Protein AF-A0A7R9ZBQ4-F1 (afdb_monomer_lite)

Radius of gyration: 61.24 Å; chains: 1; bounding box: 151×81×158 Å

Sequence (508 aa):
AYYEKLTDLFWVSENRLFHAFAWHKFYTLCKEYNRGMTAEQRSLQASAVLLSALCIPSSGDEDGAAANKKTDLLAAVGKGADDDRNSRNAISSTVRDEIAREKRARMATLLGFHTRNPTRESLLSEIRGSPRGSVMDDVPDYLRELYVLLEESTDPLVLVQRATPLLDRLRTEAGCGSSEEKKDDADAAAAGGPLGKYVEPLVSVLLQKLVRSLARSYHTISLDRVRSLTEGLGVPFAVVERAIVGGDDASGPSSSVRVRIDHRANCLRFGEYSAAGGPEDGGDDGGAGGVGGSRSGALESESMRKQLALLSAGLARVCAVVDPPDDAPRLAAKAELFADVRSSLKSEHESMLARKELIERRKEEAERLAQEKIKEEARIKAEREAAARADEARRLAWEQKQREKEKLQKIQKELDLQEKKRLLKAIGKETDADHMTEEQLEKVDAEALAKEHAAKANKKKEEAERKVKEMSKRLDYVVRATRIEELPLVRSRYEEKVKRERERYEAD

pLDDT: mean 75.04, std 19.63, range [25.97, 97.38]

Foldseek 3Di:
DVLVVVLVVCVVVVVLLVNLVSLVVVLVCCVVPPPPDDLVNLQLSLLSNLLSLLLDAPQPPPVVVVVVVVVVVVVVVPDDDDDPPVVVVVVVVVVVVVVVQVVQQVSCVVSVNPDDRRDSVVSVCCLPPPPSDHSVVSYDPLSVVVVCLLPPDLDLQCSLVSVLVSLVVLCVVQVNDDDPDDDDDDPVPPRGHPSNVSSVSNLLNSLLSSLVSCLVVDQKDALVVVCVSSVSSPDDVVVSVCSNCVPPVPDPPSSVWDWDQDVVRRMIGTDDDFPPDDPPDDDDDDDDDDDPDPPVGPDDDPCNVCVVVVVVVVVVVVCCVVPNDDCVVVVVVVVVVVVVCVVCVVVVVVVVVVVVVVVVVVVVVVVVVVVVVVVVVVVVVVVVVVVVVVVVVVVVVVVVVVVVVVVVVVVVVVVVLVVLLVLCVVVPVPVPSVPDDPVVSVPPPPVVSVVVVVVVVVVVVVVVVVVVVVVVVVVVVVVVVVVVVVVVVVVVVVVVVVVVVVVVVVVD

InterPro domains:
  IPR027512 Eukaryotic translation initiation factor 3 subunit A [PTHR14005] (2-507)
  IPR054711 eIF3a, PCI domain, TPR-like region [PF22591] (2-157)

Structure (mmCIF, N/CA/C/O backbone):
data_AF-A0A7R9ZBQ4-F1
#
_entry.id   AF-A0A7R9ZBQ4-F1
#
loop_
_atom_site.group_PDB
_atom_site.id
_atom_site.type_symbol
_atom_site.label_atom_id
_atom_site.label_alt_id
_atom_site.label_comp_id
_atom_site.label_asym_id
_atom_site.label_entity_id
_atom_site.label_seq_id
_atom_site.pdbx_PDB_ins_code
_atom_site.Cartn_x
_atom_site.Cartn_y
_atom_site.Cartn_z
_atom_site.occupancy
_atom_site.B_iso_or_equiv
_atom_site.auth_seq_id
_atom_site.auth_comp_id
_atom_site.auth_asym_id
_atom_site.auth_atom_id
_atom_site.pdbx_PDB_model_num
ATOM 1 N N . ALA A 1 1 ? -1.174 25.998 -0.918 1.00 80.00 1 ALA A N 1
ATOM 2 C CA . ALA A 1 1 ? -0.982 26.254 0.527 1.00 80.00 1 ALA A CA 1
ATOM 3 C C . ALA A 1 1 ? -0.561 25.009 1.324 1.00 80.00 1 ALA A C 1
ATOM 5 O O . ALA A 1 1 ? 0.635 24.817 1.469 1.00 80.00 1 ALA A O 1
ATOM 6 N N . TYR A 1 2 ? -1.461 24.156 1.852 1.00 89.19 2 TYR A N 1
ATOM 7 C CA . TYR A 1 2 ? -1.045 23.020 2.711 1.00 89.19 2 TYR A CA 1
ATOM 8 C C . TYR A 1 2 ? -0.181 21.981 1.970 1.00 89.19 2 TYR A C 1
ATOM 10 O O . TYR A 1 2 ? 0.958 21.742 2.360 1.00 89.19 2 TYR A O 1
ATOM 18 N N . TYR A 1 3 ? -0.686 21.417 0.865 1.00 87.88 3 TYR A N 1
ATOM 19 C CA . TYR A 1 3 ? 0.038 20.392 0.097 1.00 87.88 3 TYR A CA 1
ATOM 20 C C . TYR A 1 3 ? 1.308 20.911 -0.588 1.00 87.88 3 TYR A C 1
ATOM 22 O O . TYR A 1 3 ? 2.278 20.181 -0.710 1.00 87.88 3 TYR A O 1
ATOM 30 N N . GLU A 1 4 ? 1.330 22.183 -0.967 1.00 87.75 4 GLU A N 1
ATOM 31 C CA . GLU A 1 4 ? 2.507 22.867 -1.512 1.00 87.75 4 GLU A CA 1
ATOM 32 C C . GLU A 1 4 ? 3.660 22.910 -0.493 1.00 87.75 4 GLU A C 1
ATOM 34 O O . GLU A 1 4 ? 4.766 22.461 -0.778 1.00 87.75 4 GLU A O 1
ATOM 39 N N . LYS A 1 5 ? 3.384 23.292 0.761 1.00 89.88 5 LYS A N 1
ATOM 40 C CA . LYS A 1 5 ? 4.395 23.224 1.831 1.00 89.88 5 LYS A CA 1
ATOM 41 C C . LYS A 1 5 ? 4.839 21.789 2.123 1.00 89.88 5 LYS A C 1
ATOM 43 O O . LYS A 1 5 ? 6.006 21.557 2.426 1.00 89.88 5 LYS A O 1
ATOM 48 N N . LEU A 1 6 ? 3.923 20.821 2.027 1.00 88.81 6 LEU A N 1
ATOM 49 C CA . LEU A 1 6 ? 4.275 19.405 2.161 1.00 88.81 6 LEU A CA 1
ATOM 50 C C . LEU A 1 6 ? 5.210 18.933 1.046 1.00 88.81 6 LEU A C 1
ATOM 52 O O . LEU A 1 6 ? 6.098 18.130 1.324 1.00 88.81 6 LEU A O 1
ATOM 56 N N . THR A 1 7 ? 5.051 19.421 -0.190 1.00 89.12 7 THR A N 1
ATOM 57 C CA . THR A 1 7 ? 5.969 19.054 -1.276 1.00 89.12 7 THR A CA 1
ATOM 58 C C . THR A 1 7 ? 7.398 19.488 -0.969 1.00 89.12 7 THR A C 1
ATOM 60 O O . THR A 1 7 ? 8.307 18.671 -1.107 1.00 89.12 7 THR A O 1
ATOM 63 N N . ASP A 1 8 ? 7.611 20.696 -0.451 1.00 88.62 8 ASP A N 1
ATOM 64 C CA . ASP A 1 8 ? 8.955 21.151 -0.083 1.00 88.62 8 ASP A CA 1
ATOM 65 C C . ASP A 1 8 ? 9.509 20.391 1.131 1.00 88.62 8 ASP A C 1
ATOM 67 O O . ASP A 1 8 ? 10.658 19.950 1.117 1.00 88.62 8 ASP A O 1
ATOM 71 N N . LEU A 1 9 ? 8.675 20.127 2.144 1.00 90.38 9 LEU A N 1
ATOM 72 C CA . LEU A 1 9 ? 9.074 19.355 3.325 1.00 90.38 9 LEU A CA 1
ATOM 73 C C . LEU A 1 9 ? 9.518 17.925 2.969 1.00 90.38 9 LEU A C 1
ATOM 75 O O . LEU A 1 9 ? 10.540 17.441 3.464 1.00 90.38 9 LEU A O 1
ATOM 79 N N . PHE A 1 10 ? 8.767 17.234 2.107 1.00 89.00 10 PHE A N 1
ATOM 80 C CA . PHE A 1 10 ? 9.122 15.880 1.675 1.00 89.00 10 PHE A CA 1
ATOM 81 C C . PHE A 1 10 ? 10.344 15.852 0.756 1.00 89.00 10 PHE A C 1
ATOM 83 O O . PHE A 1 10 ? 11.050 14.847 0.730 1.00 89.00 10 PHE A O 1
ATOM 90 N N . TRP A 1 11 ? 10.619 16.946 0.042 1.00 88.88 11 TRP A N 1
ATOM 91 C CA . TRP A 1 11 ? 11.840 17.080 -0.748 1.00 88.88 11 TRP A CA 1
ATOM 92 C C . TRP A 1 11 ? 13.078 17.201 0.146 1.00 88.88 11 TRP A C 1
ATOM 94 O O . TRP A 1 11 ? 14.030 16.446 -0.022 1.00 88.88 11 TRP A O 1
ATOM 104 N N . VAL A 1 12 ? 13.031 18.094 1.141 1.00 88.62 12 VAL A N 1
ATOM 105 C CA . VAL A 1 12 ? 14.138 18.321 2.090 1.00 88.62 12 VAL A CA 1
ATOM 106 C C . VAL A 1 12 ? 14.391 17.104 2.983 1.00 88.62 12 VAL A C 1
ATOM 108 O O . VAL A 1 12 ? 15.527 16.833 3.346 1.00 88.62 12 VAL A O 1
ATOM 111 N N . SER A 1 13 ? 13.350 16.340 3.319 1.00 84.44 13 SER A N 1
ATOM 112 C CA . SER A 1 13 ? 13.489 15.086 4.077 1.00 84.44 13 SER A CA 1
ATOM 113 C C . SER A 1 13 ? 13.874 13.870 3.220 1.00 84.44 13 SER A C 1
ATOM 115 O O . SER A 1 13 ? 13.789 12.742 3.704 1.00 84.44 13 SER A O 1
ATOM 117 N N . GLU A 1 14 ? 14.253 14.084 1.953 1.00 82.88 14 GLU A N 1
ATOM 118 C CA . GLU A 1 14 ? 14.675 13.060 0.979 1.00 82.88 14 GLU A CA 1
ATOM 119 C C . GLU A 1 14 ? 13.632 11.961 0.707 1.00 82.88 14 GLU A C 1
ATOM 121 O O . GLU A 1 14 ? 13.907 10.937 0.075 1.00 82.88 14 GLU A O 1
ATOM 126 N N . ASN A 1 15 ? 12.380 12.178 1.113 1.00 85.50 15 ASN A N 1
ATOM 127 C CA . ASN A 1 15 ? 11.316 11.200 0.971 1.00 85.50 15 ASN A CA 1
ATOM 128 C C . ASN A 1 15 ? 10.561 11.385 -0.354 1.00 85.50 15 ASN A C 1
ATOM 130 O O . ASN A 1 15 ? 9.415 11.845 -0.409 1.00 85.50 15 ASN A O 1
ATOM 134 N N . ARG A 1 16 ? 11.233 10.996 -1.444 1.00 86.25 16 ARG A N 1
ATOM 135 C CA . ARG A 1 16 ? 10.794 11.202 -2.840 1.00 86.25 16 ARG A CA 1
ATOM 136 C C . ARG A 1 16 ? 9.420 10.597 -3.152 1.00 86.25 16 ARG A C 1
ATOM 138 O O . ARG A 1 16 ? 8.668 11.162 -3.941 1.00 86.25 16 ARG A O 1
ATOM 145 N N . LEU A 1 17 ? 9.064 9.487 -2.500 1.00 86.81 17 LEU A N 1
ATOM 146 C CA . LEU A 1 17 ? 7.764 8.833 -2.669 1.00 86.81 17 LEU A CA 1
ATOM 147 C C . LEU A 1 17 ? 6.618 9.739 -2.199 1.00 86.81 17 LEU A C 1
ATOM 149 O O . LEU A 1 17 ? 5.707 10.035 -2.968 1.00 86.81 17 LEU A O 1
ATOM 153 N N . PHE A 1 18 ? 6.674 10.223 -0.955 1.00 88.12 18 PHE A N 1
ATOM 154 C CA . PHE A 1 18 ? 5.632 11.105 -0.417 1.00 88.12 18 PHE A CA 1
ATOM 155 C C . PHE A 1 18 ? 5.658 12.491 -1.061 1.00 88.12 18 PHE A C 1
ATOM 157 O O . PHE A 1 18 ? 4.601 13.101 -1.205 1.00 88.12 18 PHE A O 1
ATOM 164 N N . HIS A 1 19 ? 6.824 12.951 -1.523 1.00 89.62 19 HIS A N 1
ATOM 165 C CA . HIS A 1 19 ? 6.932 14.156 -2.341 1.00 89.62 19 HIS A CA 1
ATOM 166 C C . HIS A 1 19 ? 6.078 14.062 -3.618 1.00 89.62 19 HIS A C 1
ATOM 168 O O . HIS A 1 19 ? 5.271 14.953 -3.883 1.00 89.62 19 HIS A O 1
ATOM 174 N N . ALA A 1 20 ? 6.187 12.961 -4.369 1.00 90.06 20 ALA A N 1
ATOM 175 C CA . ALA A 1 20 ? 5.413 12.763 -5.593 1.00 90.06 20 ALA A CA 1
ATOM 176 C C . ALA A 1 20 ? 3.904 12.618 -5.323 1.00 90.06 20 ALA A C 1
ATOM 178 O O . ALA A 1 20 ? 3.075 13.186 -6.036 1.00 90.06 20 ALA A O 1
ATOM 179 N N . PHE A 1 21 ? 3.524 11.929 -4.242 1.00 88.94 21 PHE A N 1
ATOM 180 C CA . PHE A 1 21 ? 2.119 11.826 -3.833 1.00 88.94 21 PHE A CA 1
ATOM 181 C C . PHE A 1 21 ? 1.529 13.164 -3.365 1.00 88.94 21 PHE A C 1
ATOM 183 O O . PHE A 1 21 ? 0.367 13.454 -3.659 1.00 88.94 21 PHE A O 1
ATOM 190 N N . ALA A 1 22 ? 2.310 13.990 -2.664 1.00 90.62 22 ALA A N 1
ATOM 191 C CA . ALA A 1 22 ? 1.891 15.330 -2.265 1.00 90.62 22 ALA A CA 1
ATOM 192 C C . ALA A 1 22 ? 1.652 16.219 -3.496 1.00 90.62 22 ALA A C 1
ATOM 194 O O . ALA A 1 22 ? 0.621 16.890 -3.558 1.00 90.62 22 ALA A O 1
ATOM 195 N N . TRP A 1 23 ? 2.528 16.144 -4.507 1.00 90.56 23 TRP A N 1
ATOM 196 C CA . TRP A 1 23 ? 2.330 16.811 -5.798 1.00 90.56 23 TRP A CA 1
ATOM 197 C C . TRP A 1 23 ? 1.079 16.318 -6.520 1.00 90.56 23 TRP A C 1
ATOM 199 O O . TRP A 1 23 ? 0.278 17.130 -6.980 1.00 90.56 23 TRP A O 1
ATOM 209 N N . HIS A 1 24 ? 0.866 15.003 -6.579 1.00 89.25 24 HIS A N 1
ATOM 210 C CA . HIS A 1 24 ? -0.310 14.421 -7.224 1.00 89.25 24 HIS A CA 1
ATOM 211 C C . HIS A 1 24 ? -1.618 14.894 -6.569 1.00 89.25 24 HIS A C 1
ATOM 213 O O . HIS A 1 24 ? -2.561 15.298 -7.257 1.00 89.25 24 HIS A O 1
ATOM 219 N N . LYS A 1 25 ? -1.675 14.914 -5.229 1.00 88.00 25 LYS A N 1
ATOM 220 C CA . LYS A 1 25 ? -2.827 15.448 -4.484 1.00 88.00 25 LYS A CA 1
ATOM 221 C C . LYS A 1 25 ? -3.002 16.946 -4.692 1.00 88.00 25 LYS A C 1
ATOM 223 O O . LYS A 1 25 ? -4.131 17.389 -4.884 1.00 88.00 25 LYS A O 1
ATOM 228 N N . PHE A 1 26 ? -1.911 17.708 -4.690 1.00 88.94 26 PHE A N 1
ATOM 229 C CA . PHE A 1 26 ? -1.952 19.144 -4.944 1.00 88.94 26 PHE A CA 1
ATOM 230 C C . PHE A 1 26 ? -2.531 19.454 -6.327 1.00 88.94 26 PHE A C 1
ATOM 232 O O . PHE A 1 26 ? -3.508 20.192 -6.417 1.00 88.94 26 PHE A O 1
ATOM 239 N N . TYR A 1 27 ? -2.010 18.818 -7.378 1.00 88.75 27 TYR A N 1
ATOM 240 C CA . TYR A 1 27 ? -2.496 18.982 -8.748 1.00 88.75 27 TYR A CA 1
ATOM 241 C C . TYR A 1 27 ? -3.964 18.555 -8.895 1.00 88.75 27 TYR A C 1
ATOM 243 O O . TYR A 1 27 ? -4.758 19.293 -9.476 1.00 88.75 27 TYR A O 1
ATOM 251 N N . THR A 1 28 ? -4.361 17.415 -8.312 1.00 87.44 28 THR A N 1
ATOM 252 C CA . THR A 1 28 ? -5.758 16.941 -8.363 1.00 87.44 28 THR A CA 1
ATOM 253 C C . THR A 1 28 ? -6.714 17.956 -7.729 1.00 87.44 28 THR A C 1
ATOM 255 O O . THR A 1 28 ? -7.730 18.308 -8.323 1.00 87.44 28 THR A O 1
ATOM 258 N N . LEU A 1 29 ? -6.366 18.488 -6.552 1.00 87.69 29 LEU A N 1
ATOM 259 C CA . LEU A 1 29 ? -7.172 19.507 -5.874 1.00 87.69 29 LEU A CA 1
ATOM 260 C C . LEU A 1 29 ? -7.190 20.833 -6.644 1.00 87.69 29 LEU A C 1
ATOM 262 O O . LEU A 1 29 ? -8.237 21.471 -6.738 1.00 87.69 29 LEU A O 1
ATOM 266 N N . CYS A 1 30 ? -6.063 21.248 -7.223 1.00 86.38 30 CYS A N 1
ATOM 267 C CA . CYS A 1 30 ? -6.009 22.438 -8.067 1.00 86.38 30 CYS A CA 1
ATOM 268 C C . CYS A 1 30 ? -6.901 22.288 -9.306 1.00 86.38 30 CYS A C 1
ATOM 270 O O . CYS A 1 30 ? -7.659 23.205 -9.612 1.00 86.38 30 CYS A O 1
ATOM 272 N N . LYS A 1 31 ? -6.889 21.127 -9.965 1.00 83.62 31 LYS A N 1
ATOM 273 C CA . LYS A 1 31 ? -7.729 20.844 -11.137 1.00 83.62 31 LYS A CA 1
ATOM 274 C C . LYS A 1 31 ? -9.224 20.815 -10.799 1.00 83.62 31 LYS A C 1
ATOM 276 O O . LYS A 1 31 ? -10.031 21.305 -11.583 1.00 83.62 31 LYS A O 1
ATOM 281 N N . GLU A 1 32 ? -9.595 20.276 -9.638 1.00 84.12 32 GLU A N 1
ATOM 282 C CA . GLU A 1 32 ? -10.996 20.176 -9.204 1.00 84.12 32 GLU A CA 1
ATOM 283 C C . GLU A 1 32 ? -11.578 21.513 -8.722 1.00 84.12 32 GLU A C 1
ATOM 285 O O . GLU A 1 32 ? -12.704 21.865 -9.080 1.00 84.12 32 GLU A O 1
ATOM 290 N N . TYR A 1 33 ? -10.825 22.266 -7.915 1.00 83.31 33 TYR A N 1
ATOM 291 C CA . TYR A 1 33 ? -11.346 23.449 -7.223 1.00 83.31 33 TYR A CA 1
ATOM 292 C C . TYR A 1 33 ? -10.972 24.776 -7.894 1.00 83.31 33 TYR A C 1
ATOM 294 O O . TYR A 1 33 ? -11.695 25.759 -7.722 1.00 83.31 33 TYR A O 1
ATOM 302 N N . ASN A 1 34 ? -9.891 24.839 -8.680 1.00 80.50 34 ASN A N 1
ATOM 303 C CA . ASN A 1 34 ? -9.442 26.076 -9.322 1.00 80.50 34 ASN A CA 1
ATOM 304 C C . ASN A 1 34 ? -9.776 26.106 -10.822 1.00 80.50 34 ASN A C 1
ATOM 306 O O . ASN A 1 34 ? -8.947 25.815 -11.683 1.00 80.50 34 ASN A O 1
ATOM 310 N N . ARG A 1 35 ? -11.001 26.538 -11.144 1.00 73.44 35 ARG A N 1
ATOM 311 C CA . ARG A 1 35 ? -11.489 26.679 -12.531 1.00 73.44 35 ARG A CA 1
ATOM 312 C C . ARG A 1 35 ? -10.777 27.766 -13.356 1.00 73.44 35 ARG A C 1
ATOM 314 O O . ARG A 1 35 ? -10.945 27.784 -14.570 1.00 73.44 35 ARG A O 1
ATOM 321 N N . GLY A 1 36 ? -10.003 28.656 -12.725 1.00 75.62 36 GLY A N 1
ATOM 322 C CA . GLY A 1 36 ? -9.283 29.760 -13.379 1.00 75.62 36 GLY A CA 1
ATOM 323 C C . GLY A 1 36 ? -7.803 29.484 -13.667 1.00 75.62 36 GLY A C 1
ATOM 324 O O . GLY A 1 36 ? -7.058 30.413 -13.965 1.00 75.62 36 GLY A O 1
ATOM 325 N N . MET A 1 37 ? -7.348 28.237 -13.531 1.00 77.69 37 MET A N 1
ATOM 326 C CA . MET A 1 37 ? -5.934 27.891 -13.651 1.00 77.69 37 MET A CA 1
ATOM 327 C C . MET A 1 37 ? -5.430 27.995 -15.101 1.00 77.69 37 MET A C 1
ATOM 329 O O . MET A 1 37 ? -5.968 27.345 -16.009 1.00 77.69 37 MET A O 1
ATOM 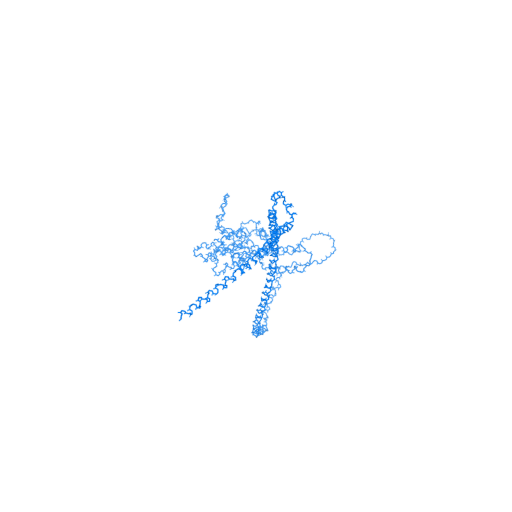333 N N . THR A 1 38 ? -4.374 28.788 -15.326 1.00 84.94 38 THR A N 1
ATOM 334 C CA . THR A 1 38 ? -3.796 28.965 -16.668 1.00 84.94 38 THR A CA 1
ATOM 335 C C . THR A 1 38 ? -3.247 27.639 -17.201 1.00 84.94 38 THR A C 1
ATOM 337 O O . THR A 1 38 ? -2.853 26.753 -16.437 1.00 84.94 38 THR A O 1
ATOM 340 N N . ALA A 1 39 ? -3.249 27.467 -18.526 1.00 83.06 39 ALA A N 1
ATOM 341 C CA . ALA A 1 39 ? -2.738 26.246 -19.155 1.00 83.06 39 ALA A CA 1
ATOM 342 C C . ALA A 1 39 ? -1.249 26.015 -18.834 1.00 83.06 39 ALA A C 1
ATOM 344 O O . ALA A 1 39 ? -0.845 24.887 -18.574 1.00 83.06 39 ALA A O 1
ATOM 345 N N . GLU A 1 40 ? -0.462 27.089 -18.745 1.00 85.31 40 GLU A N 1
ATOM 346 C CA . GLU A 1 40 ? 0.957 27.044 -18.370 1.00 85.31 40 GLU A CA 1
ATOM 347 C C . GLU A 1 40 ? 1.166 26.548 -16.935 1.00 85.31 40 GLU A C 1
ATOM 349 O O . GLU A 1 40 ? 1.991 25.672 -16.695 1.00 85.31 40 GLU A O 1
ATOM 354 N N . GLN A 1 41 ? 0.371 27.035 -15.975 1.00 84.94 41 GLN A N 1
ATOM 355 C CA . GLN A 1 41 ? 0.441 26.560 -14.591 1.00 84.94 41 GLN A CA 1
ATOM 356 C C . GLN A 1 41 ? 0.026 25.090 -14.480 1.00 84.94 41 GLN A C 1
ATOM 358 O O . GLN A 1 41 ? 0.612 24.344 -13.694 1.00 84.94 41 GLN A O 1
ATOM 363 N N . ARG A 1 42 ? -0.980 24.661 -15.257 1.00 85.81 42 ARG A N 1
ATOM 364 C CA . ARG A 1 42 ? -1.408 23.254 -15.305 1.00 85.81 42 ARG A CA 1
ATOM 365 C C . ARG A 1 42 ? -0.300 22.369 -15.847 1.00 85.81 42 ARG A C 1
ATOM 367 O O . ARG A 1 42 ? 0.004 21.351 -15.232 1.00 85.81 42 ARG A O 1
ATOM 374 N N . SER A 1 43 ? 0.335 22.801 -16.932 1.00 88.19 43 SER A N 1
ATOM 375 C CA . SER A 1 43 ? 1.461 22.096 -17.532 1.00 88.19 43 SER A CA 1
ATOM 376 C C . SER A 1 43 ? 2.665 22.015 -16.593 1.00 88.19 43 SER A C 1
ATOM 378 O O . SER A 1 43 ? 3.249 20.944 -16.435 1.00 88.19 43 SER A O 1
ATOM 380 N N . LEU A 1 44 ? 2.983 23.097 -15.876 1.00 87.75 44 LEU A N 1
ATOM 381 C CA . LEU A 1 44 ? 4.067 23.128 -14.893 1.00 87.75 44 LEU A CA 1
ATOM 382 C C . LEU A 1 44 ? 3.820 22.156 -13.728 1.00 87.75 44 LEU A C 1
ATOM 384 O O . LEU A 1 44 ? 4.703 21.374 -13.373 1.00 87.75 44 LEU A O 1
ATOM 388 N N . GLN A 1 45 ? 2.617 22.174 -13.145 1.00 87.88 45 GLN A N 1
ATOM 389 C CA . GLN A 1 45 ? 2.269 21.272 -12.044 1.00 87.88 45 GLN A CA 1
ATOM 390 C C . GLN A 1 45 ? 2.205 19.811 -12.501 1.00 87.88 45 GLN A C 1
ATOM 392 O O . GLN A 1 45 ? 2.714 18.938 -11.803 1.00 87.88 45 GLN A O 1
ATOM 397 N N . ALA A 1 46 ? 1.638 19.538 -13.679 1.00 89.06 46 ALA A N 1
ATOM 398 C CA . ALA A 1 46 ? 1.603 18.195 -14.253 1.00 89.06 46 ALA A CA 1
ATOM 399 C C . ALA A 1 46 ? 3.020 17.663 -14.536 1.00 89.06 46 ALA A C 1
ATOM 401 O O . ALA A 1 46 ? 3.330 16.515 -14.212 1.00 89.06 46 ALA A O 1
ATOM 402 N N . SER A 1 47 ? 3.908 18.521 -15.047 1.00 90.38 47 SER A N 1
ATOM 403 C CA . SER A 1 47 ? 5.326 18.207 -15.257 1.00 90.38 47 SER A CA 1
ATOM 404 C C . SER A 1 47 ? 6.032 17.888 -13.937 1.00 90.38 47 SER A C 1
ATOM 406 O O . SER A 1 47 ? 6.734 16.884 -13.848 1.00 90.38 47 SER A O 1
ATOM 408 N N . ALA A 1 48 ? 5.794 18.668 -12.876 1.00 90.12 48 ALA A N 1
ATOM 409 C CA . ALA A 1 48 ? 6.354 18.399 -11.550 1.00 90.12 48 ALA A CA 1
ATOM 410 C C . ALA A 1 48 ? 5.852 17.068 -10.955 1.00 90.12 48 ALA A C 1
ATOM 412 O O . ALA A 1 48 ? 6.636 16.319 -10.369 1.00 90.12 48 ALA A O 1
ATOM 413 N N . VAL A 1 49 ? 4.569 16.730 -11.142 1.00 91.12 49 VAL A N 1
ATOM 414 C CA . VAL A 1 49 ? 3.995 15.435 -10.726 1.00 91.12 49 VAL A CA 1
ATOM 415 C C . VAL A 1 49 ? 4.675 14.276 -11.456 1.00 91.12 49 VAL A C 1
ATOM 417 O O . VAL A 1 49 ? 5.097 13.313 -10.817 1.00 91.12 49 VAL A O 1
ATOM 420 N N . LEU A 1 50 ? 4.817 14.363 -12.781 1.00 91.06 50 LEU A N 1
ATOM 421 C CA . LEU A 1 50 ? 5.437 13.296 -13.564 1.00 91.06 50 LEU A CA 1
ATOM 422 C C . LEU A 1 50 ? 6.921 13.130 -13.221 1.00 91.06 50 LEU A C 1
ATOM 424 O O . LEU A 1 50 ? 7.369 12.013 -12.968 1.00 91.06 50 LEU A O 1
ATOM 428 N N . LEU A 1 51 ? 7.678 14.229 -13.174 1.00 90.88 51 LEU A N 1
ATOM 429 C CA . LEU A 1 51 ? 9.104 14.193 -12.856 1.00 90.88 51 LEU A CA 1
ATOM 430 C C . LEU A 1 51 ? 9.350 13.663 -11.443 1.00 90.88 51 LEU A C 1
ATOM 432 O O . LEU A 1 51 ? 10.177 12.774 -11.268 1.00 90.88 51 LEU A O 1
ATOM 436 N N . SER A 1 52 ? 8.591 14.130 -10.447 1.00 90.25 52 SER A N 1
ATOM 437 C CA . SER A 1 52 ? 8.712 13.621 -9.076 1.00 90.25 52 SER A CA 1
ATOM 438 C C . SER A 1 52 ? 8.403 12.126 -8.975 1.00 90.25 52 SER A C 1
ATOM 440 O O . SER A 1 52 ? 9.090 11.425 -8.232 1.00 90.25 52 SER A O 1
ATOM 442 N N . ALA A 1 53 ? 7.437 11.615 -9.747 1.00 90.12 53 ALA A N 1
ATOM 443 C CA . ALA A 1 53 ? 7.147 10.184 -9.817 1.00 90.12 53 ALA A CA 1
ATOM 444 C C . ALA A 1 53 ? 8.273 9.384 -10.505 1.00 90.12 53 ALA A C 1
ATOM 446 O O . ALA A 1 53 ? 8.620 8.292 -10.049 1.00 90.12 53 ALA A O 1
ATOM 447 N N . LEU A 1 54 ? 8.876 9.935 -11.563 1.00 89.06 54 LEU A N 1
ATOM 448 C CA . LEU A 1 54 ? 10.008 9.332 -12.277 1.00 89.06 54 LEU A CA 1
ATOM 449 C C . LEU A 1 54 ? 11.301 9.316 -11.445 1.00 89.06 54 LEU A C 1
ATOM 451 O O . LEU A 1 54 ? 12.071 8.366 -11.552 1.00 89.06 54 LEU A O 1
ATOM 455 N N . CYS A 1 55 ? 11.523 10.307 -10.573 1.00 88.25 55 CYS A N 1
ATOM 456 C CA . CYS A 1 55 ? 12.675 10.369 -9.661 1.00 88.25 55 CYS A CA 1
ATOM 457 C C . CYS A 1 55 ? 12.686 9.282 -8.573 1.00 88.25 55 CYS A C 1
ATOM 459 O O . CYS A 1 55 ? 13.674 9.158 -7.842 1.00 88.25 55 CYS A O 1
ATOM 461 N N . ILE A 1 56 ? 11.592 8.535 -8.407 1.00 85.44 56 ILE A N 1
ATOM 462 C CA . ILE A 1 56 ? 11.519 7.426 -7.458 1.00 85.44 56 ILE A CA 1
ATOM 463 C C . ILE A 1 56 ? 12.203 6.209 -8.100 1.00 85.44 56 ILE A C 1
ATOM 465 O O . ILE A 1 56 ? 11.744 5.761 -9.157 1.00 85.44 56 ILE A O 1
ATOM 469 N N . PRO A 1 57 ? 13.244 5.631 -7.470 1.00 74.94 57 PRO A N 1
ATOM 470 C CA . PRO A 1 57 ? 13.850 4.387 -7.927 1.00 74.94 57 PRO A CA 1
ATOM 471 C C . PRO A 1 57 ? 12.803 3.285 -8.085 1.00 74.94 57 PRO A C 1
ATOM 473 O O . PRO A 1 57 ? 11.969 3.075 -7.202 1.00 74.94 57 PRO A O 1
ATOM 476 N N . SER A 1 58 ? 12.848 2.548 -9.193 1.00 66.38 58 SER A N 1
ATOM 477 C CA . SER A 1 58 ? 12.066 1.322 -9.335 1.00 66.38 58 SER A CA 1
ATOM 478 C C . SER A 1 58 ? 12.684 0.261 -8.412 1.00 66.38 58 SER A C 1
ATOM 480 O O . SER A 1 58 ? 13.661 -0.398 -8.785 1.00 66.38 58 SER A O 1
ATOM 482 N N . SER A 1 59 ? 12.179 0.131 -7.188 1.00 57.22 59 SER A N 1
ATOM 483 C CA . SER A 1 59 ? 12.495 -1.009 -6.328 1.00 57.22 59 SER A CA 1
ATOM 484 C C . SER A 1 59 ? 11.990 -2.263 -7.036 1.00 57.22 59 SER A C 1
ATOM 486 O O . SER A 1 59 ? 10.783 -2.466 -7.130 1.00 57.22 59 SER A O 1
ATOM 488 N N . GLY A 1 60 ? 12.900 -3.051 -7.610 1.00 46.78 60 GLY A N 1
ATOM 489 C CA . GLY A 1 60 ? 12.537 -4.355 -8.152 1.00 46.78 60 GLY A CA 1
ATOM 490 C C . GLY A 1 60 ? 11.969 -5.220 -7.030 1.00 46.78 60 GLY A C 1
ATOM 491 O O . GLY A 1 60 ? 12.575 -5.293 -5.965 1.00 46.78 60 GLY A O 1
ATOM 492 N N . ASP A 1 61 ? 10.809 -5.822 -7.279 1.00 40.44 61 ASP A N 1
ATOM 493 C CA . ASP A 1 61 ? 10.265 -6.969 -6.555 1.00 40.44 61 ASP A CA 1
ATOM 494 C C . ASP A 1 61 ? 10.359 -6.906 -5.014 1.00 40.44 61 ASP A C 1
ATOM 496 O O . ASP A 1 61 ? 10.891 -7.817 -4.375 1.00 40.44 61 ASP A O 1
ATOM 500 N N . GLU A 1 62 ? 9.762 -5.892 -4.368 1.00 39.06 62 GLU A N 1
ATOM 501 C CA . GLU A 1 62 ? 9.457 -6.021 -2.926 1.00 39.06 62 GLU A CA 1
ATOM 502 C C . GLU A 1 62 ? 8.484 -7.194 -2.648 1.00 39.06 62 GLU A C 1
ATOM 504 O O . GLU A 1 62 ? 8.454 -7.728 -1.536 1.00 39.06 62 GLU A O 1
ATOM 509 N N . ASP A 1 63 ? 7.779 -7.685 -3.674 1.00 32.78 63 ASP A N 1
ATOM 510 C CA . ASP A 1 63 ? 6.966 -8.906 -3.613 1.00 32.78 63 ASP A CA 1
ATOM 511 C C . ASP A 1 63 ? 7.818 -10.183 -3.439 1.00 32.78 63 ASP A C 1
ATOM 513 O O . ASP A 1 63 ? 7.394 -11.136 -2.778 1.00 32.78 63 ASP A O 1
ATOM 517 N N . GLY A 1 64 ? 9.060 -10.197 -3.941 1.00 32.16 64 GLY A N 1
ATOM 518 C CA . GLY A 1 64 ? 10.006 -11.303 -3.737 1.00 32.16 64 GLY A CA 1
ATOM 519 C C . GLY A 1 64 ? 10.608 -11.327 -2.327 1.00 32.16 64 GLY A C 1
ATOM 520 O O . GLY A 1 64 ? 10.849 -12.397 -1.760 1.00 32.16 64 GLY A O 1
ATOM 521 N N . ALA A 1 65 ? 10.777 -10.153 -1.710 1.00 34.22 65 ALA A N 1
ATOM 522 C CA . ALA A 1 65 ? 11.231 -10.031 -0.325 1.00 34.22 65 ALA A CA 1
ATOM 523 C C . ALA A 1 65 ? 10.167 -10.510 0.681 1.00 34.22 65 ALA A C 1
ATOM 525 O O . ALA A 1 65 ? 10.511 -11.050 1.734 1.00 34.22 65 ALA A O 1
ATOM 526 N N . ALA A 1 66 ? 8.876 -10.376 0.356 1.00 32.84 66 ALA A N 1
ATOM 527 C CA . ALA A 1 66 ? 7.785 -10.927 1.162 1.00 32.84 66 ALA A CA 1
ATOM 528 C C . ALA A 1 66 ? 7.736 -12.469 1.116 1.00 32.84 66 ALA A C 1
ATOM 530 O O . ALA A 1 66 ? 7.465 -13.105 2.138 1.00 32.84 66 ALA A O 1
ATOM 531 N N . ALA A 1 67 ? 8.052 -13.077 -0.034 1.00 31.03 67 ALA A N 1
ATOM 532 C CA . ALA A 1 67 ? 8.111 -14.533 -0.187 1.00 31.03 67 ALA A CA 1
ATOM 533 C C . ALA A 1 67 ? 9.312 -15.156 0.555 1.00 31.03 67 ALA A C 1
ATOM 535 O O . ALA A 1 67 ? 9.129 -16.134 1.283 1.00 31.03 67 ALA A O 1
ATOM 536 N N . ASN A 1 68 ? 10.502 -14.543 0.465 1.00 39.31 68 ASN A N 1
ATOM 537 C CA . ASN A 1 68 ? 11.688 -14.977 1.224 1.00 39.31 68 ASN A CA 1
ATOM 538 C C . ASN A 1 68 ? 11.543 -14.763 2.747 1.00 39.31 68 ASN A C 1
ATOM 540 O O . ASN A 1 68 ? 12.107 -15.521 3.536 1.00 39.31 68 ASN A O 1
ATOM 544 N N . LYS A 1 69 ? 10.735 -13.787 3.192 1.00 42.62 69 LYS A N 1
ATOM 545 C CA . LYS A 1 69 ? 10.472 -13.544 4.625 1.00 42.62 69 LYS A CA 1
ATOM 546 C C . LYS A 1 69 ? 9.700 -14.678 5.305 1.00 42.62 69 LYS A C 1
ATOM 548 O O . LYS A 1 69 ? 9.919 -14.935 6.486 1.00 42.62 69 LYS A O 1
ATOM 553 N N . LYS A 1 70 ? 8.821 -15.385 4.583 1.00 36.88 70 LYS A N 1
ATOM 554 C CA . LYS A 1 70 ? 8.073 -16.526 5.143 1.00 36.88 70 LYS A CA 1
ATOM 555 C C . LYS A 1 70 ? 8.953 -17.770 5.297 1.00 36.88 70 LYS A C 1
ATOM 557 O O . LYS A 1 70 ? 8.760 -18.535 6.239 1.00 36.88 70 LYS A O 1
ATOM 562 N N . THR A 1 71 ? 9.926 -17.957 4.405 1.00 43.09 71 THR A N 1
ATOM 563 C CA . THR A 1 71 ? 10.891 -19.063 4.479 1.00 43.09 71 THR A CA 1
ATOM 564 C C . THR A 1 71 ? 11.949 -18.842 5.561 1.00 43.09 71 THR A C 1
ATOM 566 O O . THR A 1 71 ? 12.269 -19.795 6.266 1.00 43.09 71 THR A O 1
ATOM 569 N N . ASP A 1 72 ? 12.405 -17.603 5.783 1.00 41.09 72 ASP A N 1
ATOM 570 C CA . ASP A 1 72 ? 13.339 -17.279 6.878 1.00 41.09 72 ASP A CA 1
ATOM 571 C C . ASP A 1 72 ? 12.705 -17.450 8.271 1.00 41.09 72 ASP A C 1
ATOM 573 O O . ASP A 1 72 ? 13.351 -17.940 9.198 1.00 41.09 72 ASP A O 1
ATOM 577 N N . LEU A 1 73 ? 11.410 -17.141 8.417 1.00 44.22 73 LEU A N 1
ATOM 578 C CA . LEU A 1 73 ? 10.658 -17.374 9.659 1.00 44.22 73 LEU A CA 1
ATOM 579 C C . LEU A 1 73 ? 10.473 -18.869 9.980 1.00 44.22 73 LEU A C 1
ATOM 581 O O . LEU A 1 73 ? 10.508 -19.246 11.150 1.00 44.22 73 LEU A O 1
ATOM 585 N N . LEU A 1 74 ? 10.305 -19.728 8.965 1.00 40.91 74 LEU A N 1
ATOM 586 C CA . LEU A 1 74 ? 10.246 -21.185 9.157 1.00 40.91 74 LEU A CA 1
ATOM 587 C C . LEU A 1 74 ? 11.630 -21.800 9.422 1.00 40.91 74 LEU A C 1
ATOM 589 O O . LEU A 1 74 ? 11.732 -22.744 10.204 1.00 40.91 74 LEU A O 1
ATOM 593 N N . ALA A 1 75 ? 12.693 -21.262 8.818 1.00 42.25 75 ALA A N 1
ATOM 594 C CA . ALA A 1 75 ? 14.062 -21.725 9.051 1.00 42.25 75 ALA A CA 1
ATOM 595 C C . ALA A 1 75 ? 14.549 -21.443 10.488 1.00 42.25 75 ALA A C 1
ATOM 597 O O . ALA A 1 75 ? 15.333 -22.224 11.029 1.00 42.25 75 ALA A O 1
ATOM 598 N N . ALA A 1 76 ? 14.039 -20.386 11.133 1.00 41.81 76 ALA A N 1
ATOM 599 C CA . ALA A 1 76 ? 14.362 -20.030 12.518 1.00 41.81 76 ALA A CA 1
ATOM 600 C C . ALA A 1 76 ? 13.740 -20.966 13.577 1.00 41.81 76 ALA A C 1
ATOM 602 O O . ALA A 1 76 ? 14.253 -21.056 14.689 1.00 41.81 76 ALA A O 1
ATOM 603 N N . VAL A 1 77 ? 12.665 -21.692 13.249 1.00 41.84 77 VAL A N 1
ATOM 604 C CA . VAL A 1 77 ? 11.988 -22.614 14.187 1.00 41.84 77 VAL A CA 1
ATOM 605 C C . VAL A 1 77 ? 12.653 -24.004 14.217 1.00 41.84 77 VAL A C 1
ATOM 607 O O . VAL A 1 77 ? 12.405 -24.787 15.130 1.00 41.84 77 VAL A O 1
ATOM 610 N N . GLY A 1 78 ? 13.527 -24.322 13.252 1.00 39.62 78 GLY A N 1
ATOM 611 C CA . GLY A 1 78 ? 14.010 -25.690 13.015 1.00 39.62 78 GLY A CA 1
ATOM 612 C C . GLY A 1 78 ? 15.472 -26.013 13.350 1.00 39.62 78 GLY A C 1
ATOM 613 O O . GLY A 1 78 ? 15.874 -27.151 13.115 1.00 39.62 78 GLY A O 1
ATOM 614 N N . LYS A 1 79 ? 16.297 -25.085 13.857 1.00 38.16 79 LYS A N 1
ATOM 615 C CA . LYS A 1 79 ? 17.718 -25.375 14.152 1.00 38.16 79 LYS A CA 1
ATOM 616 C C . LYS A 1 79 ? 18.133 -24.946 15.557 1.00 38.16 79 LYS A C 1
ATOM 618 O O . LYS A 1 79 ? 17.964 -23.797 15.947 1.00 38.16 79 LYS A O 1
ATOM 623 N N . GLY A 1 80 ? 18.669 -25.912 16.301 1.00 38.03 80 GLY A N 1
ATOM 624 C CA . GLY A 1 80 ? 19.119 -25.766 17.679 1.00 38.03 80 GLY A CA 1
ATOM 625 C C . GLY A 1 80 ? 20.292 -24.795 17.855 1.00 38.03 80 GLY A C 1
ATOM 626 O O . GLY A 1 80 ? 21.264 -24.833 17.111 1.00 38.03 80 GLY A O 1
ATOM 627 N N . ALA A 1 81 ? 20.125 -23.931 18.853 1.00 39.81 81 ALA A N 1
ATOM 628 C CA . ALA A 1 81 ? 21.041 -23.486 19.911 1.00 39.81 81 ALA A CA 1
ATOM 629 C C . ALA A 1 81 ? 22.528 -23.107 19.684 1.00 39.81 81 ALA A C 1
ATOM 631 O O . ALA A 1 81 ? 23.072 -22.551 20.631 1.00 39.81 81 ALA A O 1
ATOM 632 N N . ASP A 1 82 ? 23.179 -23.284 18.527 1.00 43.59 82 ASP A N 1
ATOM 633 C CA . ASP A 1 82 ? 24.654 -23.113 18.455 1.00 43.59 82 ASP A CA 1
ATOM 634 C C . ASP A 1 82 ? 25.197 -22.019 17.503 1.00 43.59 82 ASP A C 1
ATOM 636 O O . ASP A 1 82 ? 26.402 -21.971 17.265 1.00 43.59 82 ASP A O 1
ATOM 640 N N . ASP A 1 83 ? 24.381 -21.082 16.991 1.00 47.78 83 ASP A N 1
ATOM 641 C CA . ASP A 1 83 ? 24.898 -19.979 16.147 1.00 47.78 83 ASP A CA 1
ATOM 642 C C . ASP A 1 83 ? 24.322 -18.591 16.507 1.00 47.78 83 ASP A C 1
ATOM 644 O O . ASP A 1 83 ? 23.415 -18.029 15.886 1.00 47.78 83 ASP A O 1
ATOM 648 N N . ASP A 1 84 ? 24.864 -18.032 17.589 1.00 51.28 84 ASP A N 1
ATOM 649 C CA . ASP A 1 84 ? 24.307 -16.907 18.349 1.00 51.28 84 ASP A CA 1
ATOM 650 C C . ASP A 1 84 ? 24.594 -15.510 17.738 1.00 51.28 84 ASP A C 1
ATOM 652 O O . ASP A 1 84 ? 24.091 -14.481 18.209 1.00 51.28 84 ASP A O 1
ATOM 656 N N . ARG A 1 85 ? 25.413 -15.435 16.676 1.00 48.38 85 ARG A N 1
ATOM 657 C CA . ARG A 1 85 ? 25.797 -14.163 16.020 1.00 48.38 85 ARG A CA 1
ATOM 658 C C . ARG A 1 85 ? 24.918 -13.805 14.821 1.00 48.38 85 ARG A C 1
ATOM 660 O O . ARG A 1 85 ? 24.607 -12.630 14.641 1.00 48.38 85 ARG A O 1
ATOM 667 N N . ASN A 1 86 ? 24.470 -14.785 14.037 1.00 49.38 86 ASN A N 1
ATOM 668 C CA . ASN A 1 86 ? 23.659 -14.526 12.842 1.00 49.38 86 ASN A CA 1
ATOM 669 C C . ASN A 1 86 ? 22.173 -14.262 13.182 1.00 49.38 86 ASN A C 1
ATOM 671 O O . ASN A 1 86 ? 21.521 -13.429 12.553 1.00 49.38 86 ASN A O 1
ATOM 675 N N . SER A 1 87 ? 21.664 -14.886 14.253 1.00 51.72 87 SER A N 1
ATOM 676 C CA . SER A 1 87 ? 20.288 -14.699 14.746 1.00 51.72 87 SER A CA 1
ATOM 677 C C . SER A 1 87 ? 20.015 -13.262 15.233 1.00 51.72 87 SER A C 1
ATOM 679 O O . SER A 1 87 ? 18.981 -12.672 14.916 1.00 51.72 87 SER A O 1
ATOM 681 N N . ARG A 1 88 ? 20.986 -12.625 15.909 1.00 48.88 88 ARG A N 1
ATOM 682 C CA . ARG A 1 88 ? 20.860 -11.233 16.393 1.00 48.88 88 ARG A CA 1
ATOM 683 C C . ARG A 1 88 ? 20.745 -10.203 15.255 1.00 48.88 88 ARG A C 1
ATOM 685 O O . ARG A 1 88 ? 19.987 -9.242 15.388 1.00 48.88 88 ARG A O 1
ATOM 692 N N . ASN A 1 89 ? 21.436 -10.410 14.130 1.00 47.09 89 ASN A N 1
ATOM 693 C CA . ASN A 1 89 ? 21.370 -9.502 12.975 1.00 47.09 89 ASN A CA 1
ATOM 694 C C . ASN A 1 89 ? 20.069 -9.658 12.169 1.00 47.09 89 ASN A C 1
ATOM 696 O O . ASN A 1 89 ? 19.496 -8.651 11.745 1.00 47.09 89 ASN A O 1
ATOM 700 N N . ALA A 1 90 ? 19.561 -10.885 12.014 1.00 49.50 90 ALA A N 1
ATOM 701 C CA . ALA A 1 90 ? 18.287 -11.136 11.337 1.00 49.50 90 ALA A CA 1
ATOM 702 C C . ALA A 1 90 ? 17.112 -10.471 12.080 1.00 49.50 90 ALA A C 1
ATOM 704 O O . ALA A 1 90 ? 16.332 -9.740 11.469 1.00 49.50 90 ALA A O 1
ATOM 705 N N . ILE A 1 91 ? 17.055 -10.616 13.410 1.00 50.41 91 ILE A N 1
ATOM 706 C CA . ILE A 1 91 ? 16.013 -10.013 14.260 1.00 50.41 91 ILE A CA 1
ATOM 707 C C . ILE A 1 91 ? 16.098 -8.472 14.262 1.00 50.41 91 ILE A C 1
ATOM 709 O O . ILE A 1 91 ? 15.076 -7.791 14.264 1.00 50.41 91 ILE A O 1
ATOM 713 N N . SER A 1 92 ? 17.302 -7.889 14.212 1.00 52.75 92 SER A N 1
ATOM 714 C CA . SER A 1 92 ? 17.467 -6.425 14.152 1.00 52.75 92 SER A CA 1
ATOM 715 C C . SER A 1 92 ? 16.984 -5.825 12.820 1.00 52.75 92 SER A C 1
ATOM 717 O O . SER A 1 92 ? 16.402 -4.736 12.797 1.00 52.75 92 SER A O 1
ATOM 719 N N . SER A 1 93 ? 17.184 -6.543 11.709 1.00 56.28 93 SER A N 1
ATOM 720 C CA . SER A 1 93 ? 16.780 -6.092 10.371 1.00 56.28 93 SER A CA 1
ATOM 721 C C . SER A 1 93 ? 15.260 -6.107 10.160 1.00 56.28 93 SER A C 1
ATOM 723 O O . SER A 1 93 ? 14.702 -5.147 9.628 1.00 56.28 93 SER A O 1
ATOM 725 N N . THR A 1 94 ? 14.562 -7.133 10.657 1.00 59.16 94 THR A N 1
ATOM 726 C CA . THR A 1 94 ? 13.103 -7.258 10.519 1.00 59.16 94 THR A CA 1
ATOM 727 C C . THR A 1 94 ? 12.358 -6.207 11.336 1.00 59.16 94 THR A C 1
ATOM 729 O O . THR A 1 94 ? 11.419 -5.590 10.830 1.00 59.16 94 THR A O 1
ATOM 732 N N . VAL A 1 95 ? 12.830 -5.922 12.553 1.00 58.19 95 VAL A N 1
ATOM 733 C CA . VAL A 1 95 ? 12.271 -4.869 13.414 1.00 58.19 95 VAL A CA 1
ATOM 734 C C . VAL A 1 95 ? 12.464 -3.482 12.786 1.00 58.19 95 VAL A C 1
ATOM 736 O O . VAL A 1 95 ? 11.545 -2.662 12.797 1.00 58.19 95 VAL A O 1
ATOM 739 N N . ARG A 1 96 ? 13.626 -3.206 12.176 1.00 58.59 96 ARG A N 1
ATOM 740 C CA . ARG A 1 96 ? 13.878 -1.929 11.480 1.00 58.59 96 ARG A CA 1
ATOM 741 C C . ARG A 1 96 ? 12.942 -1.738 10.278 1.00 58.59 96 ARG A C 1
ATOM 743 O O . ARG A 1 96 ? 12.409 -0.641 10.094 1.00 58.59 96 ARG A O 1
ATOM 750 N N . ASP A 1 97 ? 12.699 -2.799 9.514 1.00 62.22 97 ASP A N 1
ATOM 751 C CA . ASP A 1 97 ? 11.773 -2.799 8.376 1.00 62.22 97 ASP A CA 1
ATOM 752 C C . ASP A 1 97 ? 10.311 -2.607 8.798 1.00 62.22 97 ASP A C 1
ATOM 754 O O . ASP A 1 97 ? 9.549 -1.909 8.125 1.00 62.22 97 ASP A O 1
ATOM 758 N N . GLU A 1 98 ? 9.897 -3.226 9.903 1.00 69.75 98 GLU A N 1
ATOM 759 C CA . GLU A 1 98 ? 8.553 -3.063 10.464 1.00 69.75 98 GLU A CA 1
ATOM 760 C C . GLU A 1 98 ? 8.306 -1.632 10.929 1.00 69.75 98 GLU A C 1
ATOM 762 O O . GLU A 1 98 ? 7.297 -1.034 10.551 1.00 69.75 98 GLU A O 1
ATOM 767 N N . ILE A 1 99 ? 9.272 -1.039 11.634 1.00 75.00 99 ILE A N 1
ATOM 768 C CA . ILE A 1 99 ? 9.219 0.368 12.045 1.00 75.00 99 ILE A CA 1
ATOM 769 C C . ILE A 1 99 ? 9.138 1.287 10.818 1.00 75.00 99 ILE A C 1
ATOM 771 O O . ILE A 1 99 ? 8.367 2.248 10.812 1.00 75.00 99 ILE A O 1
ATOM 775 N N . ALA A 1 100 ? 9.911 1.015 9.762 1.00 73.38 100 ALA A N 1
ATOM 776 C CA . ALA A 1 100 ? 9.860 1.800 8.530 1.00 73.38 100 ALA A CA 1
ATOM 777 C C . ALA A 1 100 ? 8.494 1.682 7.830 1.00 73.38 100 ALA A C 1
ATOM 779 O O . ALA A 1 100 ? 7.944 2.690 7.381 1.00 73.38 100 ALA A O 1
ATOM 780 N N . ARG A 1 101 ? 7.913 0.478 7.779 1.00 76.69 101 ARG A N 1
ATOM 781 C CA . ARG A 1 101 ? 6.588 0.230 7.192 1.00 76.69 101 ARG A CA 1
ATOM 782 C C . ARG A 1 101 ? 5.478 0.920 7.977 1.00 76.69 101 ARG A C 1
ATOM 784 O O . ARG A 1 101 ? 4.613 1.548 7.374 1.00 76.69 101 ARG A O 1
ATOM 791 N N . GLU A 1 102 ? 5.525 0.857 9.303 1.00 80.00 102 GLU A N 1
ATOM 792 C CA . GLU A 1 102 ? 4.552 1.516 10.171 1.00 80.00 102 GLU A CA 1
ATOM 793 C C . GLU A 1 102 ? 4.648 3.046 10.061 1.00 80.00 102 GLU A C 1
ATOM 795 O O . GLU A 1 102 ? 3.632 3.724 9.920 1.00 80.00 102 GLU A O 1
ATOM 800 N N . LYS A 1 103 ? 5.870 3.600 10.024 1.00 81.31 103 LYS A N 1
ATOM 801 C CA . LYS A 1 103 ? 6.097 5.029 9.754 1.00 81.31 103 LYS A CA 1
ATOM 802 C C . LYS A 1 103 ? 5.527 5.442 8.395 1.00 81.31 103 LYS A C 1
ATOM 804 O O . LYS A 1 103 ? 4.850 6.465 8.316 1.00 81.31 103 LYS A O 1
ATOM 809 N N . ARG A 1 104 ? 5.755 4.650 7.337 1.00 79.50 104 ARG A N 1
ATOM 810 C CA . ARG A 1 104 ? 5.174 4.884 6.000 1.00 79.50 104 ARG A CA 1
ATOM 811 C C . ARG A 1 104 ? 3.645 4.843 6.036 1.00 79.50 104 ARG A C 1
ATOM 813 O O . ARG A 1 104 ? 3.021 5.740 5.482 1.00 79.50 104 ARG A O 1
ATOM 820 N N . ALA A 1 105 ? 3.047 3.888 6.746 1.00 81.44 105 ALA A N 1
ATOM 821 C CA . ALA A 1 105 ? 1.596 3.804 6.906 1.00 81.44 105 ALA A CA 1
ATOM 822 C C . ALA A 1 105 ? 1.025 5.028 7.645 1.00 81.44 105 ALA A C 1
ATOM 824 O O . ALA A 1 105 ? 0.061 5.626 7.172 1.00 81.44 105 ALA A O 1
ATOM 825 N N . ARG A 1 106 ? 1.664 5.466 8.741 1.00 83.19 106 ARG A N 1
ATOM 826 C CA . ARG A 1 106 ? 1.268 6.678 9.481 1.00 83.19 106 ARG A CA 1
ATOM 827 C C . ARG A 1 106 ? 1.374 7.945 8.620 1.00 83.19 106 ARG A C 1
ATOM 829 O O . ARG A 1 106 ? 0.464 8.776 8.628 1.00 83.19 106 ARG A O 1
ATOM 836 N N . MET A 1 107 ? 2.451 8.081 7.842 1.00 81.31 107 MET A N 1
ATOM 837 C CA . MET A 1 107 ? 2.615 9.186 6.885 1.00 81.31 107 MET A CA 1
ATOM 838 C C . MET A 1 107 ? 1.567 9.140 5.764 1.00 81.31 107 MET A C 1
ATOM 840 O O . MET A 1 107 ? 1.033 10.178 5.382 1.00 81.31 107 MET A O 1
ATOM 844 N N . ALA A 1 108 ? 1.216 7.948 5.276 1.00 83.19 108 ALA A N 1
ATOM 845 C CA . ALA A 1 108 ? 0.174 7.762 4.271 1.00 83.19 108 ALA A CA 1
ATOM 846 C C . ALA A 1 108 ? -1.202 8.199 4.786 1.00 83.19 108 ALA A C 1
ATOM 848 O O . ALA A 1 108 ? -1.891 8.956 4.099 1.00 83.19 108 ALA A O 1
ATOM 849 N N . THR A 1 109 ? -1.561 7.820 6.018 1.00 85.31 109 THR A N 1
ATOM 850 C CA . THR A 1 109 ? -2.802 8.286 6.653 1.00 85.31 109 THR A CA 1
ATOM 851 C C . THR A 1 109 ? -2.842 9.804 6.804 1.00 85.31 109 THR A C 1
ATOM 853 O O . THR A 1 109 ? -3.878 10.405 6.536 1.00 85.31 109 THR A O 1
ATOM 856 N N . LEU A 1 110 ? -1.716 10.446 7.145 1.00 83.12 110 LEU A N 1
ATOM 857 C CA . LEU A 1 110 ? -1.639 11.908 7.257 1.00 83.12 110 LEU A CA 1
ATOM 858 C C . LEU A 1 110 ? -1.866 12.611 5.907 1.00 83.12 110 LEU A C 1
ATOM 860 O O . LEU A 1 110 ? -2.464 13.680 5.859 1.00 83.12 110 LEU A O 1
ATOM 864 N N . LEU A 1 111 ? -1.431 11.988 4.809 1.00 80.44 111 LEU A N 1
ATOM 865 C CA . LEU A 1 111 ? -1.623 12.482 3.442 1.00 80.44 111 LEU A CA 1
ATOM 866 C C . LEU A 1 111 ? -3.002 12.098 2.850 1.00 80.44 111 LEU A C 1
ATOM 868 O O . LEU A 1 111 ? -3.276 12.355 1.678 1.00 80.44 111 LEU A O 1
ATOM 872 N N . GLY A 1 112 ? -3.877 11.479 3.652 1.00 77.75 112 GLY A N 1
ATOM 873 C CA . GLY A 1 112 ? -5.244 11.107 3.279 1.00 77.75 112 GLY A CA 1
ATOM 874 C C . GLY A 1 112 ? -5.390 9.737 2.604 1.00 77.75 112 GLY A C 1
ATOM 875 O O . GLY A 1 112 ? -6.479 9.407 2.126 1.00 77.75 112 GLY A O 1
ATOM 876 N N . PHE A 1 113 ? -4.338 8.916 2.568 1.00 74.75 113 PHE A N 1
ATOM 877 C CA . PHE A 1 113 ? -4.390 7.538 2.071 1.00 74.75 113 PHE A CA 1
ATOM 878 C C . PHE A 1 113 ? -4.681 6.578 3.231 1.00 74.75 113 PHE A C 1
ATOM 880 O O . PHE A 1 113 ? -3.799 6.244 4.015 1.00 74.75 113 PHE A O 1
ATOM 887 N N . HIS A 1 114 ? -5.937 6.145 3.355 1.00 60.06 114 HIS A N 1
ATOM 888 C CA . HIS A 1 114 ? -6.410 5.369 4.512 1.00 60.06 114 HIS A CA 1
ATOM 889 C C . HIS A 1 114 ? -6.383 3.847 4.297 1.00 60.06 114 HIS A C 1
ATOM 891 O O . HIS A 1 114 ? -6.389 3.094 5.263 1.00 60.06 114 HIS A O 1
ATOM 897 N N . THR A 1 115 ? -6.373 3.384 3.042 1.00 56.28 115 THR A N 1
ATOM 898 C CA . THR A 1 115 ? -6.601 1.965 2.700 1.00 56.28 115 THR A CA 1
ATOM 899 C C . THR A 1 115 ? -5.487 1.329 1.873 1.00 56.28 115 THR A C 1
ATOM 901 O O . THR A 1 115 ? -5.401 0.105 1.811 1.00 56.28 115 THR A O 1
ATOM 904 N N . ARG A 1 116 ? -4.616 2.131 1.248 1.00 65.94 116 ARG A N 1
ATOM 905 C CA . ARG A 1 116 ? -3.537 1.646 0.380 1.00 65.94 116 ARG A CA 1
ATOM 906 C C . ARG A 1 116 ? -2.222 2.293 0.783 1.00 65.94 116 ARG A C 1
ATOM 908 O O . ARG A 1 116 ? -2.135 3.516 0.851 1.00 65.94 116 ARG A O 1
ATOM 915 N N . ASN A 1 117 ? -1.205 1.471 1.032 1.00 69.88 117 ASN A N 1
ATOM 916 C CA . ASN A 1 117 ? 0.151 1.970 1.224 1.00 69.88 117 ASN A CA 1
ATOM 917 C C . ASN A 1 117 ? 0.636 2.569 -0.113 1.00 69.88 117 ASN A C 1
ATOM 919 O O . ASN A 1 117 ? 0.555 1.868 -1.128 1.00 69.88 117 ASN A O 1
ATOM 923 N N . PRO A 1 118 ? 1.075 3.840 -0.160 1.00 77.25 118 PRO A N 1
ATOM 924 C CA . PRO A 1 118 ? 1.550 4.465 -1.386 1.00 77.25 118 PRO A CA 1
ATOM 925 C C . PRO A 1 118 ? 2.726 3.678 -1.967 1.00 77.25 118 PRO A C 1
ATOM 927 O O . PRO A 1 118 ? 3.745 3.498 -1.309 1.00 77.25 118 PRO A O 1
ATOM 930 N N . THR A 1 119 ? 2.592 3.223 -3.212 1.00 82.75 119 THR A N 1
ATOM 931 C CA . THR A 1 119 ? 3.688 2.629 -3.987 1.00 82.75 119 THR A CA 1
ATOM 932 C C . THR A 1 119 ? 3.892 3.411 -5.276 1.00 82.75 119 THR A C 1
ATOM 934 O O . THR A 1 119 ? 2.958 4.025 -5.800 1.00 82.75 119 THR A O 1
ATOM 937 N N . ARG A 1 120 ? 5.118 3.379 -5.806 1.00 84.38 120 ARG A N 1
ATOM 938 C CA . ARG A 1 120 ? 5.466 4.020 -7.081 1.00 84.38 120 ARG A CA 1
ATOM 939 C C . ARG A 1 120 ? 4.565 3.538 -8.219 1.00 84.38 120 ARG A C 1
ATOM 941 O O . ARG A 1 120 ? 4.044 4.348 -8.972 1.00 84.38 120 ARG A O 1
ATOM 948 N N . GLU A 1 121 ? 4.336 2.231 -8.307 1.00 83.06 121 GLU A N 1
ATOM 949 C CA . GLU A 1 121 ? 3.482 1.626 -9.336 1.00 83.06 121 GLU A CA 1
ATOM 950 C C . GLU A 1 121 ? 2.028 2.081 -9.222 1.00 83.06 121 GLU A C 1
ATOM 952 O O . GLU A 1 121 ? 1.404 2.414 -10.228 1.00 83.06 121 GLU A O 1
ATOM 957 N N . SER A 1 122 ? 1.505 2.172 -7.992 1.00 84.00 122 SER A N 1
ATOM 958 C CA . SER A 1 122 ? 0.177 2.737 -7.756 1.00 84.00 122 SER A CA 1
ATOM 959 C C . SER A 1 122 ? 0.099 4.169 -8.275 1.00 84.00 122 SER A C 1
ATOM 961 O O . SER A 1 122 ? -0.856 4.498 -8.972 1.00 84.00 122 SER A O 1
ATOM 963 N N . LEU A 1 123 ? 1.101 5.001 -7.974 1.00 85.50 123 LEU A N 1
ATOM 964 C CA . LEU A 1 123 ? 1.140 6.390 -8.424 1.00 85.50 123 LEU A CA 1
ATOM 965 C C . LEU A 1 123 ? 1.196 6.491 -9.951 1.00 85.50 123 LEU A C 1
ATOM 967 O O . LEU A 1 123 ? 0.421 7.233 -10.541 1.00 85.50 123 LEU A O 1
ATOM 971 N N . LEU A 1 124 ? 2.061 5.714 -10.606 1.00 86.50 124 LEU A N 1
ATOM 972 C CA . LEU A 1 124 ? 2.160 5.709 -12.068 1.00 86.50 124 LEU A CA 1
ATOM 973 C C . LEU A 1 124 ? 0.874 5.200 -12.733 1.00 86.50 124 LEU A C 1
ATOM 975 O O . LEU A 1 124 ? 0.462 5.743 -13.758 1.00 86.50 124 LEU A O 1
ATOM 979 N N . SER A 1 125 ? 0.204 4.206 -12.141 1.00 84.94 125 SER A N 1
ATOM 980 C CA . SER A 1 125 ? -1.104 3.743 -12.620 1.00 84.94 125 SER A CA 1
ATOM 981 C C . SER A 1 125 ? -2.185 4.822 -12.481 1.00 84.94 125 SER A C 1
ATOM 983 O O . SER A 1 125 ? -3.012 4.978 -13.377 1.00 84.94 125 SER A O 1
ATOM 985 N N . GLU A 1 126 ? -2.140 5.616 -11.407 1.00 84.19 126 GLU A N 1
ATOM 986 C CA . GLU A 1 126 ? -3.066 6.726 -11.164 1.00 84.19 126 GLU A CA 1
ATOM 987 C C . GLU A 1 126 ? -2.797 7.893 -12.129 1.00 84.19 126 GLU A C 1
ATOM 989 O O . GLU A 1 126 ? -3.733 8.414 -12.726 1.00 84.19 126 GLU A O 1
ATOM 994 N N . ILE A 1 127 ? -1.527 8.221 -12.396 1.00 86.06 127 ILE A N 1
ATOM 995 C CA . ILE A 1 127 ? -1.119 9.230 -13.391 1.00 86.06 127 ILE A CA 1
ATOM 996 C C . ILE A 1 127 ? -1.613 8.858 -14.801 1.00 86.06 127 ILE A C 1
ATOM 998 O O . ILE A 1 127 ? -2.061 9.741 -15.534 1.00 86.06 127 ILE A O 1
ATOM 1002 N N . ARG A 1 128 ? -1.562 7.568 -15.178 1.00 83.00 128 ARG A N 1
ATOM 1003 C CA . ARG A 1 128 ? -2.030 7.065 -16.488 1.00 83.00 128 ARG A CA 1
ATOM 1004 C C . ARG A 1 128 ? -3.551 6.957 -16.604 1.00 83.00 128 ARG A C 1
ATOM 1006 O O . ARG A 1 128 ? -4.090 7.175 -17.683 1.00 83.00 128 ARG A O 1
ATOM 1013 N N . GLY A 1 129 ? -4.214 6.511 -15.538 1.00 72.25 129 GLY A N 1
ATOM 1014 C CA . GLY A 1 129 ? -5.590 6.006 -15.580 1.00 72.25 129 GLY A CA 1
ATOM 1015 C C . GLY A 1 129 ? -6.578 6.757 -14.694 1.00 72.25 129 GLY A C 1
ATOM 1016 O O . GLY A 1 129 ? -7.656 6.225 -14.430 1.00 72.25 129 GLY A O 1
ATOM 1017 N N . SER A 1 130 ? -6.227 7.946 -14.191 1.00 66.69 130 SER A N 1
ATOM 1018 C CA . SER A 1 130 ? -7.101 8.679 -13.275 1.00 66.69 130 SER A CA 1
ATOM 1019 C C . SER A 1 130 ? -8.483 8.919 -13.904 1.00 66.69 130 SER A C 1
ATOM 1021 O O . SER A 1 130 ? -8.582 9.524 -14.976 1.00 66.69 130 SER A O 1
ATOM 1023 N N . PRO A 1 131 ? -9.576 8.525 -13.221 1.00 54.69 131 PRO A N 1
ATOM 1024 C CA . PRO A 1 131 ? -10.945 8.730 -13.698 1.00 54.69 131 PRO A CA 1
ATOM 1025 C C . PRO A 1 131 ? -11.343 10.214 -13.790 1.00 54.69 131 PRO A C 1
ATOM 1027 O O . PRO A 1 131 ? -12.434 10.528 -14.256 1.00 54.69 131 PRO A O 1
ATOM 1030 N N . ARG A 1 132 ? -10.477 11.134 -13.339 1.00 55.28 132 ARG A N 1
ATOM 1031 C CA . ARG A 1 132 ? -10.697 12.591 -13.318 1.00 55.28 132 ARG A CA 1
ATOM 1032 C C . ARG A 1 132 ? -9.883 13.346 -14.382 1.00 55.28 132 ARG A C 1
ATOM 1034 O O . ARG A 1 132 ? -9.758 14.568 -14.314 1.00 55.28 132 ARG A O 1
ATOM 1041 N N . GLY A 1 133 ? -9.365 12.617 -15.373 1.00 62.72 133 GLY A N 1
ATOM 1042 C CA . GLY A 1 133 ? -8.536 13.123 -16.468 1.00 62.72 133 GLY A CA 1
ATOM 1043 C C . GLY A 1 133 ? -7.071 12.743 -16.275 1.00 62.72 133 GLY A C 1
ATOM 1044 O O . GLY A 1 133 ? -6.550 12.822 -15.161 1.00 62.72 133 GLY A O 1
ATOM 1045 N N . SER A 1 134 ? -6.414 12.330 -17.358 1.00 74.44 134 SER A N 1
ATOM 1046 C CA . SER A 1 134 ? -5.016 11.912 -17.311 1.00 74.44 134 SER A CA 1
ATOM 1047 C C . SER A 1 134 ? -4.125 13.117 -17.029 1.00 74.44 134 SER A C 1
ATOM 1049 O O . SER A 1 134 ? -4.275 14.172 -17.646 1.00 74.44 134 SER A O 1
ATOM 1051 N N . VAL A 1 135 ? -3.179 12.968 -16.100 1.00 83.25 135 VAL A N 1
ATOM 1052 C CA . VAL A 1 135 ? -2.129 13.980 -15.892 1.00 83.25 135 VAL A CA 1
ATOM 1053 C C . VAL A 1 135 ? -1.302 14.114 -17.175 1.00 83.25 135 VAL A C 1
ATOM 1055 O O . VAL A 1 135 ? -0.858 15.209 -17.500 1.00 83.25 135 VAL A O 1
ATOM 1058 N N . MET A 1 136 ? -1.163 13.023 -17.941 1.00 84.12 136 MET A N 1
ATOM 1059 C CA . MET A 1 136 ? -0.380 12.977 -19.179 1.00 84.12 136 MET A CA 1
ATOM 1060 C C . MET A 1 136 ? -0.913 13.896 -20.281 1.00 84.12 136 MET A C 1
ATOM 1062 O O . MET A 1 136 ? -0.143 14.254 -21.164 1.00 84.12 136 MET A O 1
ATOM 1066 N N . ASP A 1 137 ? -2.187 14.287 -20.244 1.00 86.44 137 ASP A N 1
ATOM 1067 C CA . ASP A 1 137 ? -2.757 15.180 -21.261 1.00 86.44 137 ASP A CA 1
ATOM 1068 C C . ASP A 1 137 ? -2.247 16.621 -21.103 1.00 86.44 137 ASP A C 1
ATOM 1070 O O . ASP A 1 137 ? -2.108 17.345 -22.085 1.00 86.44 137 ASP A O 1
ATOM 1074 N N . ASP A 1 138 ? -1.937 17.027 -19.868 1.00 87.12 138 ASP A N 1
ATOM 1075 C CA . ASP A 1 138 ? -1.438 18.367 -19.542 1.00 87.12 138 ASP A CA 1
ATOM 1076 C C . ASP A 1 138 ? 0.115 18.440 -19.586 1.00 87.12 138 ASP A C 1
ATOM 1078 O O . ASP A 1 138 ? 0.698 19.518 -19.436 1.00 87.12 138 ASP A O 1
ATOM 1082 N N . VAL A 1 139 ? 0.807 17.309 -19.792 1.00 89.69 139 VAL A N 1
ATOM 1083 C CA . VAL A 1 139 ? 2.280 17.209 -19.795 1.00 89.69 139 VAL A CA 1
ATOM 1084 C C . VAL A 1 139 ? 2.867 17.448 -21.201 1.00 89.69 139 VAL A C 1
ATOM 1086 O O . VAL A 1 139 ? 2.398 16.838 -22.164 1.00 89.69 139 VAL A O 1
ATOM 1089 N N . PRO A 1 140 ? 3.953 18.240 -21.335 1.00 90.12 140 PRO A N 1
ATOM 1090 C CA . PRO A 1 140 ? 4.680 18.418 -22.594 1.00 90.12 140 PRO A CA 1
ATOM 1091 C C . PRO A 1 140 ? 5.201 17.115 -23.221 1.00 90.12 140 PRO A C 1
ATOM 1093 O O . PRO A 1 140 ? 5.677 16.210 -22.535 1.00 90.12 140 PRO A O 1
ATOM 1096 N N . ASP A 1 141 ? 5.214 17.058 -24.553 1.00 89.25 141 ASP A N 1
ATOM 1097 C CA . ASP A 1 141 ? 5.575 15.868 -25.344 1.00 89.25 141 ASP A CA 1
ATOM 1098 C C . ASP A 1 141 ? 6.942 15.275 -24.996 1.00 89.25 141 ASP A C 1
ATOM 1100 O O . ASP A 1 141 ? 7.082 14.057 -24.900 1.00 89.25 141 ASP A O 1
ATOM 1104 N N . TYR A 1 142 ? 7.938 16.123 -24.738 1.00 89.75 142 TYR A N 1
ATOM 1105 C CA . TYR A 1 142 ? 9.296 15.672 -24.430 1.00 89.75 142 TYR A CA 1
ATOM 1106 C C . TYR A 1 142 ? 9.376 14.925 -23.081 1.00 89.75 142 TYR A C 1
ATOM 1108 O O . TYR A 1 142 ? 10.154 13.983 -22.936 1.00 89.75 142 TYR A O 1
ATOM 1116 N N . LEU A 1 143 ? 8.536 15.288 -22.102 1.00 90.06 143 LEU A N 1
ATOM 1117 C CA . LEU A 1 143 ? 8.441 14.581 -20.819 1.00 90.06 143 LEU A CA 1
ATOM 1118 C C . LEU A 1 143 ? 7.656 13.275 -20.944 1.00 90.06 143 LEU A C 1
ATOM 1120 O O . LEU A 1 143 ? 7.957 12.306 -20.245 1.00 90.06 143 LEU A O 1
ATOM 1124 N N . ARG A 1 144 ? 6.683 13.218 -21.862 1.00 89.94 144 ARG A N 1
ATOM 1125 C CA . ARG A 1 144 ? 5.986 11.969 -22.206 1.00 89.94 144 ARG A CA 1
ATOM 1126 C C . ARG A 1 144 ? 6.941 10.980 -22.869 1.00 89.94 144 ARG A C 1
ATOM 1128 O O . ARG A 1 144 ? 6.934 9.802 -22.521 1.00 89.94 144 ARG A O 1
ATOM 1135 N N . GLU A 1 145 ? 7.811 11.460 -23.755 1.00 90.38 145 GLU A N 1
ATOM 1136 C CA . GLU A 1 145 ? 8.877 10.639 -24.335 1.00 90.38 145 GLU A CA 1
ATOM 1137 C C . GLU A 1 145 ? 9.851 10.139 -23.260 1.00 90.38 145 GLU A C 1
ATOM 1139 O O . GLU A 1 145 ? 10.181 8.953 -23.247 1.00 90.38 145 GLU A O 1
ATOM 1144 N N . LEU A 1 146 ? 10.247 10.995 -22.309 1.00 89.50 146 LEU A N 1
ATOM 1145 C CA . LEU A 1 146 ? 11.088 10.594 -21.177 1.00 89.50 146 LEU A CA 1
ATOM 1146 C C . LEU A 1 146 ? 10.416 9.516 -20.310 1.00 89.50 146 LEU A C 1
ATOM 1148 O O . LEU A 1 146 ? 11.079 8.568 -19.887 1.00 89.50 146 LEU A O 1
ATOM 1152 N N . TYR A 1 147 ? 9.105 9.621 -20.079 1.00 89.81 147 TYR A N 1
ATOM 1153 C CA . TYR A 1 147 ? 8.327 8.598 -19.378 1.00 89.81 147 TYR A CA 1
ATOM 1154 C C . TYR A 1 147 ? 8.347 7.252 -20.117 1.00 89.81 147 TYR A C 1
ATOM 1156 O O . TYR A 1 147 ? 8.681 6.228 -19.519 1.00 89.81 147 TYR A O 1
ATOM 1164 N N . VAL A 1 148 ? 8.053 7.243 -21.421 1.00 89.44 148 VAL A N 1
ATOM 1165 C CA . VAL A 1 148 ? 8.104 6.024 -22.253 1.00 89.44 148 VAL A CA 1
ATOM 1166 C C . VAL A 1 148 ? 9.513 5.431 -22.245 1.00 89.44 148 VAL A C 1
ATOM 1168 O O . VAL A 1 148 ? 9.689 4.218 -22.121 1.00 89.44 148 VAL A O 1
ATOM 1171 N N . LEU A 1 149 ? 10.537 6.282 -22.308 1.00 88.12 149 LEU A N 1
ATOM 1172 C CA . LEU A 1 149 ? 11.927 5.859 -22.263 1.00 88.12 149 LEU A CA 1
ATOM 1173 C C . LEU A 1 149 ? 12.271 5.189 -20.917 1.00 88.12 149 LEU A C 1
ATOM 1175 O O . LEU A 1 149 ? 12.891 4.122 -20.900 1.00 88.12 149 LEU A O 1
ATOM 1179 N N . LEU A 1 150 ? 11.839 5.766 -19.790 1.00 86.19 150 LEU A N 1
ATOM 1180 C CA . LEU A 1 150 ? 12.134 5.296 -18.430 1.00 86.19 150 LEU A CA 1
ATOM 1181 C C . LEU A 1 150 ? 11.238 4.160 -17.920 1.00 86.19 150 LEU A C 1
ATOM 1183 O O . LEU A 1 150 ? 11.715 3.371 -17.108 1.00 86.19 150 LEU A O 1
ATOM 1187 N N . GLU A 1 151 ? 10.043 3.942 -18.465 1.00 84.31 151 GLU A N 1
ATOM 1188 C CA . GLU A 1 151 ? 9.176 2.826 -18.047 1.00 84.31 151 GLU A CA 1
ATOM 1189 C C . GLU A 1 151 ? 9.050 1.718 -19.097 1.00 84.31 151 GLU A C 1
ATOM 1191 O O . GLU A 1 151 ? 9.199 0.546 -18.763 1.00 84.31 151 GLU A O 1
ATOM 1196 N N . GLU A 1 152 ? 8.826 2.059 -20.367 1.00 80.69 152 GLU A N 1
ATOM 1197 C CA . GLU A 1 152 ? 8.424 1.082 -21.391 1.00 80.69 152 GLU A CA 1
ATOM 1198 C C . GLU A 1 152 ? 9.614 0.582 -22.225 1.00 80.69 152 GLU A C 1
ATOM 1200 O O . GLU A 1 152 ? 9.733 -0.614 -22.495 1.00 80.69 152 GLU A O 1
ATOM 1205 N N . SER A 1 153 ? 10.541 1.470 -22.599 1.00 76.56 153 SER A N 1
ATOM 1206 C CA . SER A 1 153 ? 11.705 1.087 -23.409 1.00 76.56 153 SER A CA 1
ATOM 1207 C C . SER A 1 153 ? 12.787 0.409 -22.561 1.00 76.56 153 SER A C 1
ATOM 1209 O O . SER A 1 153 ? 13.059 0.837 -21.442 1.00 76.56 153 SER A O 1
ATOM 1211 N N . THR A 1 154 ? 13.420 -0.653 -23.057 1.00 67.44 154 THR A N 1
ATOM 1212 C CA . THR A 1 154 ? 14.426 -1.422 -22.291 1.00 67.44 154 THR A CA 1
ATOM 1213 C C . THR A 1 154 ? 15.744 -1.626 -23.035 1.00 67.44 154 THR A C 1
ATOM 1215 O O . THR A 1 154 ? 16.579 -2.405 -22.581 1.00 67.44 154 THR A O 1
ATOM 1218 N N . ASP A 1 155 ? 15.971 -0.885 -24.123 1.00 84.06 155 ASP A N 1
ATOM 1219 C CA . ASP A 1 155 ? 17.188 -1.000 -24.927 1.00 84.06 155 ASP A CA 1
ATOM 1220 C C . ASP A 1 155 ? 18.363 -0.247 -24.278 1.00 84.06 155 ASP A C 1
ATOM 1222 O O . ASP A 1 155 ? 18.388 0.988 -24.294 1.00 84.06 155 ASP A O 1
ATOM 1226 N N . PRO A 1 156 ? 19.379 -0.951 -23.740 1.00 82.94 156 PRO A N 1
ATOM 1227 C CA . PRO A 1 156 ? 20.435 -0.325 -22.941 1.00 82.94 156 PRO A CA 1
ATOM 1228 C C . PRO A 1 156 ? 21.321 0.637 -23.746 1.00 82.94 156 PRO A C 1
ATOM 1230 O O . PRO A 1 156 ? 21.856 1.593 -23.196 1.00 82.94 156 PRO A O 1
ATOM 1233 N N . LEU A 1 157 ? 21.487 0.402 -25.050 1.00 85.75 157 LEU A N 1
ATOM 1234 C CA . LEU A 1 157 ? 22.392 1.187 -25.899 1.00 85.75 157 LEU A CA 1
ATOM 1235 C C . LEU A 1 157 ? 21.807 2.545 -26.303 1.00 85.75 157 LEU A C 1
ATOM 1237 O O . LEU A 1 157 ? 22.535 3.526 -26.426 1.00 85.75 157 LEU A O 1
ATOM 1241 N N . VAL A 1 158 ? 20.493 2.588 -26.519 1.00 87.75 158 VAL A N 1
ATOM 1242 C CA . VAL A 1 158 ? 19.782 3.769 -27.029 1.00 87.75 158 VAL A CA 1
ATOM 1243 C C . VAL A 1 158 ? 19.278 4.648 -25.878 1.00 87.75 158 VAL A C 1
ATOM 1245 O O . VAL A 1 158 ? 19.052 5.843 -26.061 1.00 87.75 158 VAL A O 1
ATOM 1248 N N . LEU A 1 159 ? 19.154 4.071 -24.676 1.00 86.62 159 LEU A N 1
ATOM 1249 C CA . LEU A 1 159 ? 18.621 4.722 -23.483 1.00 86.62 159 LEU A CA 1
ATOM 1250 C C . LEU A 1 159 ? 19.312 6.059 -23.178 1.00 86.62 159 LEU A C 1
ATOM 1252 O O . LEU A 1 159 ? 18.641 7.080 -23.066 1.00 86.62 159 LEU A O 1
ATOM 1256 N N . VAL A 1 160 ? 20.643 6.077 -23.093 1.00 88.19 160 VAL A N 1
ATOM 1257 C CA . VAL A 1 160 ? 21.382 7.310 -22.772 1.00 88.19 160 VAL A CA 1
ATOM 1258 C C . VAL A 1 160 ? 21.348 8.297 -23.936 1.00 88.19 160 VAL A C 1
ATOM 1260 O O . VAL A 1 160 ? 21.074 9.472 -23.720 1.00 88.19 160 VAL A O 1
ATOM 1263 N N . GLN A 1 161 ? 21.530 7.818 -25.170 1.00 89.81 161 GLN A N 1
ATOM 1264 C CA . GLN A 1 161 ? 21.538 8.666 -26.369 1.00 89.81 161 GLN A CA 1
ATOM 1265 C C . GLN A 1 161 ? 20.235 9.458 -26.536 1.00 89.81 161 GLN A C 1
ATOM 1267 O O . GLN A 1 161 ? 20.270 10.623 -26.923 1.00 89.81 161 GLN A O 1
ATOM 1272 N N . ARG A 1 162 ? 19.086 8.843 -26.225 1.00 89.56 162 ARG A N 1
ATOM 1273 C CA . ARG A 1 162 ? 17.775 9.510 -26.269 1.00 89.56 162 ARG A CA 1
ATOM 1274 C C . ARG A 1 162 ? 17.483 10.343 -25.024 1.00 89.56 162 ARG A C 1
ATOM 1276 O O . ARG A 1 162 ? 16.793 11.349 -25.134 1.00 89.56 162 ARG A O 1
ATOM 1283 N N . ALA A 1 163 ? 17.991 9.954 -23.855 1.00 89.81 163 ALA A N 1
ATOM 1284 C CA . ALA A 1 163 ? 17.759 10.694 -22.617 1.00 89.81 163 ALA A CA 1
ATOM 1285 C C . ALA A 1 163 ? 18.529 12.023 -22.561 1.00 89.81 163 ALA A C 1
ATOM 1287 O O . ALA A 1 163 ? 17.977 13.006 -22.073 1.00 89.81 163 ALA A O 1
ATOM 1288 N N . THR A 1 164 ? 19.767 12.074 -23.067 1.00 89.44 164 THR A N 1
ATOM 1289 C CA . THR A 1 164 ? 20.620 13.278 -23.043 1.00 89.44 164 THR A CA 1
ATOM 1290 C C . THR A 1 164 ? 19.921 14.537 -23.577 1.00 89.44 164 THR A C 1
ATOM 1292 O O . THR A 1 164 ? 19.781 15.484 -22.804 1.00 89.44 164 THR A O 1
ATOM 1295 N N . PRO A 1 165 ? 19.384 14.572 -24.817 1.00 91.06 165 PRO A N 1
ATOM 1296 C CA . PRO A 1 165 ? 18.734 15.778 -25.336 1.00 91.06 165 PRO A CA 1
ATOM 1297 C C . PRO A 1 165 ? 17.471 16.174 -24.553 1.00 91.06 165 PRO A C 1
ATOM 1299 O O . PRO A 1 165 ? 17.159 17.358 -24.446 1.00 91.06 165 PRO A O 1
ATOM 1302 N N . LEU A 1 166 ? 16.749 15.206 -23.975 1.00 89.75 166 LEU A N 1
ATOM 1303 C CA . LEU A 1 166 ? 15.562 15.468 -23.152 1.00 89.75 166 LEU A CA 1
ATOM 1304 C C . LEU A 1 166 ? 15.940 16.076 -21.792 1.00 89.75 166 LEU A C 1
ATOM 1306 O O . LEU A 1 166 ? 15.268 16.991 -21.316 1.00 89.75 166 LEU A O 1
ATOM 1310 N N . LEU A 1 167 ? 17.029 15.596 -21.183 1.00 87.81 167 LEU A N 1
ATOM 1311 C CA . LEU A 1 167 ? 17.570 16.135 -19.934 1.00 87.81 167 LEU A CA 1
ATOM 1312 C C . LEU A 1 167 ? 18.184 17.522 -20.136 1.00 87.81 167 LEU A C 1
ATOM 1314 O O . LEU A 1 167 ? 17.996 18.387 -19.285 1.00 87.81 167 LEU A O 1
ATOM 1318 N N . ASP A 1 168 ? 18.862 17.764 -21.257 1.00 87.75 168 ASP A N 1
ATOM 1319 C CA . ASP A 1 168 ? 19.397 19.088 -21.585 1.00 87.75 168 ASP A CA 1
ATOM 1320 C C . ASP A 1 168 ? 18.273 20.095 -21.821 1.00 87.75 168 ASP A C 1
ATOM 1322 O O . ASP A 1 168 ? 18.314 21.203 -21.288 1.00 87.75 168 ASP A O 1
ATOM 1326 N N . ARG A 1 169 ? 17.198 19.685 -22.504 1.00 87.62 169 ARG A N 1
ATOM 1327 C CA . ARG A 1 169 ? 15.994 20.511 -22.640 1.00 87.62 169 ARG A CA 1
ATOM 1328 C C . ARG A 1 169 ? 15.377 20.838 -21.276 1.00 87.62 169 ARG A C 1
ATOM 1330 O O . ARG A 1 169 ? 15.090 22.001 -21.002 1.00 87.62 169 ARG A O 1
ATOM 1337 N N . LEU A 1 170 ? 15.285 19.857 -20.376 1.00 86.50 170 LEU A N 1
ATOM 1338 C CA . LEU A 1 170 ? 14.821 20.077 -19.003 1.00 86.50 170 LEU A CA 1
ATOM 1339 C C . LEU A 1 170 ? 15.739 21.034 -18.215 1.00 86.50 170 LEU A C 1
ATOM 1341 O O . LEU A 1 170 ? 15.241 21.881 -17.476 1.00 86.50 170 LEU A O 1
ATOM 1345 N N . ARG A 1 171 ? 17.066 20.946 -18.390 1.00 85.69 171 ARG A N 1
ATOM 1346 C CA . ARG A 1 171 ? 18.042 21.875 -17.784 1.00 85.69 171 ARG A CA 1
ATOM 1347 C C . ARG A 1 171 ? 17.847 23.305 -18.294 1.00 85.69 171 ARG A C 1
ATOM 1349 O O . ARG A 1 171 ? 17.873 24.237 -17.490 1.00 85.69 171 ARG A O 1
ATOM 1356 N N . THR A 1 172 ? 17.597 23.474 -19.596 1.00 84.06 172 THR A N 1
ATOM 1357 C CA . THR A 1 172 ? 17.334 24.794 -20.195 1.00 84.06 172 THR A CA 1
ATOM 1358 C C . THR A 1 172 ? 16.013 25.401 -19.721 1.00 84.06 172 THR A C 1
ATOM 1360 O O . THR A 1 172 ? 15.986 26.568 -19.341 1.00 84.06 172 THR A O 1
ATOM 1363 N N . GLU A 1 173 ? 14.936 24.612 -19.657 1.00 74.00 173 GLU A N 1
ATOM 1364 C CA . GLU A 1 173 ? 13.621 25.065 -19.177 1.00 74.00 173 GLU A CA 1
ATOM 1365 C C . GLU A 1 173 ? 13.619 25.358 -17.668 1.00 74.00 173 GLU A C 1
ATOM 1367 O O . GLU A 1 173 ? 12.859 26.199 -17.192 1.00 74.00 173 GLU A O 1
ATOM 1372 N N . ALA A 1 174 ? 14.506 24.711 -16.910 1.00 63.00 174 ALA A N 1
ATOM 1373 C CA . ALA A 1 174 ? 14.713 24.982 -15.494 1.00 63.00 174 ALA A CA 1
ATOM 1374 C C . ALA A 1 174 ? 15.614 26.200 -15.207 1.00 63.00 174 ALA A C 1
ATOM 1376 O O . ALA A 1 174 ? 15.823 26.520 -14.039 1.00 63.00 174 ALA A O 1
ATOM 1377 N N . GLY A 1 175 ? 16.158 26.881 -16.222 1.00 54.72 175 GLY A N 1
ATOM 1378 C CA . GLY A 1 175 ? 17.062 28.024 -16.029 1.00 54.72 175 GLY A CA 1
ATOM 1379 C C . GLY A 1 175 ? 18.483 27.650 -15.582 1.00 54.72 175 GLY A C 1
ATOM 1380 O O . GLY A 1 175 ? 19.272 28.534 -15.265 1.00 54.72 175 GLY A O 1
ATOM 1381 N N . CYS A 1 176 ? 18.846 26.363 -15.594 1.00 44.75 176 CYS A N 1
ATOM 1382 C CA . CYS A 1 176 ? 20.203 25.875 -15.331 1.00 44.75 176 CYS A CA 1
ATOM 1383 C C . CYS A 1 176 ? 20.964 25.675 -16.653 1.00 44.75 176 CYS A C 1
ATOM 1385 O O . CYS A 1 176 ? 21.403 24.573 -16.976 1.00 44.75 176 CYS A O 1
ATOM 1387 N N . GLY A 1 177 ? 21.089 26.735 -17.451 1.00 31.14 177 GLY A N 1
ATOM 1388 C CA . GLY A 1 177 ? 22.096 26.781 -18.511 1.00 31.14 177 GLY A CA 1
ATOM 1389 C C . GLY A 1 177 ? 23.470 27.017 -17.886 1.00 31.14 177 GLY A C 1
ATOM 1390 O O . GLY A 1 177 ? 23.586 27.786 -16.936 1.00 31.14 177 GLY A O 1
ATOM 1391 N N . SER A 1 178 ? 24.503 26.348 -18.392 1.00 35.28 178 SER A N 1
ATOM 1392 C CA . SER A 1 178 ? 25.901 26.529 -17.992 1.00 35.28 178 SER A CA 1
ATOM 1393 C C . SER A 1 178 ? 26.325 28.003 -18.069 1.00 35.28 178 SER A C 1
ATOM 1395 O O . SER A 1 178 ? 26.699 28.487 -19.135 1.00 35.28 178 SER A O 1
ATOM 1397 N N . SER A 1 179 ? 26.275 28.710 -16.943 1.00 27.53 179 SER A N 1
ATOM 1398 C CA . SER A 1 179 ? 27.004 29.956 -16.734 1.00 27.53 179 SER A CA 1
ATOM 1399 C C . SER A 1 179 ? 28.120 29.646 -15.749 1.00 27.53 179 SER A C 1
ATOM 1401 O O . SER A 1 179 ? 27.952 29.725 -14.533 1.00 27.53 179 SER A O 1
ATOM 1403 N N . GLU A 1 180 ? 29.268 29.248 -16.290 1.00 33.69 180 GLU A N 1
ATOM 1404 C CA . GLU A 1 180 ? 30.536 29.577 -15.654 1.00 33.69 180 GLU A CA 1
ATOM 1405 C C . GLU A 1 180 ? 30.571 31.104 -15.539 1.00 33.69 180 GLU A C 1
ATOM 1407 O O . GLU A 1 180 ? 30.840 31.769 -16.526 1.00 33.69 180 GLU A O 1
ATOM 1412 N N . GLU A 1 181 ? 30.154 31.659 -14.398 1.00 32.38 181 GLU A N 1
ATOM 1413 C CA . GLU A 1 181 ? 30.660 32.910 -13.816 1.00 32.38 181 GLU A CA 1
ATOM 1414 C C . GLU A 1 181 ? 29.825 33.333 -12.594 1.00 32.38 181 GLU A C 1
ATOM 1416 O O . GLU A 1 181 ? 28.598 33.318 -12.613 1.00 32.38 181 GLU A O 1
ATOM 1421 N N . LYS A 1 182 ? 30.555 33.777 -11.561 1.00 29.34 182 LYS A N 1
ATOM 1422 C CA . LYS A 1 182 ? 30.130 34.384 -10.284 1.00 29.34 182 LYS A CA 1
ATOM 1423 C C . LYS A 1 182 ? 29.657 33.447 -9.171 1.00 29.34 182 LYS A C 1
ATOM 1425 O O . LYS A 1 182 ? 28.494 33.334 -8.808 1.00 29.34 182 LYS A O 1
ATOM 1430 N N . LYS A 1 183 ? 30.686 32.894 -8.532 1.00 33.56 183 LYS A N 1
ATOM 1431 C CA . LYS A 1 183 ? 30.813 32.815 -7.077 1.00 33.56 183 LYS A CA 1
ATOM 1432 C C . LYS A 1 183 ? 30.639 34.234 -6.512 1.00 33.56 183 LYS A C 1
ATOM 1434 O O . LYS A 1 183 ? 31.451 35.086 -6.853 1.00 33.56 183 LYS A O 1
ATOM 1439 N N . ASP A 1 184 ? 29.528 34.487 -5.829 1.00 28.89 184 ASP A N 1
ATOM 1440 C CA . ASP A 1 184 ? 29.371 35.321 -4.624 1.00 28.89 184 ASP A CA 1
ATOM 1441 C C . ASP A 1 184 ? 27.874 35.662 -4.439 1.00 28.89 184 ASP A C 1
ATOM 1443 O O . ASP A 1 184 ? 27.167 35.960 -5.397 1.00 28.89 184 ASP A O 1
ATOM 1447 N N . ASP A 1 185 ? 27.426 35.574 -3.185 1.00 25.97 185 ASP A N 1
ATOM 1448 C CA . ASP A 1 185 ? 26.103 35.891 -2.621 1.00 25.97 185 ASP A CA 1
ATOM 1449 C C . ASP A 1 185 ? 25.019 34.789 -2.559 1.00 25.97 185 ASP A C 1
ATOM 1451 O O . ASP A 1 185 ? 24.589 34.161 -3.526 1.00 25.97 185 ASP A O 1
ATOM 1455 N N . ALA A 1 186 ? 24.557 34.574 -1.323 1.00 32.94 186 ALA A N 1
ATOM 1456 C CA . ALA A 1 186 ? 23.729 33.478 -0.823 1.00 32.94 186 ALA A CA 1
ATOM 1457 C C . ALA A 1 186 ? 22.235 33.531 -1.220 1.00 32.94 186 ALA A C 1
ATOM 1459 O O . ALA A 1 186 ? 21.432 32.796 -0.648 1.00 32.94 186 ALA A O 1
ATOM 1460 N N . ASP A 1 187 ? 21.865 34.339 -2.216 1.00 28.48 187 ASP A N 1
ATOM 1461 C CA . ASP A 1 187 ? 20.472 34.543 -2.655 1.00 28.48 187 ASP A CA 1
ATOM 1462 C C . ASP A 1 187 ? 20.165 33.961 -4.056 1.00 28.48 187 ASP A C 1
ATOM 1464 O O . ASP A 1 187 ? 19.046 34.070 -4.560 1.00 28.48 187 ASP A O 1
ATOM 1468 N N . ALA A 1 188 ? 21.115 33.259 -4.685 1.00 31.02 188 ALA A N 1
ATOM 1469 C CA . ALA A 1 188 ? 20.946 32.637 -6.009 1.00 31.02 188 ALA A CA 1
ATOM 1470 C C . ALA A 1 188 ? 20.161 31.301 -6.014 1.00 31.02 188 ALA A C 1
ATOM 1472 O O . ALA A 1 188 ? 19.959 30.701 -7.069 1.00 31.02 188 ALA A O 1
ATOM 1473 N N . ALA A 1 189 ? 19.677 30.823 -4.861 1.00 32.59 189 ALA A N 1
ATOM 1474 C CA . ALA A 1 189 ? 18.889 29.586 -4.768 1.00 32.59 189 ALA A CA 1
ATOM 1475 C C . ALA A 1 189 ? 17.431 29.732 -5.264 1.00 32.59 189 ALA A C 1
ATOM 1477 O O . ALA A 1 189 ? 16.723 28.735 -5.392 1.00 32.59 189 ALA A O 1
ATOM 1478 N N . ALA A 1 190 ? 16.976 30.958 -5.555 1.00 34.78 190 ALA A N 1
ATOM 1479 C CA . ALA A 1 190 ? 15.597 31.257 -5.953 1.00 34.78 190 ALA A CA 1
ATOM 1480 C C . ALA A 1 190 ? 15.382 31.434 -7.474 1.00 34.78 190 ALA A C 1
ATOM 1482 O O . ALA A 1 190 ? 14.244 31.623 -7.899 1.00 34.78 190 ALA A O 1
ATOM 1483 N N . ALA A 1 191 ? 16.441 31.384 -8.296 1.00 31.17 191 ALA A N 1
ATOM 1484 C CA . ALA A 1 191 ? 16.374 31.697 -9.733 1.00 31.17 191 ALA A CA 1
ATOM 1485 C C . ALA A 1 191 ? 16.350 30.471 -10.672 1.00 31.17 191 ALA A C 1
ATOM 1487 O O . ALA A 1 191 ? 16.226 30.632 -11.884 1.00 31.17 191 ALA A O 1
ATOM 1488 N N . GLY A 1 192 ? 16.445 29.250 -10.135 1.00 45.38 192 GLY A N 1
ATOM 1489 C CA . GLY A 1 192 ? 16.188 28.020 -10.889 1.00 45.38 192 GLY A CA 1
ATOM 1490 C C . GLY A 1 192 ? 14.697 27.689 -10.865 1.00 45.38 192 GLY A C 1
ATOM 1491 O O . GLY A 1 192 ? 14.080 27.675 -9.799 1.00 45.38 192 GLY A O 1
ATOM 1492 N N . GLY A 1 193 ? 14.095 27.409 -12.020 1.00 61.78 193 GLY A N 1
ATOM 1493 C CA . GLY A 1 193 ? 12.720 26.921 -12.088 1.00 61.78 193 GLY A CA 1
ATOM 1494 C C . GLY A 1 193 ? 12.535 25.672 -11.206 1.00 61.78 193 GLY A C 1
ATOM 1495 O O . GLY A 1 193 ? 13.466 24.875 -11.055 1.00 61.78 193 GLY A O 1
ATOM 1496 N N . PRO A 1 194 ? 11.334 25.433 -10.643 1.00 69.88 194 PRO A N 1
ATOM 1497 C CA . PRO A 1 194 ? 11.093 24.368 -9.659 1.00 69.88 194 PRO A CA 1
ATOM 1498 C C . PRO A 1 194 ? 11.383 22.948 -10.179 1.00 69.88 194 PRO A C 1
ATOM 1500 O O . PRO A 1 194 ? 11.415 22.006 -9.390 1.00 69.88 194 PRO A O 1
ATOM 1503 N N . LEU A 1 195 ? 11.584 22.791 -11.490 1.00 79.25 195 LEU A N 1
ATOM 1504 C CA . LEU A 1 195 ? 11.829 21.530 -12.184 1.00 79.25 195 LEU A CA 1
ATOM 1505 C C . LEU A 1 195 ? 13.317 21.117 -12.208 1.00 79.25 195 LEU A C 1
ATOM 1507 O O . LEU A 1 195 ? 13.612 19.933 -12.364 1.00 79.25 195 LEU A O 1
ATOM 1511 N N . GLY A 1 196 ? 14.259 22.050 -12.018 1.00 81.75 196 GLY A N 1
ATOM 1512 C CA . GLY A 1 196 ? 15.702 21.769 -12.135 1.00 81.75 196 GLY A CA 1
ATOM 1513 C C . GLY A 1 196 ? 16.226 20.793 -11.082 1.00 81.75 196 GLY A C 1
ATOM 1514 O O . GLY A 1 196 ? 17.096 19.969 -11.358 1.00 81.75 196 GLY A O 1
ATOM 1515 N N . LYS A 1 197 ? 15.610 20.803 -9.896 1.00 86.06 197 LYS A N 1
ATOM 1516 C CA . LYS A 1 197 ? 15.948 19.912 -8.777 1.00 86.06 197 LYS A CA 1
ATOM 1517 C C . LYS A 1 197 ? 15.757 18.419 -9.085 1.00 86.06 197 LYS A C 1
ATOM 1519 O O . LYS A 1 197 ? 16.320 17.578 -8.395 1.00 86.06 197 LYS A O 1
ATOM 1524 N N . TYR A 1 198 ? 14.989 18.073 -10.121 1.00 89.19 198 TYR A N 1
ATOM 1525 C CA . TYR A 1 198 ? 14.727 16.680 -10.496 1.00 89.19 198 TYR A CA 1
ATOM 1526 C C . TYR A 1 198 ? 15.820 16.063 -11.380 1.00 89.19 198 TYR A C 1
ATOM 1528 O O . TYR A 1 198 ? 15.890 14.840 -11.475 1.00 89.19 198 TYR A O 1
ATOM 1536 N N . VAL A 1 199 ? 16.694 16.869 -11.994 1.00 88.69 199 VAL A N 1
ATOM 1537 C CA . VAL A 1 199 ? 17.682 16.396 -12.982 1.00 88.69 199 VAL A CA 1
ATOM 1538 C C . VAL A 1 199 ? 18.659 15.382 -12.381 1.00 88.69 199 VAL A C 1
ATOM 1540 O O . VAL A 1 199 ? 18.861 14.313 -12.951 1.00 88.69 199 VAL A O 1
ATOM 1543 N N . GLU A 1 200 ? 19.235 15.675 -11.217 1.00 86.62 200 GLU A N 1
ATOM 1544 C CA . GLU A 1 200 ? 20.210 14.792 -10.565 1.00 86.62 200 GLU A CA 1
ATOM 1545 C C . GLU A 1 200 ? 19.586 13.448 -10.123 1.00 86.62 200 GLU A C 1
ATOM 1547 O O . GLU A 1 200 ? 20.100 12.392 -10.510 1.00 86.62 200 GLU A O 1
ATOM 1552 N N . PRO A 1 201 ? 18.429 13.423 -9.429 1.00 87.38 201 PRO A N 1
ATOM 1553 C CA . PRO A 1 201 ? 17.712 12.178 -9.156 1.00 87.38 201 PRO A CA 1
ATOM 1554 C C . PRO A 1 201 ? 17.323 11.382 -10.408 1.00 87.38 201 PRO A C 1
ATOM 1556 O O . PRO A 1 201 ? 17.383 10.153 -10.380 1.00 87.38 201 PRO A O 1
ATOM 1559 N N . LEU A 1 202 ? 16.942 12.046 -11.506 1.00 88.81 202 LEU A N 1
ATOM 1560 C CA . LEU A 1 202 ? 16.614 11.371 -12.769 1.00 88.81 202 LEU A CA 1
ATOM 1561 C C . LEU A 1 202 ? 17.837 10.701 -13.391 1.00 88.81 202 LEU A C 1
ATOM 1563 O O . LEU A 1 202 ? 17.716 9.584 -13.885 1.00 88.81 202 LEU A O 1
ATOM 1567 N N . VAL A 1 203 ? 19.008 11.339 -13.333 1.00 89.06 203 VAL A N 1
ATOM 1568 C CA . VAL A 1 203 ? 20.276 10.749 -13.790 1.00 89.06 203 VAL A CA 1
ATOM 1569 C C . VAL A 1 203 ? 20.600 9.477 -12.998 1.00 89.06 203 VAL A C 1
ATOM 1571 O O . VAL A 1 203 ? 20.963 8.465 -13.598 1.00 89.06 203 VAL A O 1
ATOM 1574 N N . SER A 1 204 ? 20.389 9.483 -11.676 1.00 86.88 204 SER A N 1
ATOM 1575 C CA . SER A 1 204 ? 20.565 8.290 -10.831 1.00 86.88 204 SER A CA 1
ATOM 1576 C C . SER A 1 204 ? 19.588 7.161 -11.204 1.00 86.88 204 SER A C 1
ATOM 1578 O O . SER A 1 204 ? 20.009 6.022 -11.419 1.00 86.88 204 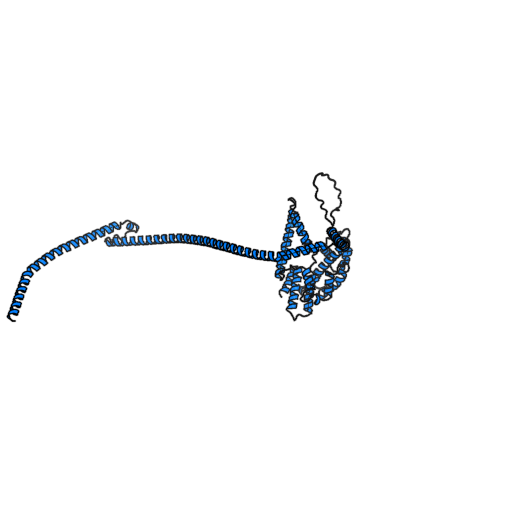SER A O 1
ATOM 1580 N N . VAL A 1 205 ? 18.296 7.463 -11.391 1.00 85.62 205 VAL A N 1
ATOM 1581 C CA . VAL A 1 205 ? 17.291 6.461 -11.809 1.00 85.62 205 VAL A CA 1
ATOM 1582 C C . VAL A 1 205 ? 17.573 5.921 -13.216 1.00 85.62 205 VAL A C 1
ATOM 1584 O O . VAL A 1 205 ? 17.467 4.714 -13.451 1.00 85.62 205 VAL A O 1
ATOM 1587 N N . LEU A 1 206 ? 17.977 6.788 -14.146 1.00 88.00 206 LEU A N 1
ATOM 1588 C CA . LEU A 1 206 ? 18.372 6.415 -15.504 1.00 88.00 206 LEU A CA 1
ATOM 1589 C C . LEU A 1 206 ? 19.572 5.463 -15.483 1.00 88.00 206 LEU A C 1
ATOM 1591 O O . LEU A 1 206 ? 19.564 4.452 -16.186 1.00 88.00 206 LEU A O 1
ATOM 1595 N N . LEU A 1 207 ? 20.567 5.740 -14.638 1.00 87.19 207 LEU A N 1
ATOM 1596 C CA . LEU A 1 207 ? 21.724 4.871 -14.462 1.00 87.19 207 LEU A CA 1
ATOM 1597 C C . LEU A 1 207 ? 21.333 3.520 -13.848 1.00 87.19 207 LEU A C 1
ATOM 1599 O O . LEU A 1 207 ? 21.747 2.480 -14.354 1.00 87.19 207 LEU A O 1
ATOM 1603 N N . GLN A 1 208 ? 20.485 3.500 -12.819 1.00 83.25 208 GLN A N 1
ATOM 1604 C CA . GLN A 1 208 ? 19.977 2.249 -12.243 1.00 83.25 208 GLN A CA 1
ATOM 1605 C C . GLN A 1 208 ? 19.214 1.411 -13.279 1.00 83.25 208 GLN A C 1
ATOM 1607 O O . GLN A 1 208 ? 19.376 0.187 -13.341 1.00 83.25 208 GLN A O 1
ATOM 1612 N N . LYS A 1 209 ? 18.414 2.055 -14.137 1.00 84.25 209 LYS A N 1
ATOM 1613 C CA . LYS A 1 209 ? 17.724 1.388 -15.245 1.00 84.25 209 LYS A CA 1
ATOM 1614 C C . LYS A 1 209 ? 18.701 0.863 -16.301 1.00 84.25 209 LYS A C 1
ATOM 1616 O O . LYS A 1 209 ? 18.535 -0.268 -16.770 1.00 84.25 209 LYS A O 1
ATOM 1621 N N . LEU A 1 210 ? 19.724 1.639 -16.656 1.00 87.25 210 LEU A N 1
ATOM 1622 C CA . LEU A 1 210 ? 20.785 1.214 -17.568 1.00 87.25 210 LEU A CA 1
ATOM 1623 C C . LEU A 1 210 ? 21.499 -0.028 -17.020 1.00 87.25 210 LEU A C 1
ATOM 1625 O O . LEU A 1 210 ? 21.596 -1.036 -17.708 1.00 87.25 210 LEU A O 1
ATOM 1629 N N . VAL A 1 211 ? 21.918 -0.007 -15.757 1.00 85.12 211 VAL A N 1
ATOM 1630 C CA . VAL A 1 211 ? 22.596 -1.143 -15.116 1.00 85.12 211 VAL A CA 1
ATOM 1631 C C . VAL A 1 211 ? 21.691 -2.376 -15.070 1.00 85.12 211 VAL A C 1
ATOM 1633 O O . VAL A 1 211 ? 22.147 -3.479 -15.361 1.00 85.12 211 VAL A O 1
ATOM 1636 N N . ARG A 1 212 ? 20.392 -2.212 -14.785 1.00 81.88 212 ARG A N 1
ATOM 1637 C CA . ARG A 1 212 ? 19.425 -3.323 -14.790 1.00 81.88 212 ARG A CA 1
ATOM 1638 C C . ARG A 1 212 ? 19.196 -3.914 -16.180 1.00 81.88 212 ARG A C 1
ATOM 1640 O O . ARG A 1 212 ? 19.144 -5.134 -16.321 1.00 81.88 212 ARG A O 1
ATOM 1647 N N . SER A 1 213 ? 19.065 -3.073 -17.202 1.00 85.19 213 SER A N 1
ATOM 1648 C CA . SER A 1 213 ? 18.914 -3.534 -18.590 1.00 85.19 213 SER A CA 1
ATOM 1649 C C . SER A 1 213 ? 20.189 -4.208 -19.107 1.00 85.19 213 SER A C 1
ATOM 1651 O O . SER A 1 213 ? 20.107 -5.263 -19.741 1.00 85.19 213 SER A O 1
ATOM 1653 N N . LEU A 1 214 ? 21.367 -3.682 -18.754 1.00 86.69 214 LEU A N 1
ATOM 1654 C CA . LEU A 1 214 ? 22.656 -4.317 -19.033 1.00 86.69 214 LEU A CA 1
ATOM 1655 C C . LEU A 1 214 ? 22.782 -5.674 -18.334 1.00 86.69 214 LEU A C 1
ATOM 1657 O O . LEU A 1 214 ? 23.164 -6.643 -18.976 1.00 86.69 214 LEU A O 1
ATOM 1661 N N . ALA A 1 215 ? 22.383 -5.786 -17.069 1.00 82.75 215 ALA A N 1
ATOM 1662 C CA . ALA A 1 215 ? 22.449 -7.048 -16.335 1.00 82.75 215 ALA A CA 1
ATOM 1663 C C . ALA A 1 215 ? 21.500 -8.133 -16.863 1.00 82.75 215 ALA A C 1
ATOM 1665 O O . ALA A 1 215 ? 21.765 -9.321 -16.698 1.00 82.75 215 ALA A O 1
ATOM 1666 N N . ARG A 1 216 ? 20.389 -7.740 -17.500 1.00 81.06 216 ARG A N 1
ATOM 1667 C CA . ARG A 1 216 ? 19.464 -8.679 -18.150 1.00 81.06 216 ARG A CA 1
ATOM 1668 C C . ARG A 1 216 ? 19.991 -9.189 -19.494 1.00 81.06 216 ARG A C 1
ATOM 1670 O O . ARG A 1 216 ? 19.636 -10.293 -19.897 1.00 81.06 216 ARG A O 1
ATOM 1677 N N . SER A 1 217 ? 20.780 -8.380 -20.198 1.00 84.31 217 SER A N 1
ATOM 1678 C CA . SER A 1 217 ? 21.236 -8.661 -21.568 1.00 84.31 217 SER A CA 1
ATOM 1679 C C . SER A 1 217 ? 22.674 -9.180 -21.647 1.00 84.31 217 SER A C 1
ATOM 1681 O O . SER A 1 217 ? 22.991 -9.945 -22.554 1.00 84.31 217 SER A O 1
ATOM 1683 N N . TYR A 1 218 ? 23.533 -8.818 -20.694 1.00 86.12 218 TYR A N 1
ATOM 1684 C CA . TYR A 1 218 ? 24.952 -9.158 -20.680 1.00 86.12 218 TYR A CA 1
ATOM 1685 C C . TYR A 1 218 ? 25.331 -9.912 -19.407 1.00 86.12 218 TYR A C 1
ATOM 1687 O O . TYR A 1 218 ? 24.937 -9.542 -18.306 1.00 86.12 218 TYR A O 1
ATOM 1695 N N . HIS A 1 219 ? 26.180 -10.931 -19.551 1.00 84.88 219 HIS A N 1
ATOM 1696 C CA . HIS A 1 219 ? 26.848 -11.570 -18.414 1.00 84.88 219 HIS A CA 1
ATOM 1697 C C . HIS A 1 219 ? 28.128 -10.821 -18.014 1.00 84.88 219 HIS A C 1
ATOM 1699 O O . HIS A 1 219 ? 28.429 -10.674 -16.833 1.00 84.88 219 HIS A O 1
ATOM 1705 N N . THR A 1 220 ? 28.876 -10.309 -18.994 1.00 89.44 220 THR A N 1
ATOM 1706 C CA . THR A 1 220 ? 30.113 -9.549 -18.779 1.00 89.44 220 THR A CA 1
ATOM 1707 C C . THR A 1 220 ? 30.182 -8.359 -19.729 1.00 89.44 220 THR A C 1
ATOM 1709 O O . THR A 1 220 ? 29.902 -8.519 -20.917 1.00 89.44 220 THR A O 1
ATOM 1712 N N . ILE A 1 221 ? 30.593 -7.189 -19.238 1.00 91.81 221 ILE A N 1
ATOM 1713 C CA . ILE A 1 221 ? 30.793 -5.969 -20.038 1.00 91.81 221 ILE A CA 1
ATOM 1714 C C . ILE A 1 221 ? 32.086 -5.266 -19.611 1.00 91.81 221 ILE A C 1
ATOM 1716 O O . ILE A 1 221 ? 32.433 -5.287 -18.435 1.00 91.81 221 ILE A O 1
ATOM 1720 N N . SER A 1 222 ? 32.826 -4.650 -20.535 1.00 93.44 222 SER A N 1
ATOM 1721 C CA . SER A 1 222 ? 34.011 -3.862 -20.169 1.00 93.44 222 SER A CA 1
ATOM 1722 C C . SER A 1 222 ? 33.618 -2.541 -19.498 1.00 93.44 222 SER A C 1
ATOM 1724 O O . SER A 1 222 ? 32.618 -1.915 -19.864 1.00 93.44 222 SER A O 1
ATOM 1726 N N . LEU A 1 223 ? 34.417 -2.094 -18.528 1.00 90.62 223 LEU A N 1
ATOM 1727 C CA . LEU A 1 223 ? 34.232 -0.799 -17.866 1.00 90.62 223 LEU A CA 1
ATOM 1728 C C . LEU A 1 223 ? 34.379 0.354 -18.866 1.00 90.62 223 LEU A C 1
ATOM 1730 O O . LEU A 1 223 ? 33.595 1.297 -18.816 1.00 90.62 223 LEU A O 1
ATOM 1734 N N . ASP A 1 224 ? 35.281 0.235 -19.845 1.00 92.38 224 ASP A N 1
ATOM 1735 C CA . ASP A 1 224 ? 35.436 1.225 -20.923 1.00 92.38 224 ASP A CA 1
ATOM 1736 C C . ASP A 1 224 ? 34.165 1.358 -21.771 1.00 92.38 224 ASP A C 1
ATOM 1738 O O . ASP A 1 224 ? 33.766 2.462 -22.148 1.00 92.38 224 ASP A O 1
ATOM 1742 N N . ARG A 1 225 ? 33.473 0.240 -22.038 1.00 90.44 225 ARG A N 1
ATOM 1743 C CA . ARG A 1 225 ? 32.198 0.278 -22.759 1.00 90.44 225 ARG A CA 1
ATOM 1744 C C . ARG A 1 225 ? 31.130 0.971 -21.926 1.00 90.44 225 ARG A C 1
ATOM 1746 O O . ARG A 1 225 ? 30.408 1.802 -22.470 1.00 90.44 225 ARG A O 1
ATOM 1753 N N . VAL A 1 226 ? 31.043 0.679 -20.629 1.00 90.12 226 VAL A N 1
ATOM 1754 C CA . VAL A 1 226 ? 30.106 1.375 -19.733 1.00 90.12 226 VAL A CA 1
ATOM 1755 C C . VAL A 1 226 ? 30.423 2.866 -19.661 1.00 90.12 226 VAL A C 1
ATOM 1757 O O . VAL A 1 226 ? 29.505 3.671 -19.781 1.00 90.12 226 VAL A O 1
ATOM 1760 N N . ARG A 1 227 ? 31.703 3.243 -19.599 1.00 90.75 227 ARG A N 1
ATOM 1761 C CA . ARG A 1 227 ? 32.137 4.641 -19.670 1.00 90.75 227 ARG A CA 1
ATOM 1762 C C . ARG A 1 227 ? 31.609 5.319 -20.933 1.00 90.75 227 ARG A C 1
ATOM 1764 O O . ARG A 1 227 ? 30.876 6.294 -20.796 1.00 90.75 227 ARG A O 1
ATOM 1771 N N . SER A 1 228 ? 31.847 4.732 -22.110 1.00 90.88 228 SER A N 1
ATOM 1772 C CA . SER A 1 228 ? 31.350 5.267 -23.392 1.00 90.88 228 SER A CA 1
ATOM 1773 C C . SER A 1 228 ? 29.822 5.383 -23.459 1.00 90.88 228 SER A C 1
ATOM 1775 O O . SER A 1 228 ? 29.289 6.292 -24.085 1.00 90.88 228 SER A O 1
ATOM 1777 N N . LEU A 1 229 ? 29.093 4.487 -22.782 1.00 90.00 229 LEU A N 1
ATOM 1778 C CA . LEU A 1 229 ? 27.632 4.551 -22.706 1.00 90.00 229 LEU A CA 1
ATOM 1779 C C . LEU A 1 229 ? 27.146 5.671 -21.781 1.00 90.00 229 LEU A C 1
ATOM 1781 O O . LEU A 1 229 ? 26.042 6.162 -21.975 1.00 90.00 229 LEU A O 1
ATOM 1785 N N . THR A 1 230 ? 27.945 6.070 -20.789 1.00 88.88 230 THR A N 1
ATOM 1786 C CA . THR A 1 230 ? 27.572 7.073 -19.776 1.00 88.88 230 THR A CA 1
ATOM 1787 C C . THR A 1 230 ? 28.106 8.484 -20.031 1.00 88.88 230 THR A C 1
ATOM 1789 O O . THR A 1 230 ? 27.705 9.414 -19.335 1.00 88.88 230 THR A O 1
ATOM 1792 N N . GLU A 1 231 ? 28.957 8.677 -21.042 1.00 85.25 231 GLU A N 1
ATOM 1793 C CA . GLU A 1 231 ? 29.540 9.985 -21.392 1.00 85.25 231 GLU A CA 1
ATOM 1794 C C . GLU A 1 231 ? 28.475 11.074 -21.618 1.00 85.25 231 GLU A C 1
ATOM 1796 O O . GLU A 1 231 ? 28.663 12.218 -21.209 1.00 85.25 231 GLU A O 1
ATOM 1801 N N . GLY A 1 232 ? 27.312 10.710 -22.171 1.00 80.12 232 GLY A N 1
ATOM 1802 C CA . GLY A 1 232 ? 26.207 11.636 -22.442 1.00 80.12 232 GLY A CA 1
ATOM 1803 C C . GLY A 1 232 ? 25.431 12.146 -21.218 1.00 80.12 232 GLY A C 1
ATOM 1804 O O . GLY A 1 232 ? 24.54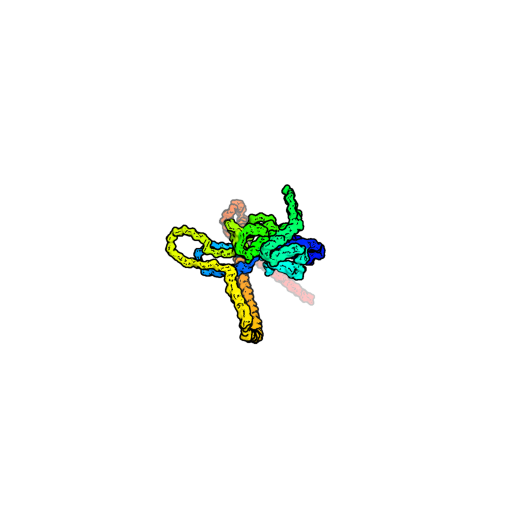3 12.975 -21.391 1.00 80.12 232 GLY A O 1
ATOM 1805 N N . LEU A 1 233 ? 25.704 11.676 -19.993 1.00 81.19 233 LEU A N 1
ATOM 1806 C CA . LEU A 1 233 ? 24.978 12.132 -18.792 1.00 81.19 233 LEU A CA 1
ATOM 1807 C C . LEU A 1 233 ? 25.625 13.350 -18.105 1.00 81.19 233 LEU A C 1
ATOM 1809 O O . LEU A 1 233 ? 24.985 13.992 -17.267 1.00 81.19 233 LEU A O 1
ATOM 1813 N N . GLY A 1 234 ? 26.872 13.687 -18.453 1.00 79.88 234 GLY A N 1
ATOM 1814 C CA . GLY A 1 234 ? 27.609 14.798 -17.836 1.00 79.88 234 GLY A CA 1
ATOM 1815 C C . GLY A 1 234 ? 28.062 14.530 -16.395 1.00 79.88 234 GLY A C 1
ATOM 1816 O O . GLY A 1 234 ? 28.307 15.473 -15.649 1.00 79.88 234 GLY A O 1
ATOM 1817 N N . VAL A 1 235 ? 28.162 13.259 -15.989 1.00 83.69 235 VAL A N 1
ATOM 1818 C CA . VAL A 1 235 ? 28.665 12.844 -14.668 1.00 83.69 235 VAL A CA 1
ATOM 1819 C C . VAL A 1 235 ? 30.026 12.153 -14.792 1.00 83.69 235 VAL A C 1
ATOM 1821 O O . VAL A 1 235 ? 30.249 11.402 -15.745 1.00 83.69 235 VAL A O 1
ATOM 1824 N N . PRO A 1 236 ? 30.959 12.368 -13.845 1.00 88.06 236 PRO A N 1
ATOM 1825 C CA . PRO A 1 236 ? 32.241 11.679 -13.864 1.00 88.06 236 PRO A CA 1
ATOM 1826 C C . PRO A 1 236 ? 32.053 10.182 -13.593 1.00 88.06 236 PRO A C 1
ATOM 1828 O O . PRO A 1 236 ? 31.200 9.774 -12.802 1.00 88.06 236 PRO A O 1
ATOM 1831 N N . PHE A 1 237 ? 32.911 9.354 -14.193 1.00 87.06 237 PHE A N 1
ATOM 1832 C CA . PHE A 1 237 ? 32.808 7.895 -14.086 1.00 87.06 237 PHE A CA 1
ATOM 1833 C C . PHE A 1 237 ? 32.875 7.378 -12.637 1.00 87.06 237 PHE A C 1
ATOM 1835 O O . PHE A 1 237 ? 32.232 6.389 -12.314 1.00 87.06 237 PHE A O 1
ATOM 1842 N N . ALA A 1 238 ? 33.557 8.084 -11.730 1.00 86.88 238 ALA A N 1
ATOM 1843 C CA . ALA A 1 238 ? 33.590 7.730 -10.309 1.00 86.88 238 ALA A CA 1
ATOM 1844 C C . ALA A 1 238 ? 32.200 7.766 -9.636 1.00 86.88 238 ALA A C 1
ATOM 1846 O O . ALA A 1 238 ? 31.920 6.969 -8.743 1.00 86.88 238 ALA A O 1
ATOM 1847 N N . VAL A 1 239 ? 31.317 8.676 -10.066 1.00 84.75 239 VAL A N 1
ATOM 1848 C CA . VAL A 1 239 ? 29.929 8.754 -9.573 1.00 84.75 239 VAL A CA 1
ATOM 1849 C C . VAL A 1 239 ? 29.097 7.619 -10.164 1.00 84.75 239 VAL A C 1
ATOM 1851 O O . VAL A 1 239 ? 28.313 6.996 -9.453 1.00 84.75 239 VAL A O 1
ATOM 1854 N N . VAL A 1 240 ? 29.325 7.294 -11.439 1.00 86.62 240 VAL A N 1
ATOM 1855 C CA . VAL A 1 240 ? 28.698 6.147 -12.111 1.00 86.62 240 VAL A CA 1
ATOM 1856 C C . VAL A 1 240 ? 29.066 4.842 -11.405 1.00 86.62 240 VAL A C 1
ATOM 1858 O O . VAL A 1 240 ? 28.195 4.036 -11.091 1.00 86.62 240 VAL A O 1
ATOM 1861 N N . GLU A 1 241 ? 30.345 4.652 -11.099 1.00 85.56 241 GLU A N 1
ATOM 1862 C CA . GLU A 1 241 ? 30.855 3.482 -10.391 1.00 85.56 241 GLU A CA 1
ATOM 1863 C C . GLU A 1 241 ? 30.291 3.374 -8.970 1.00 85.56 241 GLU A C 1
ATOM 1865 O O . GLU A 1 241 ? 29.810 2.309 -8.578 1.00 85.56 241 GLU A O 1
ATOM 1870 N N . ARG A 1 242 ? 30.243 4.485 -8.223 1.00 83.88 242 ARG A N 1
ATOM 1871 C CA . ARG A 1 242 ? 29.606 4.533 -6.896 1.00 83.88 242 ARG A CA 1
ATOM 1872 C C . ARG A 1 242 ? 28.134 4.121 -6.952 1.00 83.88 242 ARG A C 1
ATOM 1874 O O . ARG A 1 242 ? 27.685 3.323 -6.128 1.00 83.88 242 ARG A O 1
ATOM 1881 N N . ALA A 1 243 ? 27.402 4.621 -7.943 1.00 79.31 243 ALA A N 1
ATOM 1882 C CA . ALA A 1 243 ? 25.998 4.293 -8.139 1.00 79.31 243 ALA A CA 1
ATOM 1883 C C . ALA A 1 243 ? 25.782 2.829 -8.577 1.00 79.31 243 ALA A C 1
ATOM 1885 O O . ALA A 1 243 ? 24.782 2.226 -8.189 1.00 79.31 243 ALA A O 1
ATOM 1886 N N . ILE A 1 244 ? 26.725 2.219 -9.314 1.00 81.75 244 ILE A N 1
ATOM 1887 C CA . ILE A 1 244 ? 26.705 0.779 -9.642 1.00 81.75 244 ILE A CA 1
ATOM 1888 C C . ILE A 1 244 ? 26.889 -0.080 -8.382 1.00 81.75 244 ILE A C 1
ATOM 1890 O O . ILE A 1 244 ? 26.197 -1.086 -8.222 1.00 81.75 244 ILE A O 1
ATOM 1894 N N . VAL A 1 245 ? 27.803 0.307 -7.485 1.00 76.50 245 VAL A N 1
ATOM 1895 C CA . VAL A 1 245 ? 28.071 -0.410 -6.222 1.00 76.50 245 VAL A CA 1
ATOM 1896 C C . VAL A 1 245 ? 26.904 -0.280 -5.228 1.00 76.50 245 VAL A C 1
ATOM 1898 O O . VAL A 1 245 ? 26.759 -1.115 -4.338 1.00 76.50 245 VAL A O 1
ATOM 1901 N N . GLY A 1 246 ? 26.026 0.712 -5.411 1.00 63.06 246 GLY A N 1
ATOM 1902 C CA . GLY A 1 246 ? 24.907 0.999 -4.509 1.00 63.06 246 GLY A CA 1
ATOM 1903 C C . GLY A 1 246 ? 25.295 1.904 -3.337 1.00 63.06 246 GLY A C 1
ATOM 1904 O O . GLY A 1 246 ? 24.656 1.856 -2.293 1.00 63.06 246 GLY A O 1
ATOM 1905 N N . GLY A 1 247 ? 26.355 2.702 -3.496 1.00 48.34 247 GLY A N 1
ATOM 1906 C CA . GLY A 1 247 ? 26.917 3.572 -2.461 1.00 48.34 247 GLY A CA 1
ATOM 1907 C C . GLY A 1 247 ? 26.232 4.932 -2.312 1.00 48.34 247 GLY A C 1
ATOM 1908 O O . GLY A 1 247 ? 26.939 5.931 -2.209 1.00 48.34 247 GLY A O 1
ATOM 1909 N N . ASP A 1 248 ? 24.897 4.974 -2.308 1.00 45.69 248 ASP A N 1
ATOM 1910 C CA . ASP A 1 248 ? 24.155 6.129 -1.789 1.00 45.69 248 ASP A CA 1
ATOM 1911 C C . ASP A 1 248 ? 23.645 5.751 -0.387 1.00 45.69 248 ASP A C 1
ATOM 1913 O O . ASP A 1 248 ? 22.641 5.054 -0.240 1.00 45.69 248 ASP A O 1
ATOM 1917 N N . ASP A 1 249 ? 24.371 6.197 0.645 1.00 38.69 249 ASP A N 1
ATOM 1918 C CA . ASP A 1 249 ? 24.258 5.829 2.073 1.00 38.69 249 ASP A CA 1
ATOM 1919 C C . ASP A 1 249 ? 22.843 5.931 2.707 1.00 38.69 249 ASP A C 1
ATOM 1921 O O . ASP A 1 249 ? 22.628 5.468 3.829 1.00 38.69 249 ASP A O 1
ATOM 1925 N N . ALA A 1 250 ? 21.854 6.507 2.013 1.00 41.59 250 ALA A N 1
ATOM 1926 C CA . ALA A 1 250 ? 20.487 6.712 2.506 1.00 41.59 250 ALA A CA 1
ATOM 1927 C C . ALA A 1 250 ? 19.515 5.549 2.207 1.00 41.59 250 ALA A C 1
ATOM 1929 O O . ALA A 1 250 ? 18.533 5.352 2.929 1.00 41.59 250 ALA A O 1
ATOM 1930 N N . SER A 1 251 ? 19.775 4.746 1.173 1.00 43.91 251 SER A N 1
ATOM 1931 C CA . SER A 1 251 ? 19.017 3.528 0.875 1.00 43.91 251 SER A CA 1
ATOM 1932 C C . SER A 1 251 ? 19.994 2.371 0.929 1.00 43.91 251 SER A C 1
ATOM 1934 O O . SER A 1 251 ? 20.900 2.334 0.108 1.00 43.91 251 SER A O 1
ATOM 1936 N N . GLY A 1 252 ? 19.852 1.479 1.915 1.00 39.78 252 GLY A N 1
ATOM 1937 C CA . GLY A 1 252 ? 20.780 0.367 2.156 1.00 39.78 252 GLY A CA 1
ATOM 1938 C C . GLY A 1 252 ? 21.039 -0.532 0.932 1.00 39.78 252 GLY A C 1
ATOM 1939 O O . GLY A 1 252 ? 20.547 -0.249 -0.153 1.00 39.78 252 GLY A O 1
ATOM 1940 N N . PRO A 1 253 ? 21.776 -1.647 1.078 1.00 39.75 253 PRO A N 1
ATOM 1941 C CA . PRO A 1 253 ? 22.180 -2.509 -0.038 1.00 39.75 253 PRO A CA 1
ATOM 1942 C C . PRO A 1 253 ? 20.971 -3.210 -0.687 1.00 39.75 253 PRO A C 1
ATOM 1944 O O . PRO A 1 253 ? 20.695 -4.381 -0.449 1.00 39.75 253 PRO A O 1
ATOM 1947 N N . SER A 1 254 ? 20.216 -2.476 -1.496 1.00 47.41 254 SER A N 1
ATOM 1948 C CA . SER A 1 254 ? 19.065 -2.922 -2.274 1.00 47.41 254 SER A CA 1
ATOM 1949 C C . SER A 1 254 ? 19.284 -2.616 -3.752 1.00 47.41 254 SER A C 1
ATOM 1951 O O . SER A 1 254 ? 18.335 -2.383 -4.507 1.00 47.41 254 SER A O 1
ATOM 1953 N N . SER A 1 255 ? 20.543 -2.654 -4.211 1.00 52.53 255 SER A N 1
ATOM 1954 C CA . SER A 1 255 ? 20.784 -2.775 -5.639 1.00 52.53 255 SER A CA 1
ATOM 1955 C C . SER A 1 255 ? 20.133 -4.087 -6.085 1.00 52.53 255 SER A C 1
ATOM 1957 O O . SER A 1 255 ? 20.566 -5.191 -5.765 1.00 52.53 255 SER A O 1
ATOM 1959 N N . SER A 1 256 ? 19.024 -3.968 -6.820 1.00 58.12 256 SER A N 1
ATOM 1960 C CA . SER A 1 256 ? 18.272 -5.114 -7.357 1.00 58.12 256 SER A CA 1
ATOM 1961 C C . SER A 1 256 ? 19.126 -6.017 -8.262 1.00 58.12 256 SER A C 1
ATOM 1963 O O . SER A 1 256 ? 18.692 -7.083 -8.681 1.00 58.12 256 SER A O 1
ATOM 1965 N N . VAL A 1 257 ? 20.334 -5.566 -8.602 1.00 69.25 257 VAL A N 1
ATOM 1966 C CA . VAL A 1 257 ? 21.271 -6.217 -9.502 1.00 69.25 257 VAL A CA 1
ATOM 1967 C C . VAL A 1 257 ? 22.554 -6.514 -8.736 1.00 69.25 257 VAL A C 1
ATOM 1969 O O . VAL A 1 257 ? 23.230 -5.601 -8.269 1.00 69.25 257 VAL A O 1
ATOM 1972 N N . ARG A 1 258 ? 22.932 -7.792 -8.671 1.00 75.56 258 ARG A N 1
ATOM 1973 C CA . ARG A 1 258 ? 24.257 -8.193 -8.188 1.00 75.56 258 ARG A CA 1
ATOM 1974 C C . ARG A 1 258 ? 25.292 -8.002 -9.293 1.00 75.56 258 ARG A C 1
ATOM 1976 O O . ARG A 1 258 ? 25.193 -8.620 -10.355 1.00 75.56 258 ARG A O 1
ATOM 1983 N N . VAL A 1 259 ? 26.278 -7.154 -9.016 1.00 80.38 259 VAL A N 1
ATOM 1984 C CA . VAL A 1 259 ? 27.369 -6.796 -9.929 1.00 80.38 259 VAL A CA 1
ATOM 1985 C C . VAL A 1 259 ? 28.701 -7.036 -9.228 1.00 80.38 259 VAL A C 1
ATOM 1987 O O . VAL A 1 259 ? 28.873 -6.650 -8.074 1.00 80.38 259 VAL A O 1
ATOM 1990 N N . ARG A 1 260 ? 29.659 -7.652 -9.923 1.00 83.38 260 ARG A N 1
ATOM 1991 C CA . ARG A 1 260 ? 31.058 -7.731 -9.487 1.00 83.38 260 ARG A CA 1
ATOM 1992 C C . ARG A 1 260 ? 31.921 -6.879 -10.407 1.00 83.38 260 ARG A C 1
ATOM 1994 O O . ARG A 1 260 ? 31.883 -7.058 -11.623 1.00 83.38 260 ARG A O 1
ATOM 2001 N N . ILE A 1 261 ? 32.721 -6.001 -9.813 1.00 87.44 261 ILE A N 1
ATOM 2002 C CA . ILE A 1 261 ? 33.689 -5.164 -10.522 1.00 87.44 261 ILE A CA 1
ATOM 2003 C C . ILE A 1 261 ? 35.052 -5.859 -10.466 1.00 87.44 261 ILE A C 1
ATOM 2005 O O . ILE A 1 261 ? 35.556 -6.166 -9.386 1.00 87.44 261 ILE A O 1
ATOM 2009 N N . ASP A 1 262 ? 35.628 -6.157 -11.626 1.00 88.38 262 ASP A N 1
ATOM 2010 C CA . ASP A 1 262 ? 36.982 -6.685 -11.766 1.00 88.38 262 ASP A CA 1
ATOM 2011 C C . ASP A 1 262 ? 37.859 -5.622 -12.430 1.00 88.38 262 ASP A C 1
ATOM 2013 O O . ASP A 1 262 ? 37.876 -5.473 -13.653 1.00 88.38 262 ASP A O 1
ATOM 2017 N N . HIS A 1 263 ? 38.585 -4.867 -11.606 1.00 89.56 263 HIS A N 1
ATOM 2018 C CA . HIS A 1 263 ? 39.476 -3.811 -12.084 1.00 89.56 263 HIS A CA 1
ATOM 2019 C C . HIS A 1 263 ? 40.707 -4.352 -12.818 1.00 89.56 263 HIS A C 1
ATOM 2021 O O . HIS A 1 263 ? 41.227 -3.666 -13.693 1.00 89.56 263 HIS A O 1
ATOM 2027 N N . ARG A 1 264 ? 41.176 -5.577 -12.515 1.00 91.88 264 ARG A N 1
ATOM 2028 C CA . ARG A 1 264 ? 42.347 -6.154 -13.208 1.00 91.88 264 ARG A CA 1
ATOM 2029 C C . ARG A 1 264 ? 42.008 -6.478 -14.657 1.00 91.88 264 ARG A C 1
ATOM 2031 O O . ARG A 1 264 ? 42.817 -6.227 -15.540 1.00 91.88 264 ARG A O 1
ATOM 2038 N N . ALA A 1 265 ? 40.812 -7.015 -14.888 1.00 89.12 265 ALA A N 1
ATOM 2039 C CA . ALA A 1 265 ? 40.298 -7.307 -16.224 1.00 89.12 265 ALA A CA 1
ATOM 2040 C C . ALA A 1 265 ? 39.502 -6.137 -16.846 1.00 89.12 265 ALA A C 1
ATOM 2042 O O . ALA A 1 265 ? 38.940 -6.294 -17.928 1.00 89.12 265 ALA A O 1
ATOM 2043 N N . ASN A 1 266 ? 39.422 -4.992 -16.159 1.00 91.44 266 ASN A N 1
ATOM 2044 C CA . ASN A 1 266 ? 38.634 -3.813 -16.525 1.00 91.44 266 ASN A CA 1
ATOM 2045 C C . ASN A 1 266 ? 37.185 -4.141 -16.964 1.00 91.44 266 ASN A C 1
ATOM 2047 O O . ASN A 1 266 ? 36.708 -3.668 -17.999 1.00 91.44 266 ASN A O 1
ATOM 2051 N N . CYS A 1 267 ? 36.481 -4.999 -16.213 1.00 91.62 267 CYS A N 1
ATOM 2052 C CA . CYS A 1 267 ? 35.148 -5.485 -16.583 1.00 91.62 267 CYS A CA 1
ATOM 2053 C C . CYS A 1 267 ? 34.176 -5.624 -15.405 1.00 91.62 267 CYS A C 1
ATOM 2055 O O . CYS A 1 267 ? 34.549 -5.848 -14.255 1.00 91.62 267 CYS A O 1
ATOM 2057 N N . LEU A 1 268 ? 32.893 -5.523 -15.732 1.00 88.62 268 LEU A N 1
ATOM 2058 C CA . LEU A 1 268 ? 31.747 -5.772 -14.874 1.00 88.62 268 LEU A CA 1
ATOM 2059 C C . LEU A 1 268 ? 31.183 -7.152 -15.196 1.00 88.62 268 LEU A C 1
ATOM 2061 O O . LEU A 1 268 ? 30.962 -7.488 -16.363 1.00 88.62 268 LEU A O 1
ATOM 2065 N N . ARG A 1 269 ? 30.926 -7.945 -14.160 1.00 86.81 269 ARG A N 1
ATOM 2066 C CA . ARG A 1 269 ? 30.310 -9.270 -14.263 1.00 86.81 269 ARG A CA 1
ATOM 2067 C C . ARG A 1 269 ? 28.951 -9.237 -13.571 1.00 86.81 269 ARG A C 1
ATOM 2069 O O . ARG A 1 269 ? 28.865 -8.891 -12.393 1.00 86.81 269 ARG A O 1
ATOM 2076 N N . PHE A 1 270 ? 27.906 -9.597 -14.303 1.00 83.38 270 PHE A N 1
ATOM 2077 C CA . PHE A 1 270 ? 26.527 -9.663 -13.834 1.00 83.38 270 PHE A CA 1
ATOM 2078 C C . PHE A 1 270 ? 26.145 -11.120 -13.537 1.00 83.38 270 PHE A C 1
ATOM 2080 O O . PHE A 1 270 ? 26.355 -12.002 -14.373 1.00 83.38 270 PHE A O 1
ATOM 2087 N N . GLY A 1 271 ? 25.566 -11.380 -12.359 1.00 68.62 271 GLY A N 1
ATOM 2088 C CA . GLY A 1 271 ? 25.033 -12.700 -11.990 1.00 68.62 271 GLY A CA 1
ATOM 2089 C C . GLY A 1 271 ? 25.513 -13.257 -10.645 1.00 68.62 271 GLY A C 1
ATOM 2090 O O . GLY A 1 271 ? 26.294 -12.637 -9.925 1.00 68.62 271 GLY A O 1
ATOM 2091 N N . GLU A 1 272 ? 25.000 -14.441 -10.295 1.00 55.94 272 GLU A N 1
ATOM 2092 C CA . GLU A 1 272 ? 25.371 -15.186 -9.087 1.00 55.94 272 GLU A CA 1
ATOM 2093 C C . GLU A 1 272 ? 26.709 -15.899 -9.273 1.00 55.94 272 GLU A C 1
ATOM 2095 O O . GLU A 1 272 ? 26.857 -16.781 -10.116 1.00 55.94 272 GLU A O 1
ATOM 2100 N N . TYR A 1 273 ? 27.685 -15.527 -8.450 1.00 49.28 273 TYR A N 1
ATOM 2101 C CA . TYR A 1 273 ? 28.919 -16.280 -8.312 1.00 49.28 273 TYR A CA 1
ATOM 2102 C C . TYR A 1 273 ? 28.646 -17.525 -7.461 1.00 49.28 273 TYR A C 1
ATOM 2104 O O . TYR A 1 273 ? 28.316 -17.415 -6.279 1.00 49.28 273 TYR A O 1
ATOM 2112 N N . SER A 1 274 ? 28.800 -18.709 -8.057 1.00 44.12 274 SER A N 1
ATOM 2113 C CA . SER A 1 274 ? 29.018 -19.935 -7.292 1.00 44.12 274 SER A CA 1
ATOM 2114 C C . SER A 1 274 ? 30.353 -19.780 -6.570 1.00 44.12 274 SER A C 1
ATOM 2116 O O . SER A 1 274 ? 31.407 -19.751 -7.207 1.00 44.12 274 SER A O 1
ATOM 2118 N N . ALA A 1 275 ? 30.322 -19.629 -5.248 1.00 41.53 275 ALA A N 1
ATOM 2119 C CA . ALA A 1 275 ? 31.516 -19.598 -4.410 1.00 41.53 275 ALA A CA 1
ATOM 2120 C C . ALA A 1 275 ? 32.139 -21.002 -4.288 1.00 41.53 275 ALA A C 1
ATOM 2122 O O . ALA A 1 275 ? 32.247 -21.559 -3.202 1.00 41.53 275 ALA A O 1
ATOM 2123 N N . ALA A 1 276 ? 32.526 -21.580 -5.424 1.00 36.34 276 ALA A N 1
ATOM 2124 C CA . ALA A 1 276 ? 33.247 -22.844 -5.534 1.00 36.34 276 ALA A CA 1
ATOM 2125 C C . ALA A 1 276 ? 34.601 -22.677 -6.252 1.00 36.34 276 ALA A C 1
ATOM 2127 O O . ALA A 1 276 ? 35.154 -23.649 -6.749 1.00 36.34 276 ALA A O 1
ATOM 2128 N N . GLY A 1 277 ? 35.137 -21.453 -6.327 1.00 36.72 277 GLY A N 1
ATOM 2129 C CA . GLY A 1 277 ? 36.394 -21.173 -7.028 1.00 36.72 277 GLY A CA 1
ATOM 2130 C C . GLY A 1 277 ? 37.171 -19.991 -6.456 1.00 36.72 277 GLY A C 1
ATOM 2131 O O . GLY A 1 277 ? 37.530 -19.080 -7.201 1.00 36.72 277 GLY A O 1
ATOM 2132 N N . GLY A 1 278 ? 37.398 -19.974 -5.140 1.00 31.38 278 GLY A N 1
ATOM 2133 C CA . GLY A 1 278 ? 38.513 -19.210 -4.568 1.00 31.38 278 GLY A CA 1
ATOM 2134 C C . GLY A 1 278 ? 39.836 -19.929 -4.873 1.00 31.38 278 GLY A C 1
ATOM 2135 O O . GLY A 1 278 ? 39.810 -21.149 -5.024 1.00 31.38 278 GLY A O 1
ATOM 2136 N N . PRO A 1 279 ? 40.961 -19.209 -5.019 1.00 36.41 279 PRO A N 1
ATOM 2137 C CA . PRO A 1 279 ? 42.223 -19.794 -5.457 1.00 36.41 279 PRO A CA 1
ATOM 2138 C C . PRO A 1 279 ? 42.677 -20.863 -4.461 1.00 36.41 279 PRO A C 1
ATOM 2140 O O . PRO A 1 279 ? 42.699 -20.615 -3.257 1.00 36.41 279 PRO A O 1
ATOM 2143 N N . GLU A 1 280 ? 43.011 -22.042 -4.981 1.00 36.47 280 GLU A N 1
ATOM 2144 C CA . GLU A 1 280 ? 43.738 -23.073 -4.249 1.00 36.47 280 GLU A CA 1
ATOM 2145 C C . GLU A 1 280 ? 45.089 -22.486 -3.825 1.00 36.47 280 GLU A C 1
ATOM 2147 O O . GLU A 1 280 ? 46.018 -22.401 -4.628 1.00 36.47 280 GLU A O 1
ATOM 2152 N N . ASP A 1 281 ? 45.177 -22.018 -2.582 1.00 34.75 281 ASP A N 1
ATOM 2153 C CA . ASP A 1 281 ? 46.459 -21.805 -1.927 1.00 34.75 281 ASP A CA 1
ATOM 2154 C C . ASP A 1 281 ? 46.854 -23.136 -1.289 1.00 34.75 281 ASP A C 1
ATOM 2156 O O . ASP A 1 281 ? 46.168 -23.659 -0.406 1.00 34.75 281 ASP A O 1
ATOM 2160 N N . GLY A 1 282 ? 47.912 -23.733 -1.832 1.00 41.25 282 GLY A N 1
ATOM 2161 C CA . GLY A 1 282 ? 48.505 -24.953 -1.316 1.00 41.25 282 GLY A CA 1
ATOM 2162 C C . GLY A 1 282 ? 49.082 -24.696 0.069 1.00 41.25 282 GLY A C 1
ATOM 2163 O O . GLY A 1 282 ? 50.113 -24.046 0.206 1.00 41.25 282 GLY A O 1
ATOM 2164 N N . GLY A 1 283 ? 48.421 -25.243 1.083 1.00 30.52 283 GLY A N 1
ATOM 2165 C CA . GLY A 1 283 ? 48.866 -25.234 2.470 1.00 30.52 283 GLY A CA 1
ATOM 2166 C C . GLY A 1 283 ? 48.471 -26.539 3.140 1.00 30.52 283 GLY A C 1
ATOM 2167 O O . GLY A 1 283 ? 47.404 -26.646 3.733 1.00 30.52 283 GLY A O 1
ATOM 2168 N N . ASP A 1 284 ? 49.333 -27.530 2.962 1.00 34.50 284 ASP A N 1
ATOM 2169 C CA . ASP A 1 284 ? 49.463 -28.740 3.767 1.00 34.50 284 ASP A CA 1
ATOM 2170 C C . ASP A 1 284 ? 49.443 -28.404 5.270 1.00 34.50 284 ASP A C 1
ATOM 2172 O O . ASP A 1 284 ? 50.342 -27.717 5.747 1.00 34.50 284 ASP A O 1
ATOM 2176 N N . ASP A 1 285 ? 48.423 -28.864 6.004 1.00 32.53 285 ASP A N 1
ATOM 2177 C CA . ASP A 1 285 ? 48.630 -29.410 7.349 1.00 32.53 285 ASP A CA 1
ATOM 2178 C C . ASP A 1 285 ? 47.483 -30.354 7.749 1.00 32.53 285 ASP A C 1
ATOM 2180 O O . ASP A 1 285 ? 46.293 -30.085 7.544 1.00 32.53 285 ASP A O 1
ATOM 2184 N N . GLY A 1 286 ? 47.864 -31.512 8.279 1.00 34.59 286 GLY A N 1
ATOM 2185 C CA . GLY A 1 286 ? 46.998 -32.654 8.535 1.00 34.59 286 GLY A CA 1
ATOM 2186 C C . GLY A 1 286 ? 46.129 -32.504 9.783 1.00 34.59 286 GLY A C 1
ATOM 2187 O O . GLY A 1 286 ? 46.598 -32.182 10.869 1.00 34.59 286 GLY A O 1
ATOM 2188 N N . GLY A 1 287 ? 44.849 -32.855 9.654 1.00 28.09 287 GLY A N 1
ATOM 2189 C CA . GLY A 1 287 ? 43.923 -32.921 10.782 1.00 28.09 287 GLY A CA 1
ATOM 2190 C C . GLY A 1 287 ? 42.678 -33.729 10.448 1.00 28.09 287 GLY A C 1
ATOM 2191 O O . GLY A 1 287 ? 41.652 -33.185 10.053 1.00 28.09 287 GLY A O 1
ATOM 2192 N N . ALA A 1 288 ? 42.774 -35.049 10.587 1.00 36.22 288 ALA A N 1
ATOM 2193 C CA . ALA A 1 288 ? 41.640 -35.953 10.494 1.00 36.22 288 ALA A CA 1
ATOM 2194 C C . ALA A 1 288 ? 40.631 -35.692 11.626 1.00 36.22 288 ALA A C 1
ATOM 2196 O O . ALA A 1 288 ? 40.995 -35.737 12.799 1.00 36.22 288 ALA A O 1
ATOM 2197 N N . GLY A 1 289 ? 39.353 -35.526 11.274 1.00 28.77 289 GLY A N 1
ATOM 2198 C CA . GLY A 1 289 ? 38.251 -35.738 12.211 1.00 28.77 289 GLY A CA 1
ATOM 2199 C C . GLY A 1 289 ? 37.099 -34.745 12.105 1.00 28.77 289 GLY A C 1
ATOM 2200 O O . GLY A 1 289 ? 37.114 -33.703 12.744 1.00 28.77 289 GLY A O 1
ATOM 2201 N N . GLY A 1 290 ? 36.025 -35.166 11.435 1.00 27.19 290 GLY A N 1
ATOM 2202 C CA . GLY A 1 290 ? 34.685 -34.872 11.936 1.00 27.19 290 GLY A CA 1
ATOM 2203 C C . GLY A 1 290 ? 33.806 -33.929 11.116 1.00 27.19 290 GLY A C 1
ATOM 2204 O O . GLY A 1 290 ? 34.067 -32.744 10.980 1.00 27.19 290 GLY A O 1
ATOM 2205 N N . VAL A 1 291 ? 32.640 -34.487 10.789 1.00 29.33 291 VAL A N 1
ATOM 2206 C CA . VAL A 1 291 ? 31.335 -33.827 10.656 1.00 29.33 291 VAL A CA 1
ATOM 2207 C C . VAL A 1 291 ? 30.999 -33.264 9.275 1.00 29.33 291 VAL A C 1
ATOM 2209 O O . VAL A 1 291 ? 31.491 -32.236 8.826 1.00 29.33 291 VAL A O 1
ATOM 2212 N N . GLY A 1 292 ? 30.059 -33.970 8.635 1.00 31.11 292 GLY A N 1
ATOM 2213 C CA . GLY A 1 292 ? 29.312 -33.575 7.448 1.00 31.11 292 GLY A CA 1
ATOM 2214 C C . GLY A 1 292 ? 28.608 -32.231 7.608 1.00 31.11 292 GLY A C 1
ATOM 2215 O O . GLY A 1 292 ? 27.402 -32.159 7.843 1.00 31.11 292 GLY A O 1
ATOM 2216 N N . GLY A 1 293 ? 29.371 -31.161 7.416 1.00 27.44 293 GLY A N 1
ATOM 2217 C CA . GLY A 1 293 ? 28.864 -29.837 7.115 1.00 27.44 293 GLY A CA 1
ATOM 2218 C C . GLY A 1 293 ? 28.203 -29.871 5.746 1.00 27.44 293 GLY A C 1
ATOM 2219 O O . GLY A 1 293 ? 28.870 -29.956 4.717 1.00 27.44 293 GLY A O 1
ATOM 2220 N N . SER A 1 294 ? 26.872 -29.850 5.766 1.00 32.78 294 SER A N 1
ATOM 2221 C CA . SER A 1 294 ? 25.978 -29.534 4.657 1.00 32.78 294 SER A CA 1
ATOM 2222 C C . SER A 1 294 ? 26.636 -28.585 3.648 1.00 32.78 294 SER A C 1
ATOM 2224 O O . SER A 1 294 ? 26.587 -27.366 3.797 1.00 32.78 294 SER A O 1
ATOM 2226 N N . ARG A 1 295 ? 27.183 -29.151 2.564 1.00 32.31 295 ARG A N 1
ATOM 2227 C CA . ARG A 1 295 ? 27.396 -28.461 1.287 1.00 32.31 295 ARG A CA 1
ATOM 2228 C C . ARG A 1 295 ? 26.028 -28.226 0.651 1.00 32.31 295 ARG A C 1
ATOM 2230 O O . ARG A 1 295 ? 25.746 -28.745 -0.426 1.00 32.31 295 ARG A O 1
ATOM 2237 N N . SER A 1 296 ? 25.147 -27.509 1.353 1.00 32.03 296 SER A N 1
ATOM 2238 C CA . SER A 1 296 ? 23.926 -26.974 0.767 1.00 32.03 296 SER A CA 1
ATOM 2239 C C . SER A 1 296 ? 24.399 -26.099 -0.373 1.00 32.03 296 SER A C 1
ATOM 2241 O O . SER A 1 296 ? 24.938 -25.016 -0.137 1.00 32.03 296 SER A O 1
ATOM 2243 N N . GLY A 1 297 ? 24.310 -26.655 -1.583 1.00 33.44 297 GLY A N 1
ATOM 2244 C CA . GLY A 1 297 ? 24.674 -25.978 -2.805 1.00 33.44 297 GLY A CA 1
ATOM 2245 C C . GLY A 1 297 ? 24.087 -24.583 -2.743 1.00 33.44 297 GLY A C 1
ATOM 2246 O O . GLY A 1 297 ? 22.933 -24.408 -2.346 1.00 33.44 297 GLY A O 1
ATOM 2247 N N . ALA A 1 298 ? 24.907 -23.591 -3.071 1.00 38.25 298 ALA A N 1
ATOM 2248 C CA . ALA A 1 298 ? 24.405 -22.304 -3.498 1.00 38.25 298 ALA A CA 1
ATOM 2249 C C . ALA A 1 298 ? 23.509 -22.596 -4.711 1.00 38.25 298 ALA A C 1
ATOM 2251 O O . ALA A 1 298 ? 23.983 -22.723 -5.839 1.00 38.25 298 ALA A O 1
ATOM 2252 N N . LEU A 1 299 ? 22.241 -22.880 -4.412 1.00 40.78 299 LEU A N 1
ATOM 2253 C CA . LEU A 1 299 ? 21.228 -23.376 -5.321 1.00 40.78 299 LEU A CA 1
ATOM 2254 C C . LEU A 1 299 ? 20.903 -22.231 -6.265 1.00 40.78 299 LEU A C 1
ATOM 2256 O O . LEU A 1 299 ? 20.116 -21.347 -5.942 1.00 40.78 299 LEU A O 1
ATOM 2260 N N . GLU A 1 300 ? 21.618 -22.272 -7.384 1.00 47.16 300 GLU A N 1
ATOM 2261 C CA . GLU A 1 300 ? 21.083 -22.197 -8.732 1.00 47.16 300 GLU A CA 1
ATOM 2262 C C . GLU A 1 300 ? 20.260 -20.934 -9.052 1.00 47.16 300 GLU A C 1
ATOM 2264 O O . GLU A 1 300 ? 19.241 -20.627 -8.431 1.00 47.16 300 GLU A O 1
ATOM 2269 N N . SER A 1 301 ? 20.709 -20.219 -10.094 1.00 59.81 301 SER A N 1
ATOM 2270 C CA . SER A 1 301 ? 20.069 -19.041 -10.702 1.00 59.81 301 SER A CA 1
ATOM 2271 C C . SER A 1 301 ? 18.538 -19.037 -10.583 1.00 59.81 301 SER A C 1
ATOM 2273 O O . SER A 1 301 ? 17.904 -20.079 -10.738 1.00 59.81 301 SER A O 1
ATOM 2275 N N . GLU A 1 302 ? 17.900 -17.876 -10.388 1.00 54.91 302 GLU A N 1
ATOM 2276 C CA . GLU A 1 302 ? 16.424 -17.779 -10.414 1.00 54.91 302 GLU A CA 1
ATOM 2277 C C . GLU A 1 302 ? 15.786 -18.495 -11.620 1.00 54.91 302 GLU A C 1
ATOM 2279 O O . GLU A 1 302 ? 14.697 -19.061 -11.507 1.00 54.91 302 GLU A O 1
ATOM 2284 N N . SER A 1 303 ? 16.484 -18.501 -12.760 1.00 59.25 303 SER A N 1
ATOM 2285 C CA . SER A 1 303 ? 16.118 -19.267 -13.948 1.00 59.25 303 SER A CA 1
ATOM 2286 C C . SER A 1 303 ? 16.032 -20.766 -13.663 1.00 59.25 303 SER A C 1
ATOM 2288 O O . SER A 1 303 ? 15.010 -21.370 -13.969 1.00 59.25 303 SER A O 1
ATOM 2290 N N . MET A 1 304 ? 17.049 -21.357 -13.031 1.00 65.19 304 MET A N 1
ATOM 2291 C CA . MET A 1 304 ? 17.048 -22.763 -12.606 1.00 65.19 304 MET A CA 1
ATOM 2292 C C . MET A 1 304 ? 15.972 -23.051 -11.550 1.00 65.19 304 MET A C 1
ATOM 2294 O O . MET A 1 304 ? 15.237 -24.026 -11.688 1.00 65.19 304 MET A O 1
ATOM 2298 N N . ARG A 1 305 ? 15.741 -22.143 -10.587 1.00 69.44 305 ARG A N 1
ATOM 2299 C CA . ARG A 1 305 ? 14.644 -22.288 -9.605 1.00 69.44 305 ARG A CA 1
ATOM 2300 C C . ARG A 1 305 ? 13.254 -22.377 -10.246 1.00 69.44 305 ARG A C 1
ATOM 2302 O O . ARG A 1 305 ? 12.384 -23.074 -9.730 1.00 69.44 305 ARG A O 1
ATOM 2309 N N . LYS A 1 306 ? 13.031 -21.694 -11.373 1.00 77.00 306 LYS A N 1
ATOM 2310 C CA . LYS A 1 306 ? 11.743 -21.687 -12.092 1.00 77.00 306 LYS A CA 1
ATOM 2311 C C . LYS A 1 306 ? 11.650 -22.755 -13.193 1.00 77.00 306 LYS A C 1
ATOM 2313 O O . LYS A 1 306 ? 10.568 -22.921 -13.752 1.00 77.00 306 LYS A O 1
ATOM 2318 N N . GLN A 1 307 ? 12.717 -23.504 -13.499 1.00 85.38 307 GLN A N 1
ATOM 2319 C CA . GLN A 1 307 ? 12.740 -24.459 -14.620 1.00 85.38 307 GLN A CA 1
ATOM 2320 C C . GLN A 1 307 ? 11.657 -25.534 -14.520 1.00 85.38 307 GLN A C 1
ATOM 2322 O O . GLN A 1 307 ? 10.931 -25.741 -15.487 1.00 85.38 307 GLN A O 1
ATOM 2327 N N . LEU A 1 308 ? 11.488 -26.177 -13.360 1.00 87.88 308 LEU A N 1
ATOM 2328 C CA . LEU A 1 308 ? 10.464 -27.217 -13.189 1.00 87.88 308 LEU A CA 1
ATOM 2329 C C . LEU A 1 308 ? 9.041 -26.650 -13.266 1.00 87.88 308 LEU A C 1
ATOM 2331 O O . LEU A 1 308 ? 8.162 -27.268 -13.862 1.00 87.88 308 LEU A O 1
ATOM 2335 N N . ALA A 1 309 ? 8.812 -25.446 -12.732 1.00 89.56 309 ALA A N 1
ATOM 2336 C CA . ALA A 1 309 ? 7.519 -24.772 -12.831 1.00 89.56 309 ALA A CA 1
ATOM 2337 C C . ALA A 1 309 ? 7.194 -24.396 -14.287 1.00 89.56 309 ALA A C 1
ATOM 23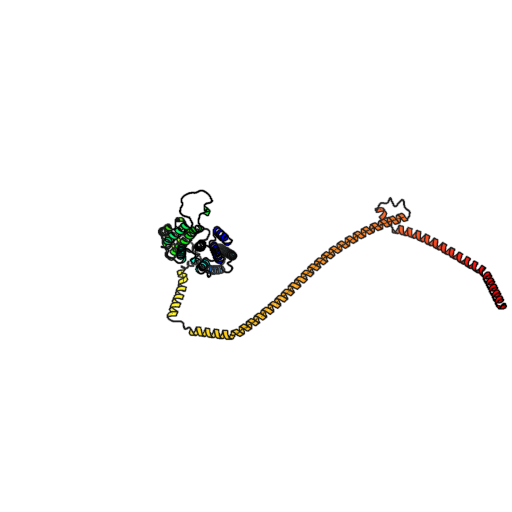39 O O . ALA A 1 309 ? 6.098 -24.679 -14.768 1.00 89.56 309 ALA A O 1
ATOM 2340 N N . LEU A 1 310 ? 8.159 -23.830 -15.019 1.00 90.25 310 LEU A N 1
ATOM 2341 C CA . LEU A 1 310 ? 8.009 -23.497 -16.438 1.00 90.25 310 LEU A CA 1
ATOM 2342 C C . LEU A 1 310 ? 7.812 -24.745 -17.300 1.00 90.25 310 LEU A C 1
ATOM 2344 O O . LEU A 1 310 ? 6.950 -24.739 -18.178 1.00 90.25 310 LEU A O 1
ATOM 2348 N N . LEU A 1 311 ? 8.566 -25.811 -17.024 1.00 93.62 311 LEU A N 1
ATOM 2349 C CA . LEU A 1 311 ? 8.430 -27.094 -17.703 1.00 93.62 311 LEU A CA 1
ATOM 2350 C C . LEU A 1 311 ? 7.054 -27.701 -17.433 1.00 93.62 311 LEU A C 1
ATOM 2352 O O . LEU A 1 311 ? 6.371 -28.060 -18.381 1.00 93.62 311 LEU A O 1
ATOM 2356 N N . SER A 1 312 ? 6.610 -27.757 -16.176 1.00 94.75 312 SER A N 1
ATOM 2357 C CA . SER A 1 312 ? 5.289 -28.295 -15.829 1.00 94.75 312 SER A CA 1
ATOM 2358 C C . SER A 1 312 ? 4.152 -27.498 -16.473 1.00 94.75 312 SER A C 1
ATOM 2360 O O . SER A 1 312 ? 3.245 -28.094 -17.043 1.00 94.75 312 SER A O 1
ATOM 2362 N N . ALA A 1 313 ? 4.226 -26.162 -16.483 1.00 93.62 313 ALA A N 1
ATOM 2363 C CA . ALA A 1 313 ? 3.236 -25.315 -17.145 1.00 93.62 313 ALA A CA 1
ATOM 2364 C C . ALA A 1 313 ? 3.275 -25.464 -18.675 1.00 93.62 313 ALA A C 1
ATOM 2366 O O . ALA A 1 313 ? 2.234 -25.447 -19.329 1.00 93.62 313 ALA A O 1
ATOM 2367 N N . GLY A 1 314 ? 4.471 -25.603 -19.254 1.00 94.25 314 GLY A N 1
ATOM 2368 C CA . GLY A 1 314 ? 4.661 -25.871 -20.678 1.00 94.25 314 GLY A CA 1
ATOM 2369 C C . GLY A 1 314 ? 4.083 -27.222 -21.084 1.00 94.25 314 GLY A C 1
ATOM 2370 O O . GLY A 1 314 ? 3.269 -27.278 -22.001 1.00 94.25 314 GLY A O 1
ATOM 2371 N N . LEU A 1 315 ? 4.439 -28.282 -20.358 1.00 94.38 315 LEU A N 1
ATOM 2372 C CA . LEU A 1 315 ? 3.920 -29.630 -20.563 1.00 94.38 315 LEU A CA 1
ATOM 2373 C C . LEU A 1 315 ? 2.409 -29.679 -20.356 1.00 94.38 315 LEU A C 1
ATOM 2375 O O . LEU A 1 315 ? 1.726 -30.232 -21.201 1.00 94.38 315 LEU A O 1
ATOM 2379 N N . ALA A 1 316 ? 1.863 -29.035 -19.323 1.00 92.44 316 ALA A N 1
ATOM 2380 C CA . ALA A 1 316 ? 0.418 -28.972 -19.110 1.00 92.44 316 ALA A CA 1
ATOM 2381 C C . ALA A 1 316 ? -0.315 -28.302 -20.284 1.00 92.44 316 ALA A C 1
ATOM 2383 O O . ALA A 1 316 ? -1.353 -28.799 -20.714 1.00 92.44 316 ALA A O 1
ATOM 2384 N N . ARG A 1 317 ? 0.236 -27.214 -20.847 1.00 92.69 317 ARG A N 1
ATOM 2385 C CA . ARG A 1 317 ? -0.315 -26.580 -22.059 1.00 92.69 317 ARG A CA 1
ATOM 2386 C C . ARG A 1 317 ? -0.261 -27.508 -23.271 1.00 92.69 317 ARG A C 1
ATOM 2388 O O . ARG A 1 317 ? -1.223 -27.551 -24.024 1.00 92.69 317 ARG A O 1
ATOM 2395 N N . VAL A 1 318 ? 0.841 -28.236 -23.457 1.00 95.25 318 VAL A N 1
ATOM 2396 C CA . VAL A 1 318 ? 0.982 -29.199 -24.561 1.00 95.25 318 VAL A CA 1
ATOM 2397 C C . VAL A 1 318 ? 0.019 -30.371 -24.380 1.00 95.25 318 VAL A C 1
ATOM 2399 O O . VAL A 1 318 ? -0.712 -30.690 -25.310 1.00 95.25 318 VAL A O 1
ATOM 2402 N N . CYS A 1 319 ? -0.053 -30.959 -23.184 1.00 92.25 319 CYS A N 1
ATOM 2403 C CA . CYS A 1 319 ? -0.986 -32.037 -22.868 1.00 92.25 319 CYS A CA 1
ATOM 2404 C C . CYS A 1 319 ? -2.435 -31.601 -23.097 1.00 92.25 319 CYS A C 1
ATOM 2406 O O . CYS A 1 319 ? -3.166 -32.331 -23.742 1.00 92.25 319 CYS A O 1
ATOM 2408 N N . ALA A 1 320 ? -2.827 -30.390 -22.684 1.00 90.25 320 ALA A N 1
ATOM 2409 C CA . ALA A 1 320 ? -4.180 -29.879 -22.915 1.00 90.25 320 ALA A CA 1
ATOM 2410 C C . ALA A 1 320 ? -4.548 -29.717 -24.404 1.00 90.25 320 ALA A C 1
ATOM 2412 O O . ALA A 1 320 ? -5.730 -29.707 -24.737 1.00 90.25 320 ALA A O 1
ATOM 2413 N N . VAL A 1 321 ? -3.559 -29.563 -25.293 1.00 93.81 321 VAL A N 1
ATOM 2414 C CA . VAL A 1 321 ? -3.771 -29.496 -26.750 1.00 93.81 321 VAL A CA 1
ATOM 2415 C C . VAL A 1 321 ? -3.762 -30.889 -27.385 1.00 93.81 321 VAL A C 1
ATOM 2417 O O . VAL A 1 321 ? -4.529 -31.133 -28.311 1.00 93.81 321 VAL A O 1
ATOM 2420 N N . VAL A 1 322 ? -2.886 -31.785 -26.919 1.00 93.12 322 VAL A N 1
ATOM 2421 C CA . VAL A 1 322 ? -2.697 -33.133 -27.487 1.00 93.12 322 VAL A CA 1
ATOM 2422 C C . VAL A 1 322 ? -3.782 -34.106 -27.027 1.00 93.12 322 VAL A C 1
ATOM 2424 O O . VAL A 1 322 ? -4.285 -34.877 -27.837 1.00 93.12 322 VAL A O 1
ATOM 2427 N N . ASP A 1 323 ? -4.135 -34.059 -25.747 1.00 87.00 323 ASP A N 1
ATOM 2428 C CA . ASP A 1 323 ? -5.167 -34.881 -25.123 1.00 87.00 323 ASP A CA 1
ATOM 2429 C C . ASP A 1 323 ? -5.991 -33.982 -24.187 1.00 87.00 323 ASP A C 1
ATOM 2431 O O . ASP A 1 323 ? -5.660 -33.832 -23.003 1.00 87.00 323 ASP A O 1
ATOM 2435 N N . PRO A 1 324 ? -6.996 -33.264 -24.727 1.00 86.06 324 PRO A N 1
ATOM 2436 C CA . PRO A 1 324 ? -7.814 -32.382 -23.914 1.00 86.06 324 PRO A CA 1
ATOM 2437 C C . PRO A 1 324 ? -8.483 -33.215 -22.811 1.00 86.06 324 PRO A C 1
ATOM 2439 O O . PRO A 1 324 ? -9.140 -34.211 -23.120 1.00 86.06 324 PRO A O 1
ATOM 2442 N N . PRO A 1 325 ? -8.326 -32.838 -21.528 1.00 82.19 325 PRO A N 1
ATOM 2443 C CA . PRO A 1 325 ? -8.861 -33.630 -20.432 1.00 82.19 325 PRO A CA 1
ATOM 2444 C C . PRO A 1 325 ? -10.380 -33.748 -20.563 1.00 82.19 325 PRO A C 1
ATOM 2446 O O . PRO A 1 325 ? -11.061 -32.751 -20.813 1.00 82.19 325 PRO A O 1
ATOM 2449 N N . ASP A 1 326 ? -10.910 -34.958 -20.369 1.00 83.56 326 ASP A N 1
ATOM 2450 C CA . ASP A 1 326 ? -12.354 -35.167 -20.340 1.00 83.56 326 ASP A CA 1
ATOM 2451 C C . ASP A 1 326 ? -12.955 -34.417 -19.144 1.00 83.56 326 ASP A C 1
ATOM 2453 O O . ASP A 1 326 ? -12.761 -34.763 -17.974 1.00 83.56 326 ASP A O 1
ATOM 2457 N N . ASP A 1 327 ? -13.669 -33.338 -19.451 1.00 83.94 327 ASP A N 1
ATOM 2458 C CA . ASP A 1 327 ? -14.320 -32.487 -18.467 1.00 83.94 327 ASP A CA 1
ATOM 2459 C C . ASP A 1 327 ? -15.648 -33.073 -17.968 1.00 83.94 327 ASP A C 1
ATOM 2461 O O . ASP A 1 327 ? -16.190 -32.570 -16.981 1.00 83.94 327 ASP A O 1
ATOM 2465 N N . ALA A 1 328 ? -16.174 -34.135 -18.591 1.00 88.94 328 ALA A N 1
ATOM 2466 C CA . ALA A 1 328 ? -17.439 -34.758 -18.208 1.00 88.94 328 ALA A CA 1
ATOM 2467 C C . ALA A 1 328 ? -17.509 -35.176 -16.723 1.00 88.94 328 ALA A C 1
ATOM 2469 O O . ALA A 1 328 ? -18.450 -34.742 -16.050 1.00 88.94 328 ALA A O 1
ATOM 2470 N N . PRO A 1 329 ? -16.540 -35.924 -16.146 1.00 90.56 329 PRO A N 1
ATOM 2471 C CA . PRO A 1 329 ? -16.577 -36.277 -14.724 1.00 90.56 329 PRO A CA 1
ATOM 2472 C C . PRO A 1 329 ? -16.464 -35.048 -13.814 1.00 90.56 329 PRO A C 1
ATOM 2474 O O . PRO A 1 329 ? -17.117 -34.979 -12.773 1.00 90.56 329 PRO A O 1
ATOM 2477 N N . ARG A 1 330 ? -15.681 -34.037 -14.214 1.00 88.19 330 ARG A N 1
ATOM 2478 C CA . ARG A 1 330 ? -15.522 -32.787 -13.454 1.00 88.19 330 ARG A CA 1
ATOM 2479 C C . ARG A 1 330 ? -16.811 -31.965 -13.450 1.00 88.19 330 ARG A C 1
ATOM 2481 O O . ARG A 1 330 ? -17.182 -31.408 -12.419 1.00 88.19 330 ARG A O 1
ATOM 2488 N N . LEU A 1 331 ? -17.496 -31.887 -14.588 1.00 90.00 331 LEU A N 1
ATOM 2489 C CA . LEU A 1 331 ? -18.787 -31.218 -14.728 1.00 90.00 331 LEU A CA 1
ATOM 2490 C C . LEU A 1 331 ? -19.892 -31.972 -13.982 1.00 90.00 331 LEU A C 1
ATOM 2492 O O . LEU A 1 331 ? -20.712 -31.319 -13.339 1.00 90.00 331 LEU A O 1
ATOM 2496 N N . ALA A 1 332 ? -19.880 -33.308 -14.008 1.00 94.00 332 ALA A N 1
ATOM 2497 C CA . ALA A 1 332 ? -20.806 -34.146 -13.249 1.00 94.00 332 ALA A CA 1
ATOM 2498 C C . ALA A 1 332 ? -20.636 -33.939 -11.737 1.00 94.00 332 ALA A C 1
ATOM 2500 O O . ALA A 1 332 ? -21.592 -33.549 -11.073 1.00 94.00 332 ALA A O 1
ATOM 2501 N N . ALA A 1 333 ? -19.407 -34.042 -11.217 1.00 93.69 333 ALA A N 1
ATOM 2502 C CA . ALA A 1 333 ? -19.116 -33.780 -9.805 1.00 93.69 333 ALA A CA 1
ATOM 2503 C C . ALA A 1 333 ? -19.495 -32.346 -9.389 1.00 93.69 333 ALA A C 1
ATOM 2505 O O . ALA A 1 333 ? -20.017 -32.111 -8.301 1.00 93.69 333 ALA A O 1
ATOM 2506 N N . LYS A 1 334 ? -19.277 -31.361 -10.273 1.00 94.69 334 LYS A N 1
ATOM 2507 C CA . LYS A 1 334 ? -19.693 -29.971 -10.037 1.00 94.69 334 LYS A CA 1
ATOM 2508 C C . LYS A 1 334 ? -21.220 -29.830 -10.005 1.00 94.69 334 LYS A C 1
ATOM 2510 O O . LYS A 1 334 ? -21.741 -29.054 -9.207 1.00 94.69 334 LYS A O 1
ATOM 2515 N N . ALA A 1 335 ? -21.934 -30.538 -10.876 1.00 95.25 335 ALA A N 1
ATOM 2516 C CA . ALA A 1 335 ? -23.391 -30.523 -10.926 1.00 95.25 335 ALA A CA 1
ATOM 2517 C C . ALA A 1 335 ? -24.010 -31.190 -9.691 1.00 95.25 335 ALA A C 1
ATOM 2519 O O . ALA A 1 335 ? -24.941 -30.620 -9.122 1.00 95.25 335 ALA A O 1
ATOM 2520 N N . GLU A 1 336 ? -23.462 -32.326 -9.254 1.00 95.75 336 GLU A N 1
ATOM 2521 C CA . GLU A 1 336 ? -23.835 -33.010 -8.009 1.00 95.75 336 GLU A CA 1
ATOM 2522 C C . GLU A 1 336 ? -23.618 -32.097 -6.804 1.00 95.75 336 GLU A C 1
ATOM 2524 O O . GLU A 1 336 ? -24.565 -31.811 -6.076 1.00 95.75 336 GLU A O 1
ATOM 2529 N N . LEU A 1 337 ? -22.428 -31.498 -6.680 1.00 94.88 337 LEU A N 1
ATOM 2530 C CA . LEU A 1 337 ? -22.137 -30.544 -5.610 1.00 94.88 337 LEU A CA 1
ATOM 2531 C C . LEU A 1 337 ? -23.128 -29.370 -5.600 1.00 94.88 337 LEU A C 1
ATOM 2533 O O . LEU A 1 337 ? -23.598 -28.954 -4.545 1.00 94.88 337 LEU A O 1
ATOM 2537 N N . PHE A 1 338 ? -23.475 -28.815 -6.764 1.00 95.38 338 PHE A N 1
ATOM 2538 C CA . PHE A 1 338 ? -24.463 -27.737 -6.825 1.00 95.38 338 PHE A CA 1
ATOM 2539 C C . PHE A 1 338 ? -25.887 -28.197 -6.516 1.00 95.38 338 PHE A C 1
ATOM 2541 O O . PHE A 1 338 ? -26.673 -27.393 -6.013 1.00 95.38 338 PHE A O 1
ATOM 2548 N N . ALA A 1 339 ? -26.250 -29.436 -6.836 1.00 95.88 339 ALA A N 1
ATOM 2549 C CA . ALA A 1 339 ? -27.538 -30.003 -6.456 1.00 95.88 339 ALA A CA 1
ATOM 2550 C C . ALA A 1 339 ? -27.620 -30.170 -4.934 1.00 95.88 339 ALA A C 1
ATOM 2552 O O . ALA A 1 339 ? -28.584 -29.695 -4.327 1.00 95.88 339 ALA A O 1
ATOM 2553 N N . ASP A 1 340 ? -26.565 -30.710 -4.326 1.00 95.62 340 ASP A N 1
ATOM 2554 C CA . ASP A 1 340 ? -26.443 -30.857 -2.878 1.00 95.62 340 ASP A CA 1
ATOM 2555 C C . ASP A 1 340 ? -26.546 -29.500 -2.185 1.00 95.62 340 ASP A C 1
ATOM 2557 O O . ASP A 1 340 ? -27.415 -29.314 -1.333 1.00 95.62 340 ASP A O 1
ATOM 2561 N N . VAL A 1 341 ? -25.767 -28.508 -2.634 1.00 95.06 341 VAL A N 1
ATOM 2562 C CA . VAL A 1 341 ? -25.807 -27.142 -2.088 1.00 95.06 341 VAL A CA 1
ATOM 2563 C C . VAL A 1 341 ? -27.197 -26.521 -2.229 1.00 95.06 341 VAL A C 1
ATOM 2565 O O . VAL A 1 341 ? -27.683 -25.887 -1.298 1.00 95.06 341 VAL A O 1
ATOM 2568 N N . ARG A 1 342 ? -27.884 -26.697 -3.367 1.00 94.88 342 ARG A N 1
ATOM 2569 C CA . ARG A 1 342 ? -29.255 -26.175 -3.537 1.00 94.88 342 ARG A CA 1
ATOM 2570 C C . ARG A 1 342 ? -30.239 -26.830 -2.575 1.00 94.88 342 ARG A C 1
ATOM 2572 O O . ARG A 1 342 ? -31.162 -26.156 -2.118 1.00 94.88 342 ARG A O 1
ATOM 2579 N N . SER A 1 343 ? -30.055 -28.116 -2.285 1.00 95.06 343 SER A N 1
ATOM 2580 C CA . SER A 1 343 ? -30.912 -28.851 -1.357 1.00 95.06 343 SER A CA 1
ATOM 2581 C C . SER A 1 343 ? -30.651 -28.458 0.105 1.00 95.06 343 SER A C 1
ATOM 2583 O O . SER A 1 343 ? -31.606 -28.281 0.863 1.00 95.06 343 SER A O 1
ATOM 2585 N N . SER A 1 344 ? -29.388 -28.224 0.484 1.00 95.25 344 SER A N 1
ATOM 2586 C CA . SER A 1 344 ? -28.995 -27.875 1.853 1.00 95.25 344 SER A CA 1
ATOM 2587 C C . SER A 1 344 ? -29.205 -26.399 2.198 1.00 95.25 344 SER A C 1
ATOM 2589 O O . SER A 1 344 ? -29.399 -26.075 3.368 1.00 95.25 344 SER A O 1
ATOM 2591 N N . LEU A 1 345 ? -29.248 -25.503 1.205 1.00 95.00 345 LEU A N 1
ATOM 2592 C CA . LEU A 1 345 ? -29.247 -24.048 1.400 1.00 95.00 345 LEU A CA 1
ATOM 2593 C C . LEU A 1 345 ? -30.319 -23.539 2.371 1.00 95.00 345 LEU A C 1
ATOM 2595 O O . LEU A 1 345 ? -30.030 -22.696 3.218 1.00 95.00 345 LEU A O 1
ATOM 2599 N N . LYS A 1 346 ? -31.558 -24.035 2.267 1.00 96.12 346 LYS A N 1
ATOM 2600 C CA . LYS A 1 346 ? -32.647 -23.604 3.162 1.00 96.12 346 LYS A CA 1
ATOM 2601 C C . LYS A 1 346 ? -32.419 -24.077 4.595 1.00 96.12 346 LYS A C 1
ATOM 2603 O O . LYS A 1 346 ? -32.540 -23.284 5.521 1.00 96.12 346 LYS A O 1
ATOM 2608 N N . SER A 1 347 ? -32.032 -25.341 4.758 1.00 96.44 347 SER A N 1
ATOM 2609 C CA . SER A 1 347 ? -31.766 -25.927 6.073 1.00 96.44 347 SER A CA 1
ATOM 2610 C C . SER A 1 347 ? -30.562 -25.264 6.751 1.00 96.44 347 SER A C 1
ATOM 2612 O O . SER A 1 347 ? -30.627 -24.933 7.935 1.00 96.44 347 SER A O 1
ATOM 2614 N N . GLU A 1 348 ? -29.489 -24.980 6.005 1.00 95.44 348 GLU A N 1
ATOM 2615 C CA . GLU A 1 348 ? -28.340 -24.236 6.528 1.00 95.44 348 GLU A CA 1
ATOM 2616 C C . GLU A 1 348 ? -28.704 -22.795 6.887 1.00 95.44 348 GLU A C 1
ATOM 2618 O O . GLU A 1 348 ? -28.266 -22.299 7.924 1.00 95.44 348 GLU A O 1
ATOM 2623 N N . HIS A 1 349 ? -29.535 -22.128 6.082 1.00 96.25 349 HIS A N 1
ATOM 2624 C CA . HIS A 1 349 ? -30.010 -20.781 6.390 1.00 96.25 349 HIS A CA 1
ATOM 2625 C C . HIS A 1 349 ? -30.820 -20.747 7.693 1.00 96.25 349 HIS A C 1
ATOM 2627 O O . HIS A 1 349 ? -30.543 -19.923 8.565 1.00 96.25 349 HIS A O 1
ATOM 2633 N N . GLU A 1 350 ? -31.766 -21.670 7.863 1.00 96.94 350 GLU A N 1
ATOM 2634 C CA . GLU A 1 350 ? -32.559 -21.809 9.089 1.00 96.94 350 GLU A CA 1
ATOM 2635 C C . GLU A 1 350 ? -31.676 -22.150 10.300 1.00 96.94 350 GLU A C 1
ATOM 2637 O O . GLU A 1 350 ? -31.807 -21.531 11.356 1.00 96.94 350 GLU A O 1
ATOM 2642 N N . SER A 1 351 ? -30.710 -23.059 10.136 1.00 96.88 351 SER A N 1
ATOM 2643 C CA . SER A 1 351 ? -29.725 -23.401 11.171 1.00 96.88 351 SER A CA 1
ATOM 2644 C C . SER A 1 351 ? -28.857 -22.198 11.562 1.00 96.88 351 SER A C 1
ATOM 2646 O O . SER A 1 351 ? -28.611 -21.956 12.746 1.00 96.88 351 SER A O 1
ATOM 2648 N N . MET A 1 352 ? -28.437 -21.382 10.590 1.00 95.38 352 MET A N 1
ATOM 2649 C CA . MET A 1 352 ? -27.682 -20.153 10.846 1.00 95.38 352 MET A CA 1
ATOM 2650 C C . MET A 1 352 ? -28.519 -19.091 11.564 1.00 95.38 352 MET A C 1
ATOM 2652 O O . MET A 1 352 ? -28.001 -18.431 12.468 1.00 95.38 352 MET A O 1
ATOM 2656 N N . LEU A 1 353 ? -29.800 -18.941 11.216 1.00 96.75 353 LEU A N 1
ATOM 2657 C CA . LEU A 1 353 ? -30.717 -18.047 11.929 1.00 96.75 353 LEU A CA 1
ATOM 2658 C C . LEU A 1 353 ? -30.939 -18.514 13.372 1.00 96.75 353 LEU A C 1
ATOM 2660 O O . LEU A 1 353 ? -30.753 -17.726 14.298 1.00 96.75 353 LEU A O 1
ATOM 2664 N N . ALA A 1 354 ? -31.216 -19.802 13.580 1.00 97.06 354 ALA A N 1
ATOM 2665 C CA . ALA A 1 354 ? -31.364 -20.379 14.915 1.00 97.06 354 ALA A CA 1
ATOM 2666 C C . ALA A 1 354 ? -30.079 -20.231 15.747 1.00 97.06 354 ALA A C 1
ATOM 2668 O O . ALA A 1 354 ? -30.116 -19.911 16.938 1.00 97.06 354 ALA A O 1
ATOM 2669 N N . ARG A 1 355 ? -28.909 -20.397 15.118 1.00 97.00 355 ARG A N 1
ATOM 2670 C CA . ARG A 1 355 ? -27.614 -20.165 15.765 1.00 97.00 355 ARG A CA 1
ATOM 2671 C C . ARG A 1 355 ? -27.424 -18.699 16.142 1.00 97.00 355 ARG A C 1
ATOM 2673 O O . ARG A 1 355 ? -26.900 -18.433 17.222 1.00 97.00 355 ARG A O 1
ATOM 2680 N N . LYS A 1 356 ? -27.843 -17.757 15.294 1.00 97.38 356 LYS A N 1
ATOM 2681 C CA . LYS A 1 356 ? -27.813 -16.322 15.608 1.00 97.38 356 LYS A CA 1
ATOM 2682 C C . LYS A 1 356 ? -28.677 -16.021 16.834 1.00 97.38 356 LYS A C 1
ATOM 2684 O O . LYS A 1 356 ? -28.193 -15.371 17.753 1.00 97.38 356 LYS A O 1
ATOM 2689 N N . GLU A 1 357 ? -29.898 -16.549 16.890 1.00 96.69 357 GLU A N 1
ATOM 2690 C CA . GLU A 1 357 ? -30.781 -16.387 18.054 1.00 96.69 357 GLU A CA 1
ATOM 2691 C C . GLU A 1 357 ? -30.170 -16.969 19.334 1.00 96.69 357 GLU A C 1
ATOM 2693 O O . GLU A 1 357 ? -30.225 -16.341 20.391 1.00 96.69 357 GLU A O 1
ATOM 2698 N N . LEU A 1 358 ? -29.538 -18.144 19.250 1.00 96.81 358 LEU A N 1
ATOM 2699 C CA . LEU A 1 358 ? -28.848 -18.749 20.389 1.00 96.81 358 LEU A CA 1
ATOM 2700 C C . LEU A 1 358 ? -27.670 -17.890 20.874 1.00 96.81 358 LEU A C 1
ATOM 2702 O O . LEU A 1 358 ? -27.445 -17.783 22.079 1.00 96.81 358 LEU A O 1
ATOM 2706 N N . ILE A 1 359 ? -26.908 -17.298 19.949 1.00 95.25 359 ILE A N 1
ATOM 2707 C CA . ILE A 1 359 ? -25.786 -16.413 20.281 1.00 95.25 359 ILE A CA 1
ATOM 2708 C C . ILE A 1 359 ? -26.293 -15.144 20.970 1.00 95.25 359 ILE A C 1
ATOM 2710 O O . ILE A 1 359 ? -25.729 -14.777 21.997 1.00 95.25 359 ILE A O 1
ATOM 2714 N N . GLU A 1 360 ? -27.358 -14.520 20.463 1.00 96.12 360 GLU A N 1
ATOM 2715 C CA . GLU A 1 360 ? -27.946 -13.330 21.094 1.00 96.12 360 GLU A CA 1
ATOM 2716 C C . GLU A 1 360 ? -28.470 -13.647 22.501 1.00 96.12 360 GLU A C 1
ATOM 2718 O O . GLU A 1 360 ? -28.091 -12.967 23.449 1.00 96.12 360 GLU A O 1
ATOM 2723 N N . ARG A 1 361 ? -29.205 -14.755 22.692 1.00 97.06 361 ARG A N 1
ATOM 2724 C CA . ARG A 1 361 ? -29.663 -15.174 24.034 1.00 97.06 361 ARG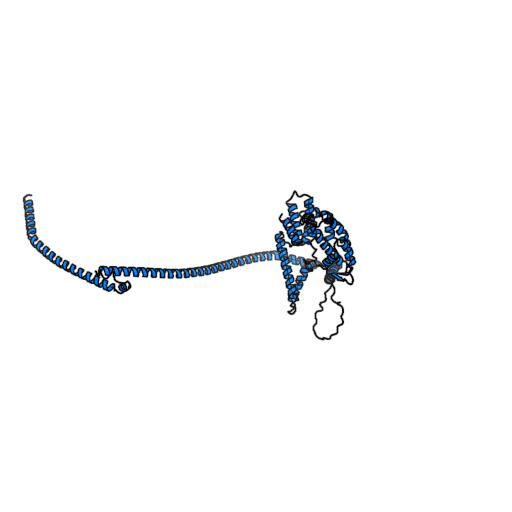 A CA 1
ATOM 2725 C C . ARG A 1 361 ? -28.504 -15.389 25.008 1.00 97.06 361 ARG A C 1
ATOM 2727 O O . ARG A 1 361 ? -28.551 -14.931 26.145 1.00 97.06 361 ARG A O 1
ATOM 2734 N N . ARG A 1 362 ? -27.428 -16.051 24.567 1.00 97.00 362 ARG A N 1
ATOM 2735 C CA . ARG A 1 362 ? -26.229 -16.245 25.403 1.00 97.00 362 ARG A CA 1
ATOM 2736 C C . ARG A 1 362 ? -25.514 -14.933 25.709 1.00 97.00 362 ARG A C 1
ATOM 2738 O O . ARG A 1 362 ? -24.940 -14.801 26.787 1.00 97.00 362 ARG A O 1
ATOM 2745 N N . LYS A 1 363 ? -25.523 -13.982 24.774 1.00 97.12 363 LYS A N 1
ATOM 2746 C CA . LYS A 1 363 ? -24.941 -12.655 24.967 1.00 97.12 363 LYS A CA 1
ATOM 2747 C C . LYS A 1 363 ? -25.748 -11.849 25.986 1.00 97.12 363 LYS A C 1
ATOM 2749 O O . LYS A 1 363 ? -25.148 -11.302 26.903 1.00 97.12 363 LYS A O 1
ATOM 2754 N N . GLU A 1 364 ? -27.075 -11.870 25.896 1.00 95.94 364 GLU A N 1
ATOM 2755 C CA . GLU A 1 364 ? -27.976 -11.247 26.874 1.00 95.94 364 GLU A CA 1
ATOM 2756 C C . GLU A 1 364 ? -27.790 -11.835 28.283 1.00 95.94 364 GLU A C 1
ATOM 2758 O O . GLU A 1 364 ? -27.661 -11.095 29.260 1.00 95.94 364 GLU A O 1
ATOM 2763 N N . GLU A 1 365 ? -27.712 -13.164 28.408 1.00 94.75 365 GLU A N 1
ATOM 2764 C CA . GLU A 1 365 ? -27.454 -13.830 29.692 1.00 94.75 365 GLU A CA 1
ATOM 2765 C C . GLU A 1 365 ? -26.077 -13.470 30.268 1.00 94.75 365 GLU A C 1
ATOM 2767 O O . GLU A 1 365 ? -25.956 -13.191 31.465 1.00 94.75 365 GLU A O 1
ATOM 2772 N N . ALA A 1 366 ? -25.039 -13.436 29.425 1.00 94.25 366 ALA A N 1
ATOM 2773 C CA . ALA A 1 366 ? -23.694 -13.042 29.832 1.00 94.25 366 ALA A CA 1
ATOM 2774 C C . ALA A 1 366 ? -23.632 -11.567 30.266 1.00 94.25 366 ALA A C 1
ATOM 2776 O O . ALA A 1 366 ? -23.003 -11.256 31.279 1.00 94.25 366 ALA A O 1
ATOM 2777 N N . GLU A 1 367 ? -24.314 -10.668 29.550 1.00 95.25 367 GLU A N 1
ATOM 2778 C CA . GLU A 1 367 ? -24.430 -9.253 29.912 1.00 95.25 367 GLU A CA 1
ATOM 2779 C C . GLU A 1 367 ? -25.185 -9.075 31.235 1.00 95.25 367 GLU A C 1
ATOM 2781 O O . GLU A 1 367 ? -24.741 -8.301 32.086 1.00 95.25 367 GLU A O 1
ATOM 2786 N N . ARG A 1 368 ? -26.259 -9.841 31.475 1.00 95.62 368 ARG A N 1
ATOM 2787 C CA . ARG A 1 368 ? -26.996 -9.811 32.750 1.00 95.62 368 ARG A CA 1
ATOM 2788 C C . ARG A 1 368 ? -26.121 -10.256 33.923 1.00 95.62 368 ARG A C 1
ATOM 2790 O O . ARG A 1 368 ? -26.049 -9.550 34.927 1.00 95.62 368 ARG A O 1
ATOM 2797 N N . LEU A 1 369 ? -25.411 -11.378 33.784 1.00 94.50 369 LEU A N 1
ATOM 2798 C CA . LEU A 1 369 ? -24.489 -11.872 34.814 1.00 94.50 369 LEU A CA 1
ATOM 2799 C C . LEU A 1 369 ? -23.330 -10.896 35.065 1.00 94.50 369 LEU A C 1
ATOM 2801 O O . LEU A 1 369 ? -22.918 -10.708 36.209 1.00 94.50 369 LEU A O 1
ATOM 2805 N N . ALA A 1 370 ? -22.806 -10.253 34.017 1.00 94.00 370 ALA A N 1
ATOM 2806 C CA . ALA A 1 370 ? -21.780 -9.224 34.158 1.00 94.00 370 ALA A CA 1
ATOM 2807 C C . ALA A 1 370 ? -22.316 -7.990 34.906 1.00 94.00 370 ALA A C 1
ATOM 2809 O O . ALA A 1 370 ? -21.653 -7.490 35.814 1.00 94.00 370 ALA A O 1
ATOM 2810 N N . GLN A 1 371 ? -23.532 -7.533 34.589 1.00 93.19 371 GLN A N 1
ATOM 2811 C CA . GLN A 1 371 ? -24.178 -6.421 35.293 1.00 93.19 371 GLN A CA 1
ATOM 2812 C C . GLN A 1 371 ? -24.455 -6.742 36.767 1.00 93.19 371 GLN A C 1
ATOM 2814 O O . GLN A 1 371 ? -24.266 -5.876 37.621 1.00 93.19 371 GLN A O 1
ATOM 2819 N N . GLU A 1 372 ? -24.883 -7.964 37.087 1.00 93.94 372 GLU A N 1
ATOM 2820 C CA . GLU A 1 372 ? -25.085 -8.409 38.471 1.00 93.94 372 GLU A CA 1
ATOM 2821 C C . GLU A 1 372 ? -23.768 -8.428 39.256 1.00 93.94 372 GLU A C 1
ATOM 2823 O O . GLU A 1 372 ? -23.720 -7.894 40.364 1.00 93.94 372 GLU A O 1
ATOM 2828 N N . LYS A 1 373 ? -22.678 -8.938 38.663 1.00 94.94 373 LYS A N 1
ATOM 2829 C CA . LYS A 1 373 ? -21.341 -8.900 39.280 1.00 94.94 373 LYS A CA 1
ATOM 2830 C C . LYS A 1 373 ? -20.865 -7.473 39.545 1.00 94.94 373 LYS A C 1
ATOM 2832 O O . LYS A 1 373 ? -20.428 -7.185 40.653 1.00 94.94 373 LYS A O 1
ATOM 2837 N N . ILE A 1 374 ? -21.019 -6.567 38.576 1.00 93.56 374 ILE A N 1
ATOM 2838 C CA . ILE A 1 374 ? -20.649 -5.151 38.739 1.00 93.56 374 ILE A CA 1
ATOM 2839 C C . ILE A 1 374 ? -21.461 -4.499 39.870 1.00 93.56 374 ILE A C 1
ATOM 2841 O O . ILE A 1 374 ? -20.907 -3.750 40.675 1.00 93.56 374 ILE A O 1
ATOM 2845 N N . LYS A 1 375 ? -22.767 -4.788 39.966 1.00 94.19 375 LYS A N 1
ATOM 2846 C CA . LYS A 1 375 ? -23.627 -4.275 41.048 1.00 94.19 375 LYS A CA 1
ATOM 2847 C C . LYS A 1 375 ? -23.219 -4.823 42.414 1.00 94.19 375 LYS A C 1
ATOM 2849 O O . LYS A 1 375 ? -23.189 -4.060 43.378 1.00 94.19 375 LYS A O 1
ATOM 2854 N N . GLU A 1 376 ? -22.894 -6.109 42.501 1.00 91.75 376 GLU A N 1
ATOM 2855 C CA . GLU A 1 376 ? -22.460 -6.738 43.749 1.00 91.75 376 GLU A CA 1
ATOM 2856 C C . GLU A 1 376 ? -21.099 -6.199 44.211 1.00 91.75 376 GLU A C 1
ATOM 2858 O O . GLU A 1 376 ? -20.946 -5.808 45.367 1.00 91.75 376 GLU A O 1
ATOM 2863 N N . GLU A 1 377 ? -20.131 -6.067 43.300 1.00 92.44 377 GLU A N 1
ATOM 2864 C CA . GLU A 1 377 ? -18.832 -5.448 43.588 1.00 92.44 377 GLU A CA 1
ATOM 2865 C C . GLU A 1 377 ? -18.983 -3.985 44.031 1.00 92.44 377 GLU A C 1
ATOM 2867 O O . GLU A 1 377 ? -18.338 -3.553 44.992 1.00 92.44 377 GLU A O 1
ATOM 2872 N N . ALA A 1 378 ? -19.879 -3.227 43.388 1.00 93.06 378 ALA A N 1
ATOM 2873 C CA . ALA A 1 378 ? -20.204 -1.863 43.793 1.00 93.06 378 ALA A CA 1
ATOM 2874 C C . ALA A 1 378 ? -20.851 -1.812 45.187 1.00 93.06 378 ALA A C 1
ATOM 2876 O O . ALA A 1 378 ? -20.507 -0.933 45.980 1.00 93.06 378 ALA A O 1
ATOM 2877 N N . ARG A 1 379 ? -21.733 -2.765 45.520 1.00 93.44 379 ARG A N 1
ATOM 2878 C CA . ARG A 1 379 ? -22.360 -2.877 46.846 1.00 93.44 379 ARG A CA 1
ATOM 2879 C C . ARG A 1 379 ? -21.326 -3.166 47.929 1.00 93.44 379 ARG A C 1
ATOM 2881 O O . ARG A 1 379 ? -21.287 -2.451 48.925 1.00 93.44 379 ARG A O 1
ATOM 2888 N N . ILE A 1 380 ? -20.446 -4.143 47.704 1.00 93.06 380 ILE A N 1
ATOM 2889 C CA . ILE A 1 380 ? -19.363 -4.491 48.636 1.00 93.06 380 ILE A CA 1
ATOM 2890 C C . ILE A 1 380 ? -18.421 -3.296 48.836 1.00 93.06 380 ILE A C 1
ATOM 2892 O O . ILE A 1 380 ? -18.004 -3.009 49.958 1.00 93.06 380 ILE A O 1
ATOM 2896 N N . LYS A 1 381 ? -18.088 -2.565 47.764 1.00 93.75 381 LYS A N 1
ATOM 2897 C CA . LYS A 1 381 ? -17.256 -1.358 47.859 1.00 93.75 381 LYS A CA 1
ATOM 2898 C C . LYS A 1 381 ? -17.948 -0.253 48.663 1.00 93.75 381 LYS A C 1
ATOM 2900 O O . LYS A 1 381 ? -17.312 0.330 49.539 1.00 93.75 381 LYS A O 1
ATOM 2905 N N . ALA A 1 382 ? -19.230 0.001 48.404 1.00 93.50 382 ALA A N 1
ATOM 2906 C CA . ALA A 1 382 ? -20.014 0.996 49.131 1.00 93.50 382 ALA A CA 1
ATOM 2907 C C . ALA A 1 382 ? -20.169 0.640 50.618 1.00 93.50 382 ALA A C 1
ATOM 2909 O O . ALA A 1 382 ? -20.077 1.524 51.467 1.00 93.50 382 ALA A O 1
ATOM 2910 N N . GLU A 1 383 ? -20.345 -0.642 50.947 1.00 92.19 383 GLU A N 1
ATOM 2911 C CA . GLU A 1 383 ? -20.406 -1.124 52.329 1.00 92.19 383 GLU A CA 1
ATOM 2912 C C . GLU A 1 383 ? -19.063 -0.943 53.049 1.00 92.19 383 GLU A C 1
ATOM 2914 O O . GLU A 1 383 ? -19.035 -0.425 54.164 1.00 92.19 383 GLU A O 1
ATOM 2919 N N . ARG A 1 384 ? -17.938 -1.267 52.395 1.00 90.62 384 ARG A N 1
ATOM 2920 C CA . ARG A 1 384 ? -16.590 -1.017 52.942 1.00 90.62 384 ARG A CA 1
ATOM 2921 C C . ARG A 1 384 ? -16.334 0.471 53.188 1.00 90.62 384 ARG A C 1
ATOM 2923 O O . ARG A 1 384 ? -15.795 0.830 54.230 1.00 90.62 384 ARG A O 1
ATOM 2930 N N . GLU A 1 385 ? -16.738 1.337 52.262 1.00 88.69 385 GLU A N 1
ATOM 2931 C CA . GLU A 1 385 ? -16.601 2.790 52.412 1.00 88.69 385 GLU A CA 1
ATOM 2932 C C . GLU A 1 385 ? -17.537 3.348 53.500 1.00 88.69 385 GLU A C 1
ATOM 2934 O O . GLU A 1 385 ? -17.162 4.248 54.249 1.00 88.69 385 GLU A O 1
ATOM 2939 N N . ALA A 1 386 ? -18.751 2.807 53.636 1.00 91.62 386 ALA A N 1
ATOM 2940 C CA . ALA A 1 386 ? -19.665 3.162 54.719 1.00 91.62 386 ALA A CA 1
ATOM 2941 C C . ALA A 1 386 ? -19.136 2.712 56.090 1.00 91.62 386 ALA A C 1
ATOM 2943 O O . ALA A 1 386 ? -19.211 3.488 57.042 1.00 91.62 386 ALA A O 1
ATOM 2944 N N . ALA A 1 387 ? -18.558 1.511 56.186 1.00 92.06 387 ALA A N 1
ATOM 2945 C CA . ALA A 1 387 ? -17.922 1.013 57.402 1.00 92.06 387 ALA A CA 1
ATOM 2946 C C . ALA A 1 387 ? -16.716 1.881 57.801 1.00 92.06 387 ALA A C 1
ATOM 2948 O O . ALA A 1 387 ? -16.646 2.328 58.943 1.00 92.06 387 ALA A O 1
ATOM 2949 N N . ALA A 1 388 ? -15.840 2.222 56.847 1.00 91.06 388 ALA A N 1
ATOM 2950 C CA . ALA A 1 388 ? -14.712 3.122 57.093 1.00 91.06 388 ALA A CA 1
ATOM 2951 C C . ALA A 1 388 ? -15.173 4.508 57.585 1.00 91.06 388 ALA A C 1
ATOM 2953 O O . ALA A 1 388 ? -14.675 5.002 58.597 1.00 91.06 388 ALA A O 1
ATOM 2954 N N . ARG A 1 389 ? -16.193 5.101 56.944 1.00 87.69 389 ARG A N 1
ATOM 2955 C CA . ARG A 1 389 ? -16.782 6.378 57.390 1.00 87.69 389 ARG A CA 1
ATOM 2956 C C . ARG A 1 389 ? -17.420 6.279 58.778 1.00 87.69 389 ARG A C 1
ATOM 2958 O O . ARG A 1 389 ? -17.317 7.220 59.563 1.00 87.69 389 ARG A O 1
ATOM 2965 N N . ALA A 1 390 ? -18.074 5.162 59.099 1.00 91.12 390 ALA A N 1
ATOM 2966 C CA . ALA A 1 390 ? -18.660 4.938 60.418 1.00 91.12 390 ALA A CA 1
ATOM 2967 C C . ALA A 1 390 ? -17.585 4.809 61.510 1.00 91.12 390 ALA A C 1
ATOM 2969 O O . ALA A 1 390 ? -17.761 5.347 62.606 1.00 91.12 390 ALA A O 1
ATOM 2970 N N . ASP A 1 391 ? -16.465 4.150 61.212 1.00 87.75 391 ASP A N 1
ATOM 2971 C CA . ASP A 1 391 ? -15.338 4.008 62.137 1.00 87.75 391 ASP A CA 1
ATOM 2972 C C . ASP A 1 391 ? -14.609 5.342 62.369 1.00 87.75 391 ASP A C 1
ATOM 2974 O O . ASP A 1 391 ? -14.324 5.694 63.519 1.00 87.75 391 ASP A O 1
ATOM 2978 N N . GLU A 1 392 ? -14.380 6.138 61.319 1.00 86.31 392 GLU A N 1
ATOM 2979 C CA . GLU A 1 392 ? -13.838 7.501 61.439 1.00 86.31 392 GLU A CA 1
ATOM 2980 C C . GLU A 1 392 ? -14.766 8.410 62.258 1.00 86.31 392 GLU A C 1
ATOM 2982 O O . GLU A 1 392 ? -14.317 9.100 63.179 1.00 86.31 392 GLU A O 1
ATOM 2987 N N . ALA A 1 393 ? -16.079 8.352 62.008 1.00 88.75 393 ALA A N 1
ATOM 2988 C CA . ALA A 1 393 ? -17.069 9.103 62.776 1.00 88.75 393 ALA A CA 1
ATOM 2989 C C . ALA A 1 393 ? -17.111 8.673 64.254 1.00 88.75 393 ALA A C 1
ATOM 2991 O O . ALA A 1 393 ? -17.243 9.521 65.139 1.00 88.75 393 ALA A O 1
ATOM 2992 N N . ARG A 1 394 ? -16.953 7.375 64.552 1.00 88.12 394 ARG A N 1
ATOM 2993 C CA . ARG A 1 394 ? -16.870 6.866 65.934 1.00 88.12 394 ARG A CA 1
ATOM 2994 C C . ARG A 1 394 ? -15.641 7.395 66.666 1.00 88.12 394 ARG A C 1
ATOM 2996 O O . ARG A 1 394 ? -15.766 7.767 67.835 1.00 88.12 394 ARG A O 1
ATOM 3003 N N . ARG A 1 395 ? -14.486 7.464 65.996 1.00 90.00 395 ARG A N 1
ATOM 3004 C CA . ARG A 1 395 ? -13.264 8.059 66.566 1.00 90.00 395 ARG A CA 1
ATOM 3005 C C . ARG A 1 395 ? -13.474 9.536 66.894 1.00 90.00 395 ARG A C 1
ATOM 3007 O O . ARG A 1 395 ? -13.283 9.932 68.043 1.00 90.00 395 ARG A O 1
ATOM 3014 N N . LEU A 1 396 ? -13.976 10.313 65.935 1.00 85.44 396 LEU A N 1
ATOM 3015 C CA . LEU A 1 396 ? -14.257 11.740 66.126 1.00 85.44 396 LEU A CA 1
ATOM 3016 C C . LEU A 1 396 ? -15.285 11.993 67.241 1.00 85.44 396 LEU A C 1
ATOM 3018 O O . LEU A 1 396 ? -15.099 12.892 68.062 1.00 85.44 396 LEU A O 1
ATOM 3022 N N . ALA A 1 397 ? -16.345 11.184 67.324 1.00 88.75 397 ALA A N 1
ATOM 3023 C CA . ALA A 1 397 ? -17.360 11.304 68.371 1.00 88.75 397 ALA A CA 1
ATOM 3024 C C . ALA A 1 397 ? -16.808 10.973 69.767 1.00 88.75 397 ALA A C 1
ATOM 3026 O O . ALA A 1 397 ? -17.193 11.605 70.754 1.00 88.75 397 ALA A O 1
ATOM 3027 N N . TRP A 1 398 ? -15.904 9.994 69.874 1.00 81.62 398 TRP A N 1
ATOM 3028 C CA . TRP A 1 398 ? -15.235 9.683 71.137 1.00 81.62 398 TRP A CA 1
ATOM 3029 C C . TRP A 1 398 ? -14.317 10.832 71.576 1.00 81.62 398 TRP A C 1
ATOM 3031 O O . TRP A 1 398 ? -14.402 11.265 72.726 1.00 81.62 398 TRP A O 1
ATOM 3041 N N . GLU A 1 399 ? -13.529 11.401 70.659 1.00 86.25 399 GLU A N 1
ATOM 3042 C CA . GLU A 1 399 ? -12.689 12.579 70.930 1.00 86.25 399 GLU A CA 1
ATOM 3043 C C . GLU A 1 399 ? -13.508 13.818 71.330 1.00 86.25 399 GLU A C 1
ATOM 3045 O O . GLU A 1 399 ? -13.102 14.576 72.214 1.00 86.25 399 GLU A O 1
ATOM 3050 N N . GLN A 1 400 ? -14.673 14.044 70.712 1.00 84.31 400 GLN A N 1
ATOM 3051 C CA . GLN A 1 400 ? -15.588 15.121 71.110 1.00 84.31 400 GLN A CA 1
ATOM 3052 C C . GLN A 1 400 ? -16.142 14.898 72.520 1.00 84.31 400 GLN A C 1
ATOM 3054 O O . GLN A 1 400 ? -16.074 15.808 73.345 1.00 84.31 400 GLN A O 1
ATOM 3059 N N . LYS A 1 401 ? -16.595 13.678 72.838 1.00 86.56 401 LYS A N 1
ATOM 3060 C CA . LYS A 1 401 ? -17.096 13.338 74.179 1.00 86.56 401 LYS A CA 1
ATOM 3061 C C . LYS A 1 401 ? -16.039 13.520 75.266 1.00 86.56 401 LYS A C 1
ATOM 3063 O O . LYS A 1 401 ? -16.383 13.959 76.361 1.00 86.56 401 LYS A O 1
ATOM 3068 N N . GLN A 1 402 ? -14.772 13.197 74.998 1.00 80.38 402 GLN A N 1
ATOM 3069 C CA . GLN A 1 402 ? -13.697 13.435 75.970 1.00 80.38 402 GLN A CA 1
ATOM 3070 C C . GLN A 1 402 ? -13.453 14.930 76.183 1.00 80.38 402 GLN A C 1
ATOM 3072 O O . GLN A 1 402 ? -13.438 15.385 77.325 1.00 80.38 402 GLN A O 1
ATOM 3077 N N . ARG A 1 403 ? -13.389 15.720 75.103 1.00 86.50 403 ARG A N 1
ATOM 3078 C CA . ARG A 1 403 ? -13.255 17.183 75.204 1.00 86.50 403 ARG A CA 1
ATOM 3079 C C . ARG A 1 403 ? -14.423 17.831 75.949 1.00 86.50 403 ARG A C 1
ATOM 3081 O O . ARG A 1 403 ? -14.213 18.773 76.707 1.00 86.50 403 ARG A O 1
ATOM 3088 N N . GLU A 1 404 ? -15.647 17.348 75.753 1.00 81.12 404 GLU A N 1
ATOM 3089 C CA . GLU A 1 404 ? -16.825 17.828 76.487 1.00 81.12 404 GLU A CA 1
ATOM 3090 C C . GLU A 1 404 ? -16.772 17.462 77.973 1.00 81.12 404 GLU A C 1
ATOM 3092 O O . GLU A 1 404 ? -17.034 18.321 78.815 1.00 81.12 404 GLU A O 1
ATOM 3097 N N . LYS A 1 405 ? -16.368 16.230 78.313 1.00 80.81 405 LYS A N 1
ATOM 3098 C CA . LYS A 1 405 ? -16.180 15.807 79.710 1.00 80.81 405 LYS A CA 1
ATOM 3099 C C . LYS A 1 405 ? -15.109 16.629 80.420 1.00 80.81 405 LYS A C 1
ATOM 3101 O O . LYS A 1 405 ? -15.336 17.061 81.545 1.00 80.81 405 LYS A O 1
ATOM 3106 N N . GLU A 1 406 ? -13.976 16.886 79.771 1.00 84.81 406 GLU A N 1
ATOM 3107 C CA . GLU A 1 406 ? -12.910 17.725 80.332 1.00 84.81 406 GLU A CA 1
ATOM 3108 C C . GLU A 1 406 ? -13.373 19.167 80.560 1.00 84.81 406 GLU A C 1
ATOM 3110 O O . GLU A 1 406 ? -13.073 19.758 81.599 1.00 84.81 406 GLU A O 1
ATOM 3115 N N . LYS A 1 407 ? -14.139 19.737 79.619 1.00 86.19 407 LYS A N 1
ATOM 3116 C CA . LYS A 1 407 ? -14.753 21.063 79.793 1.00 86.19 407 LYS A CA 1
ATOM 3117 C C . LYS A 1 407 ? -15.719 21.074 80.974 1.00 86.19 407 LYS A C 1
ATOM 3119 O O . LYS A 1 407 ? -15.643 21.978 81.801 1.00 86.19 407 LYS A O 1
ATOM 3124 N N . LEU A 1 408 ? -16.581 20.063 81.085 1.00 79.50 408 LEU A N 1
ATOM 3125 C CA . LEU A 1 408 ? -17.559 19.968 82.167 1.00 79.50 408 LEU A CA 1
ATOM 3126 C C . LEU A 1 408 ? -16.886 19.813 83.538 1.00 79.50 408 LEU A C 1
ATOM 3128 O O . LEU A 1 408 ? -17.273 20.489 84.484 1.00 79.50 408 LEU A O 1
ATOM 3132 N N . GLN A 1 409 ? -15.836 18.993 83.638 1.00 79.75 409 GLN A N 1
ATOM 3133 C CA . GLN A 1 409 ? -15.067 18.831 84.876 1.00 79.75 409 GLN A CA 1
ATOM 3134 C C . GLN A 1 409 ? -14.375 20.127 85.309 1.00 79.75 409 GLN A C 1
ATOM 3136 O O . GLN A 1 409 ? -14.315 20.413 86.502 1.00 79.75 409 GLN A O 1
ATOM 3141 N N . LYS A 1 410 ? -13.866 20.928 84.363 1.00 83.25 410 LYS A N 1
ATOM 3142 C CA . LYS A 1 410 ? -13.293 22.249 84.671 1.00 83.25 410 LYS A CA 1
ATOM 3143 C C . LYS A 1 410 ? -14.354 23.214 85.199 1.00 83.25 410 LYS A C 1
ATOM 3145 O O . LYS A 1 410 ? -14.120 23.844 86.224 1.00 83.25 410 LYS A O 1
ATOM 3150 N N . ILE A 1 411 ? -15.523 23.260 84.554 1.00 82.00 411 ILE A N 1
ATOM 3151 C CA . ILE A 1 411 ? -16.654 24.093 84.994 1.00 82.00 411 ILE A CA 1
ATOM 3152 C C . ILE A 1 411 ? -17.109 23.691 86.404 1.00 82.00 411 ILE A C 1
ATOM 3154 O O . ILE A 1 411 ? -17.351 24.554 87.242 1.00 82.00 411 ILE A O 1
ATOM 3158 N N . GLN A 1 412 ? -17.193 22.389 86.691 1.00 75.25 412 GLN A N 1
ATOM 3159 C CA . GLN A 1 412 ? -17.645 21.901 87.993 1.00 75.25 412 GLN A CA 1
ATOM 3160 C C . GLN A 1 412 ? -16.662 22.244 89.119 1.00 75.25 412 GLN A C 1
ATOM 3162 O O . GLN A 1 412 ? -17.082 22.741 90.157 1.00 75.25 412 GLN A O 1
ATOM 3167 N N . LYS A 1 413 ? -15.352 22.089 88.885 1.00 78.88 413 LYS A N 1
ATOM 3168 C CA . LYS A 1 413 ? -14.322 22.504 89.854 1.00 78.88 413 LYS A CA 1
ATOM 3169 C C . LYS A 1 413 ? -14.370 24.004 90.152 1.00 78.88 413 LYS A C 1
ATOM 3171 O O . LYS A 1 413 ? -14.192 24.406 91.298 1.00 78.88 413 LYS A O 1
ATOM 3176 N N . GLU A 1 414 ? -14.618 24.827 89.135 1.00 79.38 414 GLU A N 1
ATOM 3177 C CA . GLU A 1 414 ? -14.751 26.275 89.307 1.00 79.38 414 GLU A CA 1
ATOM 3178 C C . GLU A 1 414 ? -16.001 26.637 90.124 1.00 79.38 414 GLU A C 1
ATOM 3180 O O . GLU A 1 414 ? -15.925 27.470 91.030 1.00 79.38 414 GLU A O 1
ATOM 3185 N N . LEU A 1 415 ? -17.131 25.969 89.860 1.00 78.25 415 LEU A N 1
ATOM 3186 C CA . LEU A 1 415 ? -18.368 26.148 90.621 1.00 78.25 415 LEU A CA 1
ATOM 3187 C C . LEU A 1 415 ? -18.192 25.740 92.091 1.00 78.25 415 LEU A C 1
ATOM 3189 O O . LEU A 1 415 ? -18.529 26.522 92.980 1.00 78.25 415 LEU A O 1
ATOM 3193 N N . ASP A 1 416 ? -17.598 24.576 92.356 1.00 75.56 416 ASP A N 1
ATOM 3194 C CA . ASP A 1 416 ? -17.365 24.074 93.716 1.00 75.56 416 ASP A CA 1
ATOM 3195 C C . ASP A 1 416 ? -16.452 25.022 94.516 1.00 75.56 416 ASP A C 1
ATOM 3197 O O . ASP A 1 416 ? -16.680 25.283 95.701 1.00 75.56 416 ASP A O 1
ATOM 3201 N N . LEU A 1 417 ? -15.434 25.599 93.869 1.00 75.81 417 LEU A N 1
ATOM 3202 C CA . LEU A 1 417 ? -14.541 26.583 94.485 1.00 75.81 417 LEU A CA 1
ATOM 3203 C C . LEU A 1 417 ? -15.294 27.879 94.832 1.00 75.81 417 LEU A C 1
ATOM 3205 O O . LEU A 1 417 ? -15.100 28.444 95.914 1.00 75.81 417 LEU A O 1
ATOM 3209 N N . GLN A 1 418 ? -16.199 28.331 93.958 1.00 75.69 418 GLN A N 1
ATOM 3210 C CA . GLN A 1 418 ? -17.076 29.474 94.234 1.00 75.69 418 GLN A CA 1
ATOM 3211 C C . GLN A 1 418 ? -18.075 29.187 95.365 1.00 75.69 418 GLN A C 1
ATOM 3213 O O . GLN A 1 418 ? -18.306 30.056 96.210 1.00 75.69 418 GLN A O 1
ATOM 3218 N N . GLU A 1 419 ? -18.653 27.988 95.423 1.00 74.56 419 GLU A N 1
ATOM 3219 C CA . GLU A 1 419 ? -19.571 27.588 96.493 1.00 74.56 419 GLU A CA 1
ATOM 3220 C C . GLU A 1 419 ? -18.867 27.505 97.846 1.00 74.56 419 GLU A C 1
ATOM 3222 O O . GLU A 1 419 ? -19.368 28.066 98.825 1.00 74.56 419 GLU A O 1
ATOM 3227 N N . LYS A 1 420 ? -17.665 26.918 97.902 1.00 70.94 420 LYS A N 1
ATOM 3228 C CA . LYS A 1 420 ? -16.825 26.922 99.109 1.00 70.94 420 LYS A CA 1
ATOM 3229 C C . LYS A 1 420 ? -16.549 28.349 99.587 1.00 70.94 420 LYS A C 1
ATOM 3231 O O . LYS A 1 420 ? -16.769 28.640 100.762 1.00 70.94 420 LYS A O 1
ATOM 3236 N N . LYS A 1 421 ? -16.173 29.268 98.684 1.00 70.56 421 LYS A N 1
ATOM 3237 C CA . LYS A 1 421 ? -15.998 30.700 99.010 1.00 70.56 421 LYS A CA 1
ATOM 3238 C C . LYS A 1 421 ? -17.278 31.330 99.576 1.00 70.56 421 LYS A C 1
ATOM 3240 O O . LYS A 1 421 ? -17.218 32.065 100.561 1.00 70.56 421 LYS A O 1
ATOM 3245 N N . ARG A 1 422 ? -18.449 31.027 99.001 1.00 72.44 422 ARG A N 1
ATOM 3246 C CA . ARG A 1 422 ? -19.747 31.523 99.502 1.00 72.44 422 ARG A CA 1
ATOM 3247 C C . ARG A 1 422 ? -20.087 30.976 100.890 1.00 72.44 422 ARG A C 1
ATOM 3249 O O . ARG A 1 422 ? -20.523 31.743 101.746 1.00 72.44 422 ARG A O 1
ATOM 3256 N N . LEU A 1 423 ? -19.873 29.683 101.127 1.00 65.44 423 LEU A N 1
ATOM 3257 C CA . LEU A 1 423 ? -20.102 29.029 102.420 1.00 65.44 423 LEU A CA 1
ATOM 3258 C C . LEU A 1 423 ? -19.171 29.570 103.515 1.00 65.44 423 LEU A C 1
ATOM 3260 O O . LEU A 1 423 ? -19.638 29.853 104.617 1.00 65.44 423 LEU A O 1
ATOM 3264 N N . LEU A 1 424 ? -17.891 29.792 103.204 1.00 64.56 424 LEU A N 1
ATOM 3265 C CA . LEU A 1 424 ? -16.930 30.438 104.109 1.00 64.56 424 LEU A CA 1
ATOM 3266 C C . LEU A 1 424 ? -17.386 31.849 104.514 1.00 64.56 424 LEU A C 1
ATOM 3268 O O . LEU A 1 424 ? -17.379 32.179 105.701 1.00 64.56 424 LEU A O 1
ATOM 3272 N N . LYS A 1 425 ? -17.874 32.645 103.554 1.00 66.25 425 LYS A N 1
ATOM 3273 C CA . LYS A 1 425 ? -18.415 33.986 103.821 1.00 66.25 425 LYS A CA 1
ATOM 3274 C C . LYS A 1 425 ? -19.690 33.952 104.676 1.00 66.25 425 LYS A C 1
ATOM 3276 O O . LYS A 1 425 ? -19.854 34.779 105.567 1.00 66.25 425 LYS A O 1
ATOM 3281 N N . ALA A 1 426 ? -20.575 32.977 104.461 1.00 63.84 426 ALA A N 1
ATOM 3282 C CA . ALA A 1 426 ? -21.837 32.853 105.200 1.00 63.84 426 ALA A CA 1
ATOM 3283 C C . ALA A 1 426 ? -21.666 32.472 106.685 1.00 63.84 426 ALA A C 1
ATOM 3285 O O . ALA A 1 426 ? -22.553 32.740 107.495 1.00 63.84 426 ALA A O 1
ATOM 3286 N N . ILE A 1 427 ? -20.540 31.857 107.062 1.00 61.03 427 ILE A N 1
ATOM 3287 C CA . ILE A 1 427 ? -20.278 31.403 108.439 1.00 61.03 427 ILE A CA 1
ATOM 3288 C C . ILE A 1 427 ? -19.724 32.519 109.344 1.00 61.03 427 ILE A C 1
ATOM 3290 O O . ILE A 1 427 ? -19.646 32.340 110.560 1.00 61.03 427 ILE A O 1
ATOM 3294 N N . GLY A 1 428 ? -19.428 33.705 108.801 1.00 55.91 428 GLY A N 1
ATOM 3295 C CA . GLY A 1 428 ? -19.015 34.865 109.600 1.00 55.91 428 GLY A CA 1
ATOM 3296 C C . GLY A 1 428 ? -17.547 34.846 110.037 1.00 55.91 428 GLY A C 1
ATOM 3297 O O . GLY A 1 428 ? -17.181 35.558 110.967 1.00 55.91 428 GLY A O 1
ATOM 3298 N N . LYS A 1 429 ? -16.696 34.057 109.363 1.00 57.03 429 LYS A N 1
ATOM 3299 C CA . LYS A 1 429 ? -15.228 34.173 109.424 1.00 57.03 429 LYS A CA 1
ATOM 3300 C C . LYS A 1 429 ? -14.729 35.067 108.283 1.00 57.03 429 LYS A C 1
ATOM 3302 O O . LYS A 1 429 ? -14.031 34.611 107.383 1.00 57.03 429 LYS A O 1
ATOM 3307 N N . GLU A 1 430 ? -15.143 36.333 108.281 1.00 48.47 430 GLU A N 1
ATOM 3308 C CA . GLU A 1 430 ? -14.800 37.274 107.200 1.00 48.47 430 GLU A CA 1
ATOM 3309 C C . GLU A 1 430 ? -13.300 37.597 107.127 1.00 48.47 430 GLU A C 1
ATOM 3311 O O . GLU A 1 430 ? -12.802 37.894 106.050 1.00 48.47 430 GLU A O 1
ATOM 3316 N N . THR A 1 431 ? -12.548 37.468 108.223 1.00 51.50 431 THR A N 1
ATOM 3317 C CA . THR A 1 431 ? -11.108 37.784 108.247 1.00 51.50 431 THR A CA 1
ATOM 3318 C C . THR A 1 431 ? -10.202 36.656 107.742 1.00 51.50 431 THR A C 1
ATOM 3320 O O . THR A 1 431 ? -9.051 36.917 107.409 1.00 51.50 431 THR A O 1
ATOM 3323 N N . ASP A 1 432 ? -10.713 35.424 107.640 1.00 52.94 432 ASP A N 1
ATOM 3324 C CA . ASP A 1 432 ? -9.931 34.246 107.225 1.00 52.94 432 ASP A CA 1
ATOM 3325 C C . ASP A 1 432 ? -10.168 33.857 105.751 1.00 52.94 432 ASP A C 1
ATOM 3327 O O . ASP A 1 432 ? -9.424 33.054 105.195 1.00 52.94 432 ASP A O 1
ATOM 3331 N N . ALA A 1 433 ? -11.195 34.411 105.094 1.00 51.50 433 ALA A N 1
ATOM 3332 C CA . ALA A 1 433 ? -11.577 34.043 103.727 1.00 51.50 433 ALA A CA 1
ATOM 3333 C C . ALA A 1 433 ? -10.689 34.677 102.634 1.00 51.50 433 ALA A C 1
ATOM 3335 O O . ALA A 1 433 ? -10.508 34.069 101.580 1.00 51.50 433 ALA A O 1
ATOM 3336 N N . ASP A 1 434 ? -10.106 35.852 102.893 1.00 56.25 434 ASP A N 1
ATOM 3337 C CA . ASP A 1 434 ? -9.321 36.612 101.904 1.00 56.25 434 ASP A CA 1
ATOM 3338 C C . ASP A 1 434 ? -7.797 36.347 101.976 1.00 56.25 434 ASP A C 1
ATOM 3340 O O . ASP A 1 434 ? -7.053 36.786 101.100 1.00 56.25 434 ASP A O 1
ATOM 3344 N N . HIS A 1 435 ? -7.317 35.580 102.968 1.00 49.38 435 HIS A N 1
ATOM 3345 C CA . HIS A 1 435 ? -5.888 35.267 103.174 1.00 49.38 435 HIS A CA 1
ATOM 3346 C C . HIS A 1 435 ? -5.504 33.785 102.960 1.00 49.38 435 HIS A C 1
ATOM 3348 O O . HIS A 1 435 ? -4.371 33.398 103.251 1.00 49.38 435 HIS A O 1
ATOM 3354 N N . MET A 1 436 ? -6.402 32.948 102.430 1.00 52.09 436 MET A N 1
ATOM 3355 C CA . MET A 1 436 ? -6.134 31.525 102.157 1.00 52.09 436 MET A CA 1
ATOM 3356 C C . MET A 1 436 ? -5.740 31.291 100.692 1.00 52.09 436 MET A C 1
ATOM 3358 O O . MET A 1 436 ? -6.422 31.746 99.773 1.00 52.09 436 MET A O 1
ATOM 3362 N N . THR A 1 437 ? -4.656 30.545 100.460 1.00 53.41 437 THR A N 1
ATOM 3363 C CA . THR A 1 437 ? -4.257 30.094 99.118 1.00 53.41 437 THR A CA 1
ATOM 3364 C C . THR A 1 437 ? -5.181 28.984 98.605 1.00 53.41 437 THR A C 1
ATOM 3366 O O . THR A 1 437 ? -5.795 28.246 99.377 1.00 53.41 437 THR A O 1
ATOM 3369 N N . GLU A 1 438 ? -5.279 28.857 97.279 1.00 56.97 438 GLU A N 1
ATOM 3370 C CA . GLU A 1 438 ? -6.209 27.961 96.568 1.00 56.97 438 GLU A CA 1
ATOM 3371 C C . GLU A 1 438 ? -6.114 26.484 97.029 1.00 56.97 438 GLU A C 1
ATOM 3373 O O . GLU A 1 438 ? -7.124 25.790 97.116 1.00 56.97 438 GLU A O 1
ATOM 3378 N N . GLU A 1 439 ? -4.930 26.042 97.469 1.00 60.34 439 GLU A N 1
ATOM 3379 C CA . GLU A 1 439 ? -4.659 24.689 97.989 1.00 60.34 439 GLU A CA 1
ATOM 3380 C C . GLU A 1 439 ? -5.116 24.450 99.443 1.00 60.34 439 GLU A C 1
ATOM 3382 O O . GLU A 1 439 ? -5.307 23.307 99.868 1.00 60.34 439 GLU A O 1
ATOM 3387 N N . GLN A 1 440 ? -5.295 25.509 100.238 1.00 54.81 440 GLN A N 1
ATOM 3388 C CA . GLN A 1 440 ? -5.823 25.409 101.605 1.00 54.81 440 GLN A CA 1
ATOM 3389 C C . GLN A 1 440 ? -7.357 25.412 101.608 1.00 54.81 440 GLN A C 1
ATOM 3391 O O . GLN A 1 440 ? -7.967 24.768 102.460 1.00 54.81 440 GLN A O 1
ATOM 3396 N N . LEU A 1 441 ? -7.982 26.038 100.604 1.00 55.12 441 LEU A N 1
ATOM 3397 C CA . LEU A 1 441 ? -9.435 26.046 100.401 1.00 55.12 441 LEU A CA 1
ATOM 3398 C C . LEU A 1 441 ? -9.989 24.678 99.962 1.00 55.12 441 LEU A C 1
ATOM 3400 O O . LEU A 1 441 ? -11.141 24.346 100.249 1.00 55.12 441 LEU A O 1
ATOM 3404 N N . GLU A 1 442 ? -9.177 23.863 99.285 1.00 60.81 442 GLU A N 1
ATOM 3405 C CA . GLU A 1 442 ? -9.568 22.509 98.880 1.00 60.81 442 GLU A CA 1
ATOM 3406 C C . GLU A 1 442 ? -9.645 21.532 100.063 1.00 60.81 442 GLU A C 1
ATOM 3408 O O . GLU A 1 442 ? -10.499 20.646 100.049 1.00 60.81 442 GLU A O 1
ATOM 3413 N N . LYS A 1 443 ? -8.821 21.740 101.102 1.00 59.75 443 LYS A N 1
ATOM 3414 C CA . LYS A 1 443 ? -8.735 20.895 102.311 1.00 59.75 443 LYS A CA 1
ATOM 3415 C C . LYS A 1 443 ? -9.753 21.241 103.400 1.00 59.75 443 LYS A C 1
ATOM 3417 O O . LYS A 1 443 ? -9.844 20.525 104.394 1.00 59.75 443 LYS A O 1
ATOM 3422 N N . VAL A 1 444 ? -10.507 22.329 103.243 1.00 62.75 444 VAL A N 1
ATOM 3423 C CA . VAL A 1 444 ? -11.629 22.639 104.133 1.00 62.75 444 VAL A CA 1
ATOM 3424 C C . VAL A 1 444 ? -12.839 21.815 103.688 1.00 62.75 444 VAL A C 1
ATOM 3426 O O . VAL A 1 444 ? -13.375 22.019 102.595 1.00 62.75 444 VAL A O 1
ATOM 3429 N N . ASP A 1 445 ? -13.275 20.885 104.540 1.00 62.25 445 ASP A N 1
ATOM 3430 C CA . ASP A 1 445 ? -14.438 20.031 104.285 1.00 62.25 445 ASP A CA 1
ATOM 3431 C C . ASP A 1 445 ? -15.724 20.864 104.204 1.00 62.25 445 ASP A C 1
ATOM 3433 O O . ASP A 1 445 ? -16.299 21.288 105.213 1.00 62.25 445 ASP A O 1
ATOM 3437 N N . ALA A 1 446 ? -16.214 21.060 102.978 1.00 60.78 446 ALA A N 1
ATOM 3438 C CA . ALA A 1 446 ? -17.477 21.741 102.700 1.00 60.78 446 ALA A CA 1
ATOM 3439 C C . ALA A 1 446 ? -18.664 21.073 103.423 1.00 60.78 446 ALA A C 1
ATOM 3441 O O . ALA A 1 446 ? -19.588 21.756 103.866 1.00 60.78 446 ALA A O 1
ATOM 3442 N N . GLU A 1 447 ? -18.613 19.750 103.622 1.00 62.75 447 GLU A N 1
ATOM 3443 C CA . GLU A 1 447 ? -19.634 19.009 104.368 1.00 62.75 447 GLU A CA 1
ATOM 3444 C C . GLU A 1 447 ? -19.646 19.325 105.868 1.00 62.75 447 GLU A C 1
ATOM 3446 O O . GLU A 1 447 ? -20.719 19.369 106.474 1.00 62.75 447 GLU A O 1
ATOM 3451 N N . ALA A 1 448 ? -18.483 19.558 106.484 1.00 65.50 448 ALA A N 1
ATOM 3452 C CA . ALA A 1 448 ? -18.401 19.909 107.900 1.00 65.50 448 ALA A CA 1
ATOM 3453 C C . ALA A 1 448 ? -18.959 21.322 108.143 1.00 65.50 448 ALA A C 1
ATOM 3455 O O . ALA A 1 448 ? -19.764 21.518 109.058 1.00 65.50 448 ALA A O 1
ATOM 3456 N N . LEU A 1 449 ? -18.625 22.273 107.259 1.00 61.25 449 LEU A N 1
ATOM 3457 C CA . LEU A 1 449 ? -19.201 23.624 107.261 1.00 61.25 449 LEU A CA 1
ATOM 3458 C C . LEU A 1 449 ? -20.727 23.605 107.059 1.00 61.25 449 LEU A C 1
ATOM 3460 O O . LEU A 1 449 ? -21.464 24.281 107.782 1.00 61.25 449 LEU A O 1
ATOM 3464 N N . ALA A 1 450 ? -21.220 22.817 106.098 1.00 64.75 450 ALA A N 1
ATOM 3465 C CA . ALA A 1 450 ? -22.650 22.711 105.813 1.00 64.75 450 ALA A CA 1
ATOM 3466 C C . ALA A 1 450 ? -23.430 22.080 106.980 1.00 64.75 450 ALA A C 1
ATOM 3468 O O . ALA A 1 450 ? -24.517 22.557 107.323 1.00 64.75 450 ALA A O 1
ATOM 3469 N N . LYS A 1 451 ? -22.866 21.057 107.641 1.00 72.69 451 LYS A N 1
ATOM 3470 C CA . LYS A 1 451 ? -23.449 20.443 108.848 1.00 72.69 451 LYS A CA 1
ATOM 3471 C C . LYS A 1 451 ? -23.539 21.435 110.007 1.00 72.69 451 LYS A C 1
ATOM 3473 O O . LYS A 1 451 ? -24.566 21.472 110.684 1.00 72.69 451 LYS A O 1
ATOM 3478 N N . GLU A 1 452 ? -22.523 22.273 110.215 1.00 68.88 452 GLU A N 1
ATOM 3479 C CA . GLU A 1 452 ? -22.555 23.290 111.273 1.00 68.88 452 GLU A CA 1
ATOM 3480 C C . GLU A 1 452 ? -23.622 24.369 111.004 1.00 68.88 452 GLU A C 1
ATOM 3482 O O . GLU A 1 452 ? -24.385 24.740 111.905 1.00 68.88 452 GLU A O 1
ATOM 3487 N N . HIS A 1 453 ? -23.743 24.830 109.754 1.00 67.75 453 HIS A N 1
ATOM 3488 C CA . HIS A 1 453 ? -24.790 25.774 109.354 1.00 67.75 453 HIS A CA 1
ATOM 3489 C C . HIS A 1 453 ? -26.198 25.166 109.509 1.00 67.75 453 HIS A C 1
ATOM 3491 O O . HIS A 1 453 ? -27.095 25.803 110.072 1.00 67.75 453 HIS A O 1
ATOM 3497 N N . ALA A 1 454 ? -26.389 23.911 109.086 1.00 73.19 454 ALA A N 1
ATOM 3498 C CA . ALA A 1 454 ? -27.654 23.193 109.238 1.00 73.19 454 ALA A CA 1
ATOM 3499 C C . ALA A 1 454 ? -28.038 22.990 110.717 1.00 73.19 454 ALA A C 1
ATOM 3501 O O . ALA A 1 454 ? -29.197 23.195 111.085 1.00 73.19 454 ALA A O 1
ATOM 3502 N N . ALA A 1 455 ? -27.076 22.668 111.588 1.00 75.44 455 ALA A N 1
ATOM 3503 C CA . ALA A 1 455 ? -27.313 22.516 113.023 1.00 75.44 455 ALA A CA 1
ATOM 3504 C C . ALA A 1 455 ? -27.759 23.835 113.684 1.00 75.44 455 ALA A C 1
ATOM 3506 O O . ALA A 1 455 ? -28.731 23.850 114.447 1.00 75.44 455 ALA A O 1
ATOM 3507 N N . LYS A 1 456 ? -27.112 24.964 113.351 1.00 72.94 456 LYS A N 1
ATOM 3508 C CA . LYS A 1 456 ? -27.529 26.297 113.831 1.00 72.94 456 LYS A CA 1
ATOM 3509 C C . LYS A 1 456 ? -28.919 26.685 113.311 1.00 72.94 456 LYS A C 1
ATOM 3511 O O . LYS A 1 456 ? -29.704 27.264 114.065 1.00 72.94 456 LYS A O 1
ATOM 3516 N N . ALA A 1 457 ? -29.247 26.356 112.060 1.00 72.06 457 ALA A N 1
ATOM 3517 C CA . ALA A 1 457 ? -30.564 26.625 111.483 1.00 72.06 457 ALA A CA 1
ATOM 3518 C C . ALA A 1 457 ? -31.681 25.795 112.146 1.00 72.06 457 ALA A C 1
ATOM 3520 O O . ALA A 1 457 ? -32.736 26.343 112.470 1.00 72.06 457 ALA A O 1
ATOM 3521 N N . ASN A 1 458 ? -31.444 24.507 112.414 1.00 74.56 458 ASN A N 1
ATOM 3522 C CA . ASN A 1 458 ? -32.422 23.637 113.076 1.00 74.56 458 ASN A CA 1
ATOM 3523 C C . ASN A 1 458 ? -32.700 24.070 114.521 1.00 74.56 458 ASN A C 1
ATOM 3525 O O . ASN A 1 458 ? -33.861 24.132 114.923 1.00 74.56 458 ASN A O 1
ATOM 3529 N N . LYS A 1 459 ? -31.670 24.485 115.270 1.00 79.00 459 LYS A N 1
ATOM 3530 C CA . LYS A 1 459 ? -31.845 24.991 116.641 1.00 79.00 459 LYS A CA 1
ATOM 3531 C C . LYS A 1 459 ? -32.739 26.240 116.697 1.00 79.00 459 LYS A C 1
ATOM 3533 O O . LYS A 1 459 ? -33.604 26.344 117.562 1.00 79.00 459 LYS A O 1
ATOM 3538 N N . LYS A 1 460 ? -32.600 27.153 115.724 1.00 76.81 460 LYS A N 1
ATOM 3539 C CA . LYS A 1 460 ? -33.479 28.333 115.599 1.00 76.81 460 LYS A CA 1
ATOM 3540 C C . LYS A 1 460 ? -34.934 27.960 115.277 1.00 76.81 460 LYS A C 1
ATOM 3542 O O . LYS A 1 460 ? -35.843 28.635 115.757 1.00 76.81 460 LYS A O 1
ATOM 3547 N N . LYS A 1 461 ? -35.171 26.903 114.486 1.00 76.81 461 LYS A N 1
ATOM 3548 C CA . LYS A 1 461 ? -36.531 26.418 114.181 1.00 76.81 461 LYS A CA 1
ATOM 3549 C C . LYS A 1 461 ? -37.226 25.836 115.416 1.00 76.81 461 LYS A C 1
ATOM 3551 O O . LYS A 1 461 ? -38.365 26.208 115.688 1.00 76.81 461 LYS A O 1
ATOM 3556 N N . GLU A 1 462 ? -36.543 25.003 116.200 1.00 76.31 462 GLU A N 1
ATOM 3557 C CA . GLU A 1 462 ? -37.126 24.401 117.413 1.00 76.31 462 GLU A CA 1
ATOM 3558 C C . GLU A 1 462 ? -37.515 25.446 118.474 1.00 76.31 462 GLU A C 1
ATOM 3560 O O . GLU A 1 462 ? -38.570 25.341 119.108 1.00 76.31 462 GLU A O 1
ATOM 3565 N N . GLU A 1 463 ? -36.698 26.488 118.658 1.00 78.81 463 GLU A N 1
ATOM 3566 C CA . GLU A 1 463 ? -37.013 27.593 119.574 1.00 78.81 463 GLU A CA 1
ATOM 3567 C C . GLU A 1 463 ? -38.248 28.391 119.122 1.00 78.81 463 GLU A C 1
ATOM 3569 O O . GLU A 1 463 ? -39.055 28.812 119.959 1.00 78.81 463 GLU A O 1
ATOM 3574 N N . ALA A 1 464 ? -38.434 28.571 117.809 1.00 77.06 464 ALA A N 1
ATOM 3575 C CA . ALA A 1 464 ? -39.612 29.236 117.256 1.00 77.06 464 ALA A CA 1
ATOM 3576 C C . ALA A 1 464 ? -40.892 28.406 117.470 1.00 77.06 464 ALA A C 1
ATOM 3578 O O . ALA A 1 464 ? -41.913 28.949 117.900 1.00 77.06 464 ALA A O 1
ATOM 3579 N N . GLU A 1 465 ? -40.840 27.088 117.260 1.00 77.69 465 GLU A N 1
ATOM 3580 C CA . GLU A 1 465 ? -41.991 26.198 117.472 1.00 77.69 465 GLU A CA 1
ATOM 3581 C C . GLU A 1 465 ? -42.447 26.143 118.938 1.00 77.69 465 GLU A C 1
ATOM 3583 O O . GLU A 1 465 ? -43.652 26.100 119.215 1.00 77.69 465 GLU A O 1
ATOM 3588 N N . ARG A 1 466 ? -41.512 26.191 119.899 1.00 81.38 466 ARG A N 1
ATOM 3589 C CA . ARG A 1 466 ? -41.858 26.248 121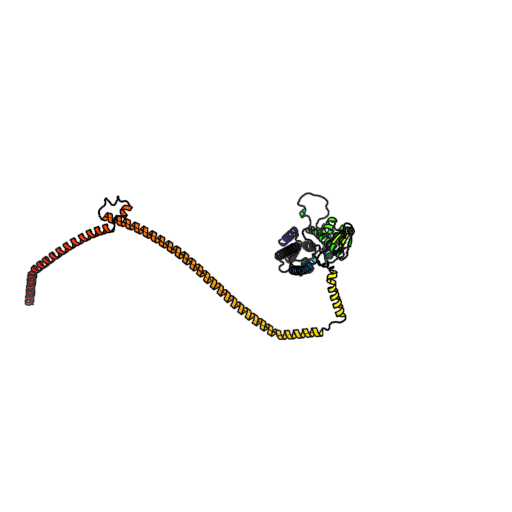.332 1.00 81.38 466 ARG A CA 1
ATOM 3590 C C . ARG A 1 466 ? -42.661 27.505 121.678 1.00 81.38 466 ARG A C 1
ATOM 3592 O O . ARG A 1 466 ? -43.680 27.394 122.361 1.00 81.38 466 ARG A O 1
ATOM 3599 N N . LYS A 1 467 ? -42.271 28.670 121.145 1.00 80.44 467 LYS A N 1
ATOM 3600 C CA . LYS A 1 467 ? -42.997 29.938 121.357 1.00 80.44 467 LYS A CA 1
ATOM 3601 C C . LYS A 1 467 ? -44.415 29.898 120.779 1.00 80.44 467 LYS A C 1
ATOM 3603 O O . LYS A 1 467 ? -45.352 30.365 121.425 1.00 80.44 467 LYS A O 1
ATOM 3608 N N . VAL A 1 468 ? -44.601 29.294 119.601 1.00 79.75 468 VAL A N 1
ATOM 3609 C CA . VAL A 1 468 ? -45.935 29.141 118.988 1.00 79.75 468 VAL A CA 1
ATOM 3610 C C . VAL A 1 468 ? -46.848 28.261 119.853 1.00 79.75 468 VAL A C 1
ATOM 3612 O O . VAL A 1 468 ? -48.008 28.613 120.083 1.00 79.75 468 VAL A O 1
ATOM 3615 N N . LYS A 1 469 ? -46.331 27.157 120.412 1.00 83.50 469 LYS A N 1
ATOM 3616 C CA . LYS A 1 469 ? -47.108 26.275 121.303 1.00 83.50 469 LYS A CA 1
ATOM 3617 C C . LYS A 1 469 ? -47.560 26.981 122.585 1.00 83.50 469 LYS A C 1
ATOM 3619 O O . LYS A 1 469 ? -48.704 26.792 122.997 1.00 83.50 469 LYS A O 1
ATOM 3624 N N . GLU A 1 470 ? -46.723 27.813 123.200 1.00 82.75 470 GLU A N 1
ATOM 3625 C CA . GLU A 1 470 ? -47.117 28.592 124.386 1.00 82.75 470 GLU A CA 1
ATOM 3626 C C . GLU A 1 470 ? -48.224 29.609 124.083 1.00 82.75 470 GLU A C 1
ATOM 3628 O O . GLU A 1 470 ? -49.191 29.714 124.843 1.00 82.75 470 GLU A O 1
ATOM 3633 N N . MET A 1 471 ? -48.129 30.306 122.947 1.00 77.94 471 MET A N 1
ATOM 3634 C CA . MET A 1 471 ? -49.154 31.264 122.518 1.00 77.94 471 MET A CA 1
ATOM 3635 C C . MET A 1 471 ? -50.502 30.585 122.240 1.00 77.94 471 MET A C 1
ATOM 3637 O O . MET A 1 471 ? -51.540 31.133 122.610 1.00 77.94 471 MET A O 1
ATOM 3641 N N . SER A 1 472 ? -50.503 29.367 121.682 1.00 82.31 472 SER A N 1
ATOM 3642 C CA . SER A 1 472 ? -51.741 28.606 121.441 1.00 82.31 472 SER A CA 1
ATOM 3643 C C . SER A 1 472 ? -52.512 28.285 122.731 1.00 82.31 472 SER A C 1
ATOM 3645 O O . SER A 1 472 ? -53.730 28.440 122.779 1.00 82.31 472 SER A O 1
ATOM 3647 N N . LYS A 1 473 ? -51.808 27.931 123.818 1.00 87.69 473 LYS A N 1
ATOM 3648 C CA . LYS A 1 473 ? -52.434 27.633 125.118 1.00 87.69 473 LYS A CA 1
ATOM 3649 C C . LYS A 1 473 ? -53.061 28.876 125.749 1.00 87.69 473 LYS A C 1
ATOM 3651 O O . LYS A 1 473 ? -54.128 28.786 126.345 1.00 87.69 473 LYS A O 1
ATOM 3656 N N . ARG A 1 474 ? -52.415 30.042 125.612 1.00 85.12 474 ARG A N 1
ATOM 3657 C CA . ARG A 1 474 ? -52.968 31.317 126.102 1.00 85.12 474 ARG A CA 1
ATOM 3658 C C . ARG A 1 474 ? -54.258 31.693 125.381 1.00 85.12 474 ARG A C 1
ATOM 3660 O O . ARG A 1 474 ? -55.191 32.140 126.038 1.00 85.12 474 ARG A O 1
ATOM 3667 N N . LEU A 1 475 ? -54.319 31.484 124.065 1.00 86.75 475 LEU A N 1
ATOM 3668 C CA . LEU A 1 475 ? -55.518 31.769 123.277 1.00 86.75 475 LEU A CA 1
ATOM 3669 C C . LEU A 1 475 ? -56.721 30.948 123.767 1.00 86.75 475 LEU A C 1
ATOM 3671 O O . LEU A 1 475 ? -57.798 31.506 123.955 1.00 86.75 475 LEU A O 1
ATOM 3675 N N . ASP A 1 476 ? -56.525 29.658 124.044 1.00 88.31 476 ASP A N 1
ATOM 3676 C CA . ASP A 1 476 ? -57.606 28.764 124.479 1.00 88.31 476 ASP A CA 1
ATOM 3677 C C . ASP A 1 476 ? -58.198 29.177 125.845 1.00 88.31 476 ASP A C 1
ATOM 3679 O O . ASP A 1 476 ? -59.418 29.190 126.031 1.00 88.31 476 ASP A O 1
ATOM 3683 N N . TYR A 1 477 ? -57.354 29.626 126.785 1.00 87.75 477 TYR A N 1
ATOM 3684 C CA . TYR A 1 477 ? -57.819 30.182 128.063 1.00 87.75 477 TYR A CA 1
ATOM 3685 C C . TYR A 1 477 ? -58.636 31.469 127.888 1.00 87.75 477 TYR A C 1
ATOM 3687 O O . TYR A 1 477 ? -59.664 31.632 128.547 1.00 87.75 477 TYR A O 1
ATOM 3695 N N . VAL A 1 478 ? -58.216 32.364 126.989 1.00 88.12 478 VAL A N 1
ATOM 3696 C CA . VAL A 1 478 ? -58.924 33.629 126.721 1.00 88.12 478 VAL A CA 1
ATOM 3697 C C . VAL A 1 478 ? -60.280 33.376 126.060 1.00 88.12 478 VAL A C 1
ATOM 3699 O O . VAL A 1 478 ? -61.287 33.959 126.465 1.00 88.12 478 VAL A O 1
ATOM 3702 N N . VAL A 1 479 ? -60.341 32.470 125.082 1.00 85.94 479 VAL A N 1
ATOM 3703 C CA . VAL A 1 479 ? -61.599 32.102 124.413 1.00 85.94 479 VAL A CA 1
ATOM 3704 C C . VAL A 1 479 ? -62.575 31.462 125.403 1.00 85.94 479 VAL A C 1
ATOM 3706 O O . VAL A 1 479 ? -63.764 31.775 125.400 1.00 85.94 479 VAL A O 1
ATOM 3709 N N . ARG A 1 480 ? -62.089 30.612 126.314 1.00 89.62 480 ARG A N 1
ATOM 3710 C CA . ARG A 1 480 ? -62.946 30.015 127.346 1.00 89.62 480 ARG A CA 1
ATOM 3711 C C . ARG A 1 480 ? -63.484 31.057 128.331 1.00 89.62 480 ARG A C 1
ATOM 3713 O O . ARG A 1 480 ? -64.665 31.005 128.658 1.00 89.62 480 ARG A O 1
ATOM 3720 N N . ALA A 1 481 ? -62.652 32.002 128.770 1.00 86.25 481 ALA A N 1
ATOM 3721 C CA . ALA A 1 481 ? -63.064 33.072 129.680 1.00 86.25 481 ALA A CA 1
ATOM 3722 C C . ALA A 1 481 ? -64.110 34.004 129.044 1.00 86.25 481 ALA A C 1
ATOM 3724 O O . ALA A 1 481 ? -65.148 34.264 129.645 1.00 86.25 481 ALA A O 1
ATOM 3725 N N . THR A 1 482 ? -63.888 34.434 127.798 1.00 85.38 482 THR A N 1
ATOM 3726 C CA . THR A 1 482 ? -64.849 35.277 127.059 1.00 85.38 482 THR A CA 1
ATOM 3727 C C . THR A 1 482 ? -66.197 34.580 126.869 1.00 85.38 482 THR A C 1
ATOM 3729 O O . THR A 1 482 ? -67.238 35.189 127.096 1.00 85.38 482 THR A O 1
ATOM 3732 N N . ARG A 1 483 ? -66.207 33.275 126.568 1.00 87.00 483 ARG A N 1
ATOM 3733 C CA . ARG A 1 483 ? -67.452 32.501 126.421 1.00 87.00 483 ARG A CA 1
ATOM 3734 C C . ARG A 1 483 ? -68.272 32.418 127.715 1.00 87.00 483 ARG A C 1
ATOM 3736 O O . ARG A 1 483 ? -69.499 32.390 127.650 1.00 87.00 483 ARG A O 1
ATOM 3743 N N . ILE A 1 484 ? -67.606 32.349 128.871 1.00 86.62 484 ILE A N 1
ATOM 3744 C CA . ILE A 1 484 ? -68.263 32.312 130.188 1.00 86.62 484 ILE A CA 1
ATOM 3745 C C . ILE A 1 484 ? -68.970 33.644 130.471 1.00 86.62 484 ILE A C 1
ATOM 3747 O O . ILE A 1 484 ? -70.123 33.629 130.898 1.00 86.62 484 ILE A O 1
ATOM 3751 N N . GLU A 1 485 ? -68.327 34.771 130.159 1.00 85.75 485 GLU A N 1
ATOM 3752 C CA . GLU A 1 485 ? -68.900 36.117 130.326 1.00 85.75 485 GLU A CA 1
ATOM 3753 C C . GLU A 1 485 ? -70.017 36.431 129.310 1.00 85.75 485 GLU A C 1
ATOM 3755 O O . GLU A 1 485 ? -70.979 37.132 129.622 1.00 85.75 485 GLU A O 1
ATOM 3760 N N . GLU A 1 486 ? -69.947 35.885 128.092 1.00 86.56 486 GLU A N 1
ATOM 3761 C CA . GLU A 1 486 ? -70.973 36.100 127.060 1.00 86.56 486 GLU A CA 1
ATOM 3762 C C . GLU A 1 486 ? -72.306 35.386 127.358 1.00 86.56 486 GLU A C 1
ATOM 3764 O O . GLU A 1 486 ? -73.373 35.885 126.992 1.00 86.56 486 GLU A O 1
ATOM 3769 N N . LEU A 1 487 ? -72.282 34.228 128.029 1.00 84.31 487 LEU A N 1
ATOM 3770 C CA . LEU A 1 487 ? -73.474 33.412 128.315 1.00 84.31 487 LEU A CA 1
ATOM 3771 C C . LEU A 1 487 ? -74.642 34.174 128.984 1.00 84.31 487 LEU A C 1
ATOM 3773 O O . LEU A 1 487 ? -75.769 34.051 128.489 1.00 84.31 487 LEU A O 1
ATOM 3777 N N . PRO A 1 488 ? -74.447 34.948 130.073 1.00 86.75 488 PRO A N 1
ATOM 3778 C CA . PRO A 1 488 ? -75.530 35.715 130.693 1.00 86.75 488 PRO A CA 1
ATOM 3779 C C . PRO A 1 488 ? -76.066 36.833 129.788 1.00 86.75 488 PRO A C 1
ATOM 3781 O O . PRO A 1 488 ? -77.281 37.022 129.711 1.00 86.75 488 PRO A O 1
ATOM 3784 N N . LEU A 1 489 ? -75.194 37.525 129.044 1.00 84.56 489 LEU A N 1
ATOM 3785 C CA . LEU A 1 489 ? -75.593 38.572 128.094 1.00 84.56 489 LEU A CA 1
ATOM 3786 C C . LEU A 1 489 ? -76.460 38.006 126.963 1.00 84.56 489 LEU A C 1
ATOM 3788 O O . LEU A 1 489 ? -77.460 38.613 126.575 1.00 84.56 489 LEU A O 1
ATOM 3792 N N . VAL A 1 490 ? -76.110 36.823 126.455 1.00 83.75 490 VAL A N 1
ATOM 3793 C CA . VAL A 1 490 ? -76.890 36.128 125.422 1.00 83.75 490 VAL A CA 1
ATOM 3794 C C . VAL A 1 490 ? -78.258 35.705 125.961 1.00 83.75 490 VAL A C 1
ATOM 3796 O O . VAL A 1 490 ? -79.258 35.906 125.273 1.00 83.75 490 VAL A O 1
ATOM 3799 N N . ARG A 1 491 ? -78.329 35.177 127.192 1.00 84.81 491 ARG A N 1
ATOM 3800 C CA . ARG A 1 491 ? -79.608 34.826 127.838 1.00 84.81 491 ARG A CA 1
ATOM 3801 C C . ARG A 1 491 ? -80.508 36.048 128.017 1.00 84.81 491 ARG A C 1
ATOM 3803 O O . ARG A 1 491 ? -81.663 36.000 127.612 1.00 84.81 491 ARG A O 1
ATOM 3810 N N . SER A 1 492 ? -79.961 37.154 128.519 1.00 85.44 492 SER A N 1
ATOM 3811 C CA . SER A 1 492 ? -80.709 38.405 128.687 1.00 85.44 492 SER A CA 1
ATOM 3812 C C . SER A 1 492 ? -81.235 38.949 127.352 1.00 85.44 492 SER A C 1
ATOM 3814 O O . SER A 1 492 ? -82.423 39.246 127.229 1.00 85.44 492 SER A O 1
ATOM 3816 N N . ARG A 1 493 ? -80.399 38.987 126.304 1.00 85.25 493 ARG A N 1
ATOM 3817 C CA . ARG A 1 493 ? -80.844 39.383 124.954 1.00 85.25 493 ARG A CA 1
ATOM 3818 C C . ARG A 1 493 ? -81.945 38.475 124.408 1.00 85.25 493 ARG A C 1
ATOM 3820 O O . ARG A 1 493 ? -82.839 38.957 123.712 1.00 85.25 493 ARG A O 1
ATOM 3827 N N . TYR A 1 494 ? -81.879 37.176 124.695 1.00 84.44 494 TYR A N 1
ATOM 3828 C CA . TYR A 1 494 ? -82.908 36.225 124.285 1.00 84.44 494 TYR A CA 1
ATOM 3829 C C . TYR A 1 494 ? -84.237 36.486 125.009 1.00 84.44 494 TYR A C 1
ATOM 3831 O O . TYR A 1 494 ? -85.278 36.553 124.363 1.00 84.44 494 TYR A O 1
ATOM 3839 N N . GLU A 1 495 ? -84.207 36.729 126.320 1.00 86.81 495 GLU A N 1
ATOM 3840 C CA . GLU A 1 495 ? -85.396 37.083 127.107 1.00 86.81 495 GLU A CA 1
ATOM 3841 C C . GLU A 1 495 ? -86.045 38.394 126.638 1.00 86.81 495 GLU A C 1
ATOM 3843 O O . GLU A 1 495 ? -87.267 38.465 126.506 1.00 86.81 495 GLU A O 1
ATOM 3848 N N . GLU A 1 496 ? -85.253 39.422 126.317 1.00 84.62 496 GLU A N 1
ATOM 3849 C CA . GLU A 1 496 ? -85.779 40.657 125.723 1.00 84.62 496 GLU A CA 1
ATOM 3850 C C . GLU A 1 496 ? -86.427 40.423 124.355 1.00 84.62 496 GLU A C 1
ATOM 3852 O O . GLU A 1 496 ? -87.428 41.059 124.026 1.00 84.62 496 GLU A O 1
ATOM 3857 N N . LYS A 1 497 ? -85.855 39.535 123.531 1.00 82.00 497 LYS A N 1
ATOM 3858 C CA . LYS A 1 497 ? -86.440 39.168 122.236 1.00 82.00 497 LYS A CA 1
ATOM 3859 C C . LYS A 1 497 ? -87.811 38.525 122.436 1.00 82.00 497 LYS A C 1
ATOM 3861 O O . LYS A 1 497 ? -88.759 38.961 121.794 1.00 82.00 497 LYS A O 1
ATOM 3866 N N . VAL A 1 498 ? -87.925 37.589 123.380 1.00 83.81 498 VAL A N 1
ATOM 3867 C CA . VAL A 1 498 ? -89.197 36.938 123.735 1.00 83.81 498 VAL A CA 1
ATOM 3868 C C . VAL A 1 498 ? -90.218 37.953 124.259 1.00 83.81 498 VAL A C 1
ATOM 3870 O O . VAL A 1 498 ? -91.376 37.905 123.856 1.00 83.81 498 VAL A O 1
ATOM 3873 N N . LYS A 1 499 ? -89.810 38.910 125.106 1.00 83.44 499 LYS A N 1
ATOM 3874 C CA . LYS A 1 499 ? -90.704 39.986 125.574 1.00 83.44 499 LYS A CA 1
ATOM 3875 C C . LYS A 1 499 ? -91.207 40.860 124.428 1.00 83.44 499 LYS A C 1
ATOM 3877 O O . LYS A 1 499 ? -92.411 41.038 124.311 1.00 83.44 499 LYS A O 1
ATOM 3882 N N . ARG A 1 500 ? -90.315 41.341 123.553 1.00 81.75 500 ARG A N 1
ATOM 3883 C CA . ARG A 1 500 ? -90.713 42.143 122.379 1.00 81.75 500 ARG A CA 1
ATOM 3884 C C . ARG A 1 500 ? -91.626 41.367 121.432 1.00 81.75 500 ARG A C 1
ATOM 3886 O O . ARG A 1 500 ? -92.499 41.960 120.814 1.00 81.75 500 ARG A O 1
ATOM 3893 N N . GLU A 1 501 ? -91.398 40.066 121.263 1.00 81.06 501 GLU A N 1
ATOM 3894 C CA . GLU A 1 501 ? -92.266 39.205 120.448 1.00 81.06 501 GLU A CA 1
ATOM 3895 C C . GLU A 1 501 ? -93.646 39.041 121.088 1.00 81.06 501 GLU A C 1
ATOM 3897 O O . GLU A 1 501 ? -94.649 39.106 120.383 1.00 81.06 501 GLU A O 1
ATOM 3902 N N . ARG A 1 502 ? -93.707 38.917 122.419 1.00 77.62 502 ARG A N 1
ATOM 3903 C CA . ARG A 1 502 ? -94.967 38.878 123.164 1.00 77.62 502 ARG A CA 1
ATOM 3904 C C . ARG A 1 502 ? -95.731 40.200 123.085 1.00 77.62 502 ARG A C 1
ATOM 3906 O O . ARG A 1 502 ? -96.922 40.180 122.817 1.00 77.62 502 ARG A O 1
ATOM 3913 N N . GLU A 1 503 ? -95.046 41.330 123.254 1.00 80.88 503 GLU A N 1
ATOM 3914 C CA . GLU A 1 503 ? -95.641 42.666 123.110 1.00 80.88 503 GLU A CA 1
ATOM 3915 C C . GLU A 1 503 ? -96.188 42.900 121.695 1.00 80.88 503 GLU A C 1
ATOM 3917 O O . GLU A 1 503 ? -97.260 43.474 121.553 1.00 80.88 503 GLU A O 1
ATOM 3922 N N . ARG A 1 504 ? -95.495 42.431 120.643 1.00 76.56 504 ARG A N 1
ATOM 3923 C CA . ARG A 1 504 ? -96.030 42.485 119.269 1.00 76.56 504 ARG A CA 1
ATOM 3924 C C . ARG A 1 504 ? -97.280 41.629 119.112 1.00 76.56 504 ARG A C 1
ATOM 3926 O O . ARG A 1 504 ? -98.238 42.096 118.522 1.00 76.56 504 ARG A O 1
ATOM 3933 N N . TYR A 1 505 ? -97.270 40.414 119.657 1.00 74.94 505 TYR A N 1
ATOM 3934 C CA . TYR A 1 505 ? -98.422 39.515 119.594 1.00 74.94 505 TYR A CA 1
ATOM 3935 C C . TYR A 1 505 ? -99.647 40.056 120.349 1.00 74.94 505 TYR A C 1
ATOM 3937 O O . TYR A 1 505 ? -100.765 39.737 119.982 1.00 74.94 505 TYR A O 1
ATOM 3945 N N . GLU A 1 506 ? -99.451 40.844 121.411 1.00 71.38 506 GLU A N 1
ATOM 3946 C CA . GLU A 1 506 ? -100.540 41.476 122.174 1.00 71.38 506 GLU A CA 1
ATOM 3947 C C . GLU A 1 506 ? -101.027 42.810 121.560 1.00 71.38 506 GLU A C 1
ATOM 3949 O O . GLU A 1 506 ? -102.058 43.327 121.989 1.00 71.38 506 GLU A O 1
ATOM 3954 N N . ALA A 1 507 ? -100.297 43.378 120.591 1.00 69.00 507 ALA A N 1
ATOM 3955 C CA . ALA A 1 507 ? -100.655 44.610 119.878 1.00 69.00 507 ALA A CA 1
ATOM 3956 C C . ALA A 1 507 ? -101.316 44.370 118.502 1.00 69.00 507 ALA A C 1
ATOM 3958 O O . ALA A 1 507 ? -101.979 45.282 118.000 1.00 69.00 507 ALA A O 1
ATOM 3959 N N . ASP A 1 508 ? -101.120 43.181 117.920 1.00 59.53 508 ASP A N 1
ATOM 3960 C CA . ASP A 1 508 ? -101.874 42.633 116.777 1.00 59.53 508 ASP A CA 1
ATOM 3961 C C . ASP A 1 508 ? -103.192 41.991 117.251 1.00 59.53 508 ASP A C 1
ATOM 3963 O O . ASP A 1 508 ? -104.199 42.090 116.507 1.00 59.53 508 ASP A O 1
#

Secondary structure (DSSP, 8-state):
-HHHHHHHHHHHTT-HHHHHHHHHHHHHHHHHH-TT--HHHHHHHHHHHHHHHHTS---TTHHHHHHHHHHHHHHTTSS-S--TTHHHHHHHHHHHHHHHHHHHHHHHHHTT--SS---HHHHHHHHHH-TT--GGGSS-HHHHHHHHHHHT---HHHHHHHHHHHHHHHHHHTT----------TTGGGSS-TTGGGHHHHHHHHHHHHHHHHHHH-SEEEHHHHHHHHGGG---HHHHHHHHHT--TTS-S--SS-EEEETTTTEEEES---S--S-----------------------HHHHHHHHHHHHHHHHHHHHHS----HHHHHHHHHHHHHHHHHHHHHHHHHHHHHHHHHHHHHHHHHHHHHHHHHHHHHHHHHHHHHHHHHHHHHHHHHHHHHHHHHHHHHHHHHHHHHHHHHHHTT-TTTSSS--HHHHHSS-HHHHHHHHHHHHHHHHHHHHHHHHHHHHHHHHHHHHHHHHHHHHHHHHHHHHHHHHHHHHHH-

Organism: NCBI:txid2749911